Protein 5J9I (pdb70)

InterPro domains:
  IPR001387 Cro/C1-type, helix-turn-helix domain [cd00093] (43-92)
  IPR010982 Lambda repressor-like, DNA-binding domain superfamily [G3DSA:1.10.260.40] (31-102)
  IPR010982 Lambda repressor-like, DNA-binding domain superfamily [SSF47413] (43-90)
  IPR032758 Antitoxin MqsA/HigA-2 [PF15731] (28-101)
  IPR052359 Bacterial HTH-type regulators and antitoxins [PTHR36511] (1-102)

B-factor: mean 37.27, std 13.66, range [13.76, 112.4]

Structure (mmCIF, N/CA/C/O backbone):
data_5J9I
#
_entry.id   5J9I
#
_cell.length_a   115.360
_cell.length_b   61.160
_cell.length_c   73.850
_cell.angle_alpha   90.000
_cell.angle_beta   106.690
_cell.angle_gamma   90.000
#
_symmetry.space_group_name_H-M   'C 1 2 1'
#
loop_
_entity.id
_entity.type
_entity.pdbx_description
1 polymer 'Antitoxin igA-2'
2 water water
#
loop_
_atom_site.group_PDB
_atom_site.id
_atom_site.type_symbol
_atom_site.label_atom_id
_atom_site.label_alt_id
_atom_site.label_comp_id
_atom_site.label_asym_id
_atom_site.label_entity_id
_atom_site.label_seq_id
_atom_site.pdbx_PDB_ins_code
_atom_site.Cartn_x
_atom_site.Cartn_y
_atom_site.Cartn_z
_atom_site.occupancy
_atom_site.B_iso_or_equiv
_atom_site.auth_seq_id
_atom_site.auth_comp_id
_atom_site.auth_asym_id
_atom_site.auth_atom_id
_atom_site.pdbx_PDB_model_num
ATOM 1 N N . LEU A 1 38 ? 18.986 -11.165 18.678 1.00 61.94 38 LEU A N 1
ATOM 2 C CA . LEU A 1 38 ? 20.063 -11.578 19.583 1.00 76.31 38 LEU A CA 1
ATOM 3 C C . LEU A 1 38 ? 19.633 -11.440 21.051 1.00 68.45 38 LEU A C 1
ATOM 4 O O . LEU A 1 38 ? 19.688 -12.412 21.815 1.00 58.98 38 LEU A O 1
ATOM 20 N N . ASN A 1 39 ? 19.204 -10.233 21.429 1.00 48.35 39 ASN A N 1
ATOM 21 C CA . ASN A 1 39 ? 18.761 -9.945 22.792 1.00 51.78 39 ASN A CA 1
ATOM 22 C C . ASN A 1 39 ? 17.589 -8.997 22.880 1.00 35.86 39 ASN A C 1
ATOM 23 O O . ASN A 1 39 ? 17.441 -8.082 22.066 1.00 42.03 39 ASN A O 1
ATOM 34 N N . ILE A 1 40 ? 16.761 -9.216 23.892 1.00 39.15 40 ILE A N 1
ATOM 35 C CA . ILE A 1 40 ? 15.612 -8.360 24.129 1.00 31.51 40 ILE A CA 1
ATOM 36 C C . ILE A 1 40 ? 15.269 -8.431 25.606 1.00 35.41 40 ILE A C 1
ATOM 37 O O . ILE A 1 40 ? 15.163 -9.509 26.171 1.00 38.11 40 ILE A O 1
ATOM 53 N N . SER A 1 41 ? 15.108 -7.278 26.234 1.00 32.06 41 SER A N 1
ATOM 54 C CA . SER A 1 41 ? 14.812 -7.230 27.651 1.00 27.00 41 SER A CA 1
ATOM 55 C C . SER A 1 41 ? 13.320 -7.321 27.885 1.00 28.83 41 SER A C 1
ATOM 56 O O . SER A 1 41 ? 12.524 -7.148 26.946 1.00 27.16 41 SER A O 1
ATOM 64 N N . PRO A 1 42 ? 12.945 -7.666 29.121 1.00 24.66 42 PRO A N 1
ATOM 65 C CA . PRO A 1 42 ? 11.523 -7.748 29.477 1.00 30.47 42 PRO A CA 1
ATOM 66 C C . PRO A 1 42 ? 10.790 -6.458 29.142 1.00 31.05 42 PRO A C 1
ATOM 67 O O . PRO A 1 42 ? 9.714 -6.550 28.566 1.00 27.73 42 PRO A O 1
ATOM 78 N N . ASP A 1 43 ? 11.392 -5.298 29.426 1.00 35.33 43 ASP A N 1
ATOM 79 C CA . ASP A 1 43 ? 10.724 -4.025 29.148 1.00 39.02 43 ASP A CA 1
ATOM 80 C C . ASP A 1 43 ? 10.465 -3.848 27.660 1.00 37.83 43 ASP A C 1
ATOM 81 O O . ASP A 1 43 ? 9.373 -3.404 27.276 1.00 22.58 43 ASP A O 1
ATOM 90 N N . GLU A 1 44 ? 11.434 -4.253 26.833 1.00 28.18 44 GLU A N 1
ATOM 91 C CA . GLU A 1 44 ? 11.310 -4.148 25.383 1.00 24.69 44 GLU A CA 1
ATOM 92 C C . GLU A 1 44 ? 10.234 -5.081 24.818 1.00 22.62 44 GLU A C 1
ATOM 93 O O . GLU A 1 44 ? 9.562 -4.755 23.836 1.00 25.16 44 GLU A O 1
ATOM 105 N N . ILE A 1 45 ? 10.120 -6.275 25.380 1.00 25.89 45 ILE A N 1
ATOM 106 C CA . ILE A 1 45 ? 9.062 -7.199 24.968 1.00 27.84 45 ILE A CA 1
ATOM 107 C C . ILE A 1 45 ? 7.677 -6.574 25.231 1.00 30.98 45 ILE A C 1
ATOM 108 O O . ILE A 1 45 ? 6.838 -6.521 24.343 1.00 20.61 45 ILE A O 1
ATOM 124 N N . VAL A 1 46 ? 7.482 -6.037 26.430 1.00 21.23 46 VAL A N 1
ATOM 125 C CA . VAL A 1 46 ? 6.229 -5.324 26.751 1.00 27.01 46 VAL A CA 1
ATOM 126 C C . VAL A 1 46 ? 5.986 -4.198 25.781 1.00 28.45 46 VAL A C 1
ATOM 127 O O . VAL A 1 46 ? 4.865 -4.020 25.314 1.00 26.81 46 VAL A O 1
ATOM 140 N N . SER A 1 47 ? 7.038 -3.425 25.475 1.00 24.08 47 SER A N 1
ATOM 141 C CA . SER A 1 47 ? 6.875 -2.282 24.579 1.00 23.25 47 SER A CA 1
ATOM 142 C C . SER A 1 47 ? 6.415 -2.697 23.182 1.00 32.44 47 SER A C 1
ATOM 143 O O . SER A 1 47 ? 5.733 -1.936 22.522 1.00 29.52 47 SER A O 1
ATOM 151 N N . ILE A 1 48 ? 6.821 -3.874 22.702 1.00 30.17 48 ILE A N 1
ATOM 152 C CA . ILE A 1 48 ? 6.386 -4.319 21.358 1.00 26.13 48 ILE A CA 1
ATOM 153 C C . ILE A 1 48 ? 4.894 -4.472 21.314 1.00 29.70 48 ILE A C 1
ATOM 154 O O . ILE A 1 48 ? 4.205 -4.043 20.375 1.00 36.91 48 ILE A O 1
ATOM 170 N N . ARG A 1 49 ? 4.392 -5.125 22.340 1.00 33.77 49 ARG A N 1
ATOM 171 C CA . ARG A 1 49 ? 2.980 -5.355 22.492 1.00 31.47 49 ARG A CA 1
ATOM 172 C C . ARG A 1 49 ? 2.243 -4.013 22.551 1.00 30.56 49 ARG A C 1
ATOM 173 O O . ARG A 1 49 ? 1.164 -3.837 21.980 1.00 30.00 49 ARG A O 1
ATOM 194 N N . GLU A 1 50 ? 2.843 -3.054 23.242 1.00 24.78 50 GLU A N 1
ATOM 195 C CA . GLU A 1 50 ? 2.228 -1.737 23.372 1.00 28.49 50 GLU A CA 1
ATOM 196 C C . GLU A 1 50 ? 2.091 -0.978 22.031 1.00 33.81 50 GLU A C 1
ATOM 197 O O . GLU A 1 50 ? 1.126 -0.239 21.861 1.00 26.37 50 GLU A O 1
ATOM 209 N N . GLN A 1 51 ? 2.982 -1.211 21.072 1.00 26.28 51 GLN A N 1
ATOM 210 C CA . GLN A 1 51 ? 2.832 -0.671 19.697 1.00 32.73 51 GLN A CA 1
ATOM 211 C C . GLN A 1 51 ? 1.465 -1.020 19.108 1.00 30.36 51 GLN A C 1
ATOM 212 O O . GLN A 1 51 ? 0.845 -0.242 18.385 1.00 31.34 51 GLN A O 1
ATOM 226 N N . PHE A 1 52 ? 1.008 -2.224 19.424 1.00 31.25 52 PHE A N 1
ATOM 227 C CA . PHE A 1 52 ? -0.213 -2.777 18.834 1.00 29.60 52 PHE A CA 1
ATOM 228 C C . PHE A 1 52 ? -1.430 -2.493 19.678 1.00 31.78 52 PHE A C 1
ATOM 229 O O . PHE A 1 52 ? -2.541 -2.794 19.268 1.00 32.58 52 PHE A O 1
ATOM 246 N N . ASN A 1 53 ? -1.215 -1.902 20.854 1.00 27.87 53 ASN A N 1
ATOM 247 C CA . ASN A 1 53 ? -2.288 -1.638 21.794 1.00 32.03 53 ASN A CA 1
ATOM 248 C C . ASN A 1 53 ? -3.067 -2.900 22.161 1.00 35.34 53 ASN A C 1
ATOM 249 O O . ASN A 1 53 ? -4.314 -2.919 22.252 1.00 26.02 53 ASN A O 1
ATOM 260 N N . MET A 1 54 ? -2.297 -3.964 22.374 1.00 25.25 54 MET A N 1
ATOM 261 C CA . MET A 1 54 ? -2.852 -5.271 22.638 1.00 22.14 54 MET A CA 1
ATOM 262 C C . MET A 1 54 ? -2.563 -5.732 24.036 1.00 26.99 54 MET A C 1
ATOM 263 O O . MET A 1 54 ? -1.499 -5.460 24.600 1.00 25.72 54 MET A O 1
ATOM 277 N N . SER A 1 55 ? -3.514 -6.471 24.581 1.00 23.78 55 SER A N 1
ATOM 278 C CA . SER A 1 55 ? -3.301 -7.139 25.842 1.00 20.59 55 SER A CA 1
ATOM 279 C C . SER A 1 55 ? -2.311 -8.301 25.661 1.00 19.45 55 SER A C 1
ATOM 280 O O . SER A 1 55 ? -2.106 -8.816 24.569 1.00 17.86 55 SER A O 1
ATOM 288 N N . ARG A 1 56 ? -1.742 -8.733 26.76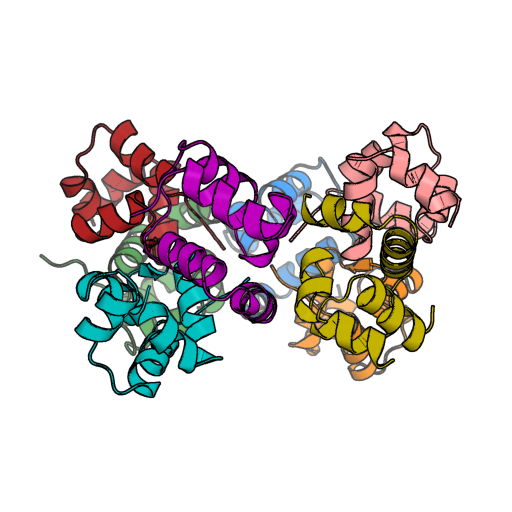2 1.00 18.45 56 ARG A N 1
ATOM 289 C CA . ARG A 1 56 ? -0.835 -9.855 26.710 1.00 26.69 56 ARG A CA 1
ATOM 290 C C . ARG A 1 56 ? -1.444 -11.069 26.042 1.00 23.94 56 ARG A C 1
ATOM 291 O O . ARG A 1 56 ? -0.827 -11.653 25.180 1.00 18.48 56 ARG A O 1
ATOM 312 N N . GLY A 1 57 ? -2.669 -11.442 26.406 1.00 25.74 57 GLY A N 1
ATOM 313 C CA . GLY A 1 57 ? -3.255 -12.657 25.876 1.00 17.63 57 GLY A CA 1
ATOM 314 C C . GLY A 1 57 ? -3.488 -12.579 24.414 1.00 13.87 57 GLY A C 1
ATOM 315 O O . GLY A 1 57 ? -3.275 -13.555 23.672 1.00 21.13 57 GLY A O 1
ATOM 319 N N . VAL A 1 58 ? -3.914 -11.407 23.970 1.00 16.50 58 VAL A N 1
ATOM 320 C CA . VAL A 1 58 ? -4.186 -11.233 22.544 1.00 21.47 58 VAL A CA 1
ATOM 321 C C . VAL A 1 58 ? -2.907 -11.310 21.698 1.00 17.48 58 VAL A C 1
ATOM 322 O O . VAL A 1 58 ? -2.871 -11.960 20.699 1.00 17.17 58 VAL A O 1
ATOM 335 N N . PHE A 1 59 ? -1.879 -10.612 22.142 1.00 17.97 59 PHE A N 1
ATOM 336 C CA . PHE A 1 59 ? -0.581 -10.603 21.458 1.00 14.18 59 PHE A CA 1
ATOM 337 C C . PHE A 1 59 ? 0.048 -12.006 21.433 1.00 20.15 59 PHE A C 1
ATOM 338 O O . PHE A 1 59 ? 0.534 -12.467 20.405 1.00 20.24 59 PHE A O 1
ATOM 355 N N . ALA A 1 60 ? 0.030 -12.675 22.572 1.00 15.08 60 ALA A N 1
ATOM 356 C CA . ALA A 1 60 ? 0.506 -14.037 22.662 1.00 23.20 60 ALA A CA 1
ATOM 357 C C . ALA A 1 60 ? -0.201 -14.927 21.677 1.00 17.18 60 ALA A C 1
ATOM 358 O O . ALA A 1 60 ? 0.431 -15.729 20.982 1.00 16.73 60 ALA A O 1
ATOM 365 N N . ARG A 1 61 ? -1.539 -14.833 21.629 1.00 22.83 61 ARG A N 1
ATOM 366 C CA . ARG A 1 61 ? -2.280 -15.676 20.712 1.00 14.46 61 ARG A CA 1
ATOM 367 C C . ARG A 1 61 ? -1.900 -15.432 19.259 1.00 19.29 61 ARG A C 1
ATOM 368 O O . ARG A 1 61 ? -1.826 -16.381 18.451 1.00 20.85 61 ARG A O 1
ATOM 389 N N . LEU A 1 62 ? -1.667 -14.159 18.907 1.00 19.11 62 LEU A N 1
ATOM 390 C CA . LEU A 1 62 ? -1.294 -13.833 17.553 1.00 20.26 62 LEU A CA 1
ATOM 391 C C . LEU A 1 62 ? 0.121 -14.382 17.232 1.00 16.35 62 LEU A C 1
ATOM 392 O O . LEU A 1 62 ? 0.431 -14.655 16.073 1.00 24.52 62 LEU A O 1
ATOM 408 N N . LEU A 1 63 ? 0.962 -14.538 18.260 1.00 22.17 63 LEU A N 1
ATOM 409 C CA . LEU A 1 63 ? 2.316 -15.137 18.100 1.00 17.09 63 LEU A CA 1
ATOM 410 C C . LEU A 1 63 ? 2.361 -16.676 18.294 1.00 27.90 63 LEU A C 1
ATOM 411 O O . LEU A 1 63 ? 3.434 -17.278 18.420 1.00 20.94 63 LEU A O 1
ATOM 427 N N . HIS A 1 64 ? 1.192 -17.310 18.380 1.00 21.55 64 HIS A N 1
ATOM 428 C CA . HIS A 1 64 ? 1.081 -18.757 18.668 1.00 23.57 64 HIS A CA 1
ATOM 429 C C . HIS A 1 64 ? 1.870 -19.175 19.897 1.00 32.06 64 HIS A C 1
ATOM 430 O O . HIS A 1 64 ? 2.505 -20.241 19.925 1.00 26.97 64 HIS A O 1
ATOM 444 N N . THR A 1 65 ? 1.856 -18.310 20.902 1.00 18.96 65 THR A N 1
ATOM 445 C CA . THR A 1 65 ? 2.630 -18.507 22.119 1.00 19.09 65 THR A CA 1
ATOM 446 C C . THR A 1 65 ? 1.600 -18.489 23.217 1.00 23.90 65 THR A C 1
ATOM 447 O O . THR A 1 65 ? 0.586 -17.811 23.085 1.00 26.69 65 THR A O 1
ATOM 458 N N . SER A 1 66 ? 1.860 -19.140 24.341 1.00 26.00 66 SER A N 1
ATOM 459 C CA . SER A 1 66 ? 0.842 -19.099 25.363 1.00 36.26 66 SER A CA 1
ATOM 460 C C . SER A 1 66 ? 0.981 -17.795 26.104 1.00 39.55 66 SER A C 1
ATOM 461 O O . SER A 1 66 ? 2.070 -17.197 26.185 1.00 25.29 66 SER A O 1
ATOM 469 N N . SER A 1 67 ? -0.146 -17.364 26.657 1.00 30.13 67 SER A N 1
ATOM 470 C CA . SER A 1 67 ? -0.185 -16.159 27.425 1.00 24.86 67 SER A CA 1
ATOM 471 C C . SER A 1 67 ? 0.784 -16.209 28.604 1.00 24.73 67 SER A C 1
ATOM 472 O O . SER A 1 67 ? 1.392 -15.204 28.969 1.00 26.28 67 SER A O 1
ATOM 480 N N . ARG A 1 68 ? 0.867 -17.377 29.227 1.00 23.06 68 ARG A N 1
ATOM 481 C CA . ARG A 1 68 ? 1.650 -17.514 30.438 1.00 23.20 68 ARG A CA 1
ATOM 482 C C . ARG A 1 68 ? 3.146 -17.524 30.074 1.00 22.60 68 ARG A C 1
ATOM 483 O O . ARG A 1 68 ? 3.945 -17.041 30.830 1.00 21.86 68 ARG A O 1
ATOM 504 N N . THR A 1 69 ? 3.493 -18.079 28.924 1.00 22.02 69 THR A N 1
ATOM 505 C CA . THR A 1 69 ? 4.903 -18.074 28.491 1.00 20.28 69 THR A CA 1
ATOM 506 C C . THR A 1 69 ? 5.350 -16.651 28.257 1.00 26.78 69 THR A C 1
ATOM 507 O O . THR A 1 69 ? 6.393 -16.202 28.744 1.00 27.56 69 THR A O 1
ATOM 518 N N . LEU A 1 70 ? 4.518 -15.910 27.546 1.00 21.06 70 LEU A N 1
ATOM 519 C CA . LEU A 1 70 ? 4.788 -14.505 27.312 1.00 24.48 70 LEU A CA 1
ATOM 520 C C . LEU A 1 70 ? 4.877 -13.724 28.608 1.00 24.64 70 LEU A C 1
ATOM 521 O O . LEU A 1 70 ? 5.741 -12.865 28.747 1.00 21.63 70 LEU A O 1
ATOM 537 N N . GLU A 1 71 ? 3.998 -14.030 29.563 1.00 20.89 71 GLU A N 1
ATOM 538 C CA . GLU A 1 71 ? 4.021 -13.339 30.832 1.00 21.12 71 GLU A CA 1
ATOM 539 C C . GLU A 1 71 ? 5.367 -13.554 31.503 1.00 23.98 71 GLU A C 1
ATOM 540 O O . GLU A 1 71 ? 5.948 -12.636 32.047 1.00 25.45 71 GLU A O 1
ATOM 552 N N . ASN A 1 72 ? 5.840 -14.789 31.463 1.00 22.92 72 ASN A N 1
ATOM 553 C CA . ASN A 1 72 ? 7.126 -15.108 32.085 1.00 31.11 72 ASN A CA 1
ATOM 554 C C . ASN A 1 72 ? 8.252 -14.275 31.487 1.00 22.78 72 ASN A C 1
ATOM 555 O O . ASN A 1 72 ? 9.163 -13.800 32.192 1.00 24.40 72 ASN A O 1
ATOM 566 N N . TRP A 1 73 ? 8.189 -14.064 30.180 1.00 18.53 73 TRP A N 1
ATOM 567 C CA . TRP A 1 73 ? 9.221 -13.272 29.487 1.00 19.66 73 TRP A CA 1
ATOM 568 C C . TRP A 1 73 ? 9.113 -11.824 29.860 1.00 29.82 73 TRP A C 1
ATOM 569 O O . TRP A 1 73 ? 10.092 -11.188 30.245 1.00 27.94 73 TRP A O 1
ATOM 590 N N . GLU A 1 74 ? 7.880 -11.317 29.813 1.00 25.33 74 GLU A N 1
ATOM 591 C CA . GLU A 1 74 ? 7.627 -9.906 30.127 1.00 18.80 74 GLU A CA 1
ATOM 592 C C . GLU A 1 74 ? 7.984 -9.594 31.549 1.00 27.69 74 GLU A C 1
ATOM 593 O O . GLU A 1 74 ? 8.353 -8.470 31.876 1.00 28.42 74 GLU A O 1
ATOM 605 N N . GLN A 1 75 ? 7.878 -10.599 32.396 1.00 23.31 75 GLN A N 1
ATOM 606 C CA . GLN A 1 75 ? 8.125 -10.385 33.821 1.00 36.54 75 GLN A CA 1
ATOM 607 C C . GLN A 1 75 ? 9.528 -10.751 34.243 1.00 35.21 75 GLN A C 1
ATOM 608 O O . GLN A 1 75 ? 9.865 -10.693 35.434 1.00 44.17 75 GLN A O 1
ATOM 622 N N . GLY A 1 76 ? 10.341 -11.203 33.305 1.00 29.65 76 GLY A N 1
ATOM 623 C CA . GLY A 1 76 ? 11.728 -11.454 33.648 1.00 36.97 76 GLY A CA 1
ATOM 624 C C . GLY A 1 76 ? 11.930 -12.674 34.534 1.00 44.13 76 GLY A C 1
ATOM 625 O O . GLY A 1 76 ? 12.713 -12.630 35.495 1.00 41.06 76 GLY A O 1
ATOM 629 N N . ARG A 1 77 ? 11.183 -13.739 34.275 1.00 32.35 77 ARG A N 1
ATOM 630 C CA . ARG A 1 77 ? 11.343 -14.965 35.043 1.00 28.54 77 ARG A CA 1
ATOM 631 C C . ARG A 1 77 ? 12.053 -16.016 34.215 1.00 37.87 77 ARG A C 1
ATOM 632 O O . ARG A 1 77 ? 12.646 -16.951 34.756 1.00 44.53 77 ARG A O 1
ATOM 653 N N . SER A 1 78 ? 11.937 -15.899 32.901 1.00 36.21 78 SER A N 1
ATOM 654 C CA . SER A 1 78 ? 12.684 -16.754 31.989 1.00 35.95 78 SER A CA 1
ATOM 655 C C . SER A 1 78 ? 13.085 -15.955 30.755 1.00 33.79 78 SER A C 1
ATOM 656 O O . SER A 1 78 ? 12.626 -14.836 30.551 1.00 29.97 78 SER A O 1
ATOM 664 N N . VAL A 1 79 ? 13.965 -16.538 29.946 1.00 31.49 79 VAL A N 1
ATOM 665 C CA . VAL A 1 79 ? 14.446 -15.872 28.745 1.00 30.19 79 VAL A CA 1
ATOM 666 C C . VAL A 1 79 ? 13.850 -16.521 27.517 1.00 22.76 79 VAL A C 1
ATOM 667 O O . VAL A 1 79 ? 13.855 -17.743 27.414 1.00 31.01 79 VAL A O 1
ATOM 680 N N . PRO A 1 80 ? 13.365 -15.722 26.556 1.00 20.61 80 PRO A N 1
ATOM 681 C CA . PRO A 1 80 ? 12.869 -16.403 25.370 1.00 17.96 80 PRO A CA 1
ATOM 682 C C . PRO A 1 80 ? 13.954 -17.104 24.557 1.00 31.01 80 PRO A C 1
ATOM 683 O O . PRO A 1 80 ? 15.068 -16.585 24.476 1.00 27.32 80 PRO A O 1
ATOM 694 N N . ASN A 1 81 ? 13.625 -18.192 23.874 1.00 32.95 81 ASN A N 1
ATOM 695 C CA . ASN A 1 81 ? 14.620 -18.801 22.995 1.00 33.40 81 ASN A CA 1
ATOM 696 C C . ASN A 1 81 ? 14.952 -17.861 21.827 1.00 29.15 81 ASN A C 1
ATOM 697 O O . ASN A 1 81 ? 14.289 -16.835 21.611 1.00 20.74 81 ASN A O 1
ATOM 708 N N . GLY A 1 82 ? 16.025 -18.201 21.114 1.00 23.16 82 GLY A N 1
ATOM 709 C CA . GLY A 1 82 ? 16.538 -17.407 20.026 1.00 24.96 82 GLY A CA 1
ATOM 710 C C . GLY A 1 82 ? 15.520 -17.179 18.932 1.00 24.37 82 GLY A C 1
ATOM 711 O O . GLY A 1 82 ? 15.450 -16.080 18.371 1.00 23.90 82 GLY A O 1
ATOM 715 N N . GLN A 1 83 ? 14.677 -18.178 18.650 1.00 21.72 83 GLN A N 1
ATOM 716 C CA . GLN A 1 83 ? 13.675 -17.983 17.570 1.00 17.70 83 GLN A CA 1
ATOM 717 C C . GLN A 1 83 ? 12.510 -17.077 18.026 1.00 20.51 83 GLN A C 1
ATOM 718 O O . GLN A 1 83 ? 11.990 -16.296 17.244 1.00 19.98 83 GLN A O 1
ATOM 732 N N . ALA A 1 84 ? 12.170 -17.138 19.299 1.00 20.79 84 ALA A N 1
ATOM 733 C CA . ALA A 1 84 ? 11.135 -16.253 19.842 1.00 22.22 84 ALA A CA 1
ATOM 734 C C . ALA A 1 84 ? 11.622 -14.818 19.787 1.00 26.20 84 ALA A C 1
ATOM 735 O O . ALA A 1 84 ? 10.867 -13.908 19.412 1.00 23.95 84 ALA A O 1
ATOM 742 N N . VAL A 1 85 ? 12.886 -14.606 20.182 1.00 27.56 85 VAL A N 1
ATOM 743 C CA . VAL A 1 85 ? 13.460 -13.266 20.130 1.00 21.92 85 VAL A CA 1
ATOM 744 C C . VAL A 1 85 ? 13.375 -12.756 18.697 1.00 25.53 85 VAL A C 1
ATOM 745 O O . VAL A 1 85 ? 12.956 -11.633 18.467 1.00 23.46 85 VAL A O 1
ATOM 758 N N . THR A 1 86 ? 13.775 -13.592 17.753 1.00 23.21 86 THR A N 1
ATOM 759 C CA . THR A 1 86 ? 13.712 -13.262 16.328 1.00 22.37 86 THR A CA 1
ATOM 760 C C . THR A 1 86 ? 12.297 -12.900 15.939 1.00 20.43 86 THR A C 1
ATOM 761 O O . THR A 1 86 ? 12.061 -11.857 15.313 1.00 23.18 86 THR A O 1
ATOM 772 N N . LEU A 1 87 ? 11.340 -13.743 16.317 1.00 19.28 87 LEU A N 1
ATOM 773 C CA . LEU A 1 87 ? 9.953 -13.454 16.051 1.00 21.17 87 LEU A CA 1
ATOM 774 C C . LEU A 1 87 ? 9.462 -12.143 16.660 1.00 17.84 87 LEU A C 1
ATOM 775 O O . LEU A 1 87 ? 8.802 -11.396 16.016 1.00 17.41 87 LEU A O 1
ATOM 791 N N . LEU A 1 88 ? 9.782 -11.872 17.915 1.00 17.40 88 LEU A N 1
ATOM 792 C CA . LEU A 1 88 ? 9.319 -10.619 18.515 1.00 16.49 88 LEU A CA 1
ATOM 793 C C . LEU A 1 88 ? 9.911 -9.431 17.778 1.00 24.76 88 LEU A C 1
ATOM 794 O O . LEU A 1 88 ? 9.258 -8.425 17.471 1.00 21.71 88 LEU A O 1
ATOM 810 N N . LYS A 1 89 ? 11.194 -9.537 17.464 1.00 20.35 89 LYS A N 1
ATOM 811 C CA . LYS A 1 89 ? 11.850 -8.414 16.828 1.00 24.58 89 LYS A CA 1
ATOM 812 C C . LYS A 1 89 ? 11.276 -8.188 15.431 1.00 23.41 89 LYS A C 1
ATOM 813 O O . LYS A 1 89 ? 11.176 -7.062 14.970 1.00 24.20 89 LYS A O 1
ATOM 832 N N . LEU A 1 90 ? 10.917 -9.274 14.769 1.00 19.87 90 LEU A N 1
ATOM 833 C CA . LEU A 1 90 ? 10.317 -9.190 13.442 1.00 21.98 90 LEU A CA 1
ATOM 834 C C . LEU A 1 90 ? 8.998 -8.429 13.454 1.00 26.14 90 LEU A C 1
ATOM 835 O O . LEU A 1 90 ? 8.695 -7.611 12.594 1.00 26.68 90 LEU A O 1
ATOM 851 N N . VAL A 1 91 ? 8.172 -8.774 14.420 1.00 21.39 91 VAL A N 1
ATOM 852 C CA . VAL A 1 91 ? 6.849 -8.184 14.546 1.00 24.18 91 VAL A CA 1
ATOM 853 C C . VAL A 1 91 ? 6.954 -6.709 14.867 1.00 21.00 91 VAL A C 1
ATOM 854 O O . VAL A 1 91 ? 6.153 -5.884 14.402 1.00 27.22 91 VAL A O 1
ATOM 867 N N . GLN A 1 92 ? 7.964 -6.387 15.674 1.00 24.38 92 GLN A N 1
ATOM 868 C CA . GLN A 1 92 ? 8.201 -5.036 16.116 1.00 29.67 92 GLN A CA 1
ATOM 869 C C . GLN A 1 92 ? 8.387 -4.121 14.918 1.00 34.37 92 GLN A C 1
ATOM 870 O O . GLN A 1 92 ? 7.756 -3.060 14.817 1.00 35.29 92 GLN A O 1
ATOM 884 N N . ARG A 1 93 ? 9.257 -4.550 14.005 1.00 26.10 93 ARG A N 1
ATOM 885 C CA . ARG A 1 93 ? 9.656 -3.711 12.885 1.00 25.58 93 ARG A CA 1
ATOM 886 C C . ARG A 1 93 ? 8.693 -3.889 11.703 1.00 29.98 93 ARG A C 1
ATOM 887 O O . ARG A 1 93 ? 8.513 -2.999 10.883 1.00 29.35 93 ARG A O 1
ATOM 908 N N . HIS A 1 94 ? 8.084 -5.063 11.626 1.00 24.77 94 HIS A N 1
ATOM 909 C CA . HIS A 1 94 ? 7.230 -5.417 10.500 1.00 23.71 94 HIS A CA 1
ATOM 910 C C . HIS A 1 94 ? 5.873 -5.903 10.999 1.00 23.75 94 HIS A C 1
ATOM 911 O O . HIS A 1 94 ? 5.588 -7.111 10.972 1.00 23.58 94 HIS A O 1
ATOM 925 N N . PRO A 1 95 ? 5.023 -4.972 11.428 1.00 24.61 95 PRO A N 1
ATOM 926 C CA . PRO A 1 95 ? 3.769 -5.334 12.088 1.00 29.94 95 PRO A CA 1
ATOM 927 C C . PRO A 1 95 ? 2.892 -6.207 11.209 1.00 23.08 95 PRO A C 1
ATOM 928 O O . PRO A 1 95 ? 2.075 -6.987 11.734 1.00 30.97 95 PRO A O 1
ATOM 939 N N . GLU A 1 96 ? 3.039 -6.076 9.886 1.00 29.18 96 GLU A N 1
ATOM 940 C CA . GLU A 1 96 ? 2.245 -6.902 8.965 1.00 28.98 96 GLU A CA 1
ATOM 941 C C . GLU A 1 96 ? 2.537 -8.407 9.168 1.00 25.69 96 GLU A C 1
ATOM 942 O O . GLU A 1 96 ? 1.782 -9.259 8.709 1.00 28.93 96 GLU A O 1
ATOM 954 N N . THR A 1 97 ? 3.608 -8.742 9.885 1.00 28.18 97 THR A N 1
ATOM 955 C CA . THR A 1 97 ? 3.905 -10.146 10.186 1.00 23.55 97 THR A CA 1
ATOM 956 C C . THR A 1 97 ? 2.777 -10.828 11.008 1.00 29.99 97 THR A C 1
ATOM 957 O O . THR A 1 97 ? 2.561 -12.028 10.885 1.00 21.52 97 THR A O 1
ATOM 968 N N . LEU A 1 98 ? 2.057 -10.077 11.846 1.00 29.14 98 LEU A N 1
ATOM 969 C CA . LEU A 1 98 ? 0.998 -10.670 12.670 1.00 25.65 98 LEU A CA 1
ATOM 970 C C . LEU A 1 98 ? -0.098 -11.208 11.769 1.00 22.46 98 LEU A C 1
ATOM 971 O O . LEU A 1 98 ? -0.628 -12.291 11.983 1.00 22.13 98 LEU A O 1
ATOM 987 N N . SER A 1 99 ? -0.423 -10.445 10.734 1.00 20.60 99 SER A N 1
ATOM 988 C CA . SER A 1 99 ? -1.425 -10.889 9.782 1.00 29.00 99 SER A CA 1
ATOM 989 C C . SER A 1 99 ? -0.924 -12.096 9.019 1.00 35.49 99 SER A C 1
ATOM 990 O O . SER A 1 99 ? -1.668 -13.047 8.787 1.00 29.06 99 SER A O 1
ATOM 998 N N . HIS A 1 100 ? 0.345 -12.078 8.621 1.00 24.71 100 HIS A N 1
ATOM 999 C CA . HIS A 1 100 ? 0.859 -13.227 7.899 1.00 26.46 100 HIS A CA 1
ATOM 1000 C C . HIS A 1 100 ? 0.706 -14.476 8.738 1.00 25.30 100 HIS A C 1
ATOM 1001 O O . HIS A 1 100 ? 0.372 -15.531 8.241 1.00 24.97 100 HIS A O 1
ATOM 1015 N N . ILE A 1 101 ? 1.017 -14.358 10.013 1.00 23.02 101 ILE A N 1
ATOM 1016 C CA . ILE A 1 101 ? 0.939 -15.500 10.871 1.00 24.50 101 ILE A CA 1
ATOM 1017 C C . ILE A 1 101 ? -0.465 -16.036 10.957 1.00 29.93 101 ILE A C 1
ATOM 1018 O O . ILE A 1 101 ? -0.687 -17.242 11.003 1.00 29.02 101 ILE A O 1
ATOM 1034 N N . ALA A 1 102 ? -1.414 -15.117 11.013 1.00 23.98 102 ALA A N 1
ATOM 1035 C CA . ALA A 1 102 ? -2.808 -15.468 11.234 1.00 23.83 102 ALA A CA 1
ATOM 1036 C C . ALA A 1 102 ? -3.349 -16.259 10.084 1.00 35.29 102 ALA A C 1
ATOM 1037 O O . ALA A 1 102 ? -4.383 -16.937 10.198 1.00 34.76 102 ALA A O 1
ATOM 1044 N N . GLU A 1 103 ? -2.702 -16.099 8.942 1.00 30.21 103 GLU A N 1
ATOM 1045 C CA . GLU A 1 103 ? -3.204 -16.722 7.736 1.00 27.03 103 GLU A CA 1
ATOM 1046 C C . GLU A 1 103 ? -2.475 -18.033 7.493 1.00 37.76 103 GLU A C 1
ATOM 1047 O O . GLU A 1 103 ? -2.755 -18.711 6.503 1.00 45.22 103 GLU A O 1
ATOM 1059 N N . LEU A 1 104 ? -1.577 -18.414 8.403 1.00 45.53 104 LEU A N 1
ATOM 1060 C CA . LEU A 1 104 ? -0.787 -19.642 8.204 1.00 48.76 104 LEU A CA 1
ATOM 1061 C C . LEU A 1 104 ? -1.684 -20.855 8.396 1.00 60.71 104 LEU A C 1
ATOM 1062 O O . LEU A 1 104 ? -2.381 -21.266 7.466 1.00 66.99 104 LEU A O 1
ATOM 1078 N N . GLU B 1 37 ? -2.399 -25.834 16.259 1.00 40.13 37 GLU B N 1
ATOM 1079 C CA . GLU B 1 37 ? -0.955 -25.759 16.459 1.00 41.89 37 GLU B CA 1
ATOM 1080 C C . GLU B 1 37 ? -0.274 -25.915 15.110 1.00 45.89 37 GLU B C 1
ATOM 1081 O O . GLU B 1 37 ? -0.598 -26.811 14.334 1.00 47.09 37 GLU B O 1
ATOM 1084 N N . LEU B 1 38 ? 0.670 -25.034 14.824 1.00 39.36 38 LEU B N 1
ATOM 1085 C CA . LEU B 1 38 ? 1.371 -25.101 13.564 1.00 25.11 38 LEU B CA 1
ATOM 1086 C C . LEU B 1 38 ? 2.337 -26.281 13.546 1.00 21.66 38 LEU B C 1
ATOM 1087 O O . LEU B 1 38 ? 2.913 -26.634 14.570 1.00 31.17 38 LEU B O 1
ATOM 1103 N N . ASN B 1 39 ? 2.535 -26.844 12.367 1.00 31.97 39 ASN B N 1
ATOM 1104 C CA . ASN B 1 39 ? 3.438 -27.964 12.210 1.00 43.57 39 ASN B CA 1
ATOM 1105 C C . ASN B 1 39 ? 4.201 -27.783 10.916 1.00 44.73 39 ASN B C 1
ATOM 1106 O O . ASN B 1 39 ? 3.706 -27.178 9.975 1.00 28.28 39 ASN B O 1
ATOM 1117 N N . ILE B 1 40 ? 5.409 -28.313 10.863 1.00 27.67 40 ILE B N 1
ATOM 1118 C CA . ILE B 1 40 ? 6.143 -28.290 9.625 1.00 33.20 40 ILE B CA 1
ATOM 1119 C C . ILE B 1 40 ? 6.910 -29.582 9.595 1.00 34.74 40 ILE B C 1
ATOM 1120 O O . ILE B 1 40 ? 7.490 -30.009 10.594 1.00 35.86 40 ILE B O 1
ATOM 1136 N N . SER B 1 41 ? 6.867 -30.246 8.460 1.00 24.33 41 SER B N 1
ATOM 1137 C CA . SER B 1 41 ? 7.531 -31.546 8.390 1.00 32.48 41 SER B CA 1
ATOM 1138 C C . SER B 1 41 ? 9.014 -31.388 8.120 1.00 26.15 41 SER B C 1
ATOM 1139 O O . SER B 1 41 ? 9.434 -30.399 7.541 1.00 26.85 41 SER B O 1
ATOM 1147 N N . PRO B 1 42 ? 9.808 -32.400 8.485 1.00 32.57 42 PRO B N 1
ATOM 1148 C CA . PRO B 1 42 ? 11.256 -32.365 8.247 1.00 25.97 42 PRO B CA 1
ATOM 1149 C C . PRO B 1 42 ? 11.609 -32.093 6.790 1.00 33.35 42 PRO B C 1
ATOM 1150 O O . PRO B 1 42 ? 12.497 -31.304 6.508 1.00 28.03 42 PRO B O 1
ATOM 1161 N N . ASP B 1 43 ? 10.901 -32.742 5.878 1.00 34.93 43 ASP B N 1
ATOM 1162 C CA . ASP B 1 43 ? 11.124 -32.549 4.461 1.00 34.65 43 ASP B CA 1
ATOM 1163 C C . ASP B 1 43 ? 10.845 -31.119 4.052 1.00 26.08 43 ASP B C 1
ATOM 1164 O O . ASP B 1 43 ? 11.531 -30.592 3.181 1.00 31.72 43 ASP B O 1
ATOM 1173 N N . GLU B 1 44 ? 9.843 -30.498 4.666 1.00 27.77 44 GLU B N 1
ATOM 1174 C CA . GLU B 1 44 ? 9.469 -29.123 4.313 1.00 27.23 44 GLU B CA 1
ATOM 1175 C C . GLU B 1 44 ? 10.565 -28.149 4.710 1.00 21.05 44 GLU B C 1
ATOM 1176 O O . GLU B 1 44 ? 10.822 -27.183 4.030 1.00 26.18 44 GLU B O 1
ATOM 1188 N N . ILE B 1 45 ? 11.174 -28.420 5.853 1.00 22.94 45 ILE B N 1
ATOM 1189 C CA . ILE B 1 45 ? 12.275 -27.607 6.335 1.00 24.61 45 ILE B CA 1
ATOM 1190 C C . ILE B 1 45 ? 13.433 -27.671 5.337 1.00 25.32 45 ILE B C 1
ATOM 1191 O O . ILE B 1 45 ? 14.009 -26.625 4.957 1.00 28.77 45 ILE B O 1
ATOM 1207 N N . VAL B 1 46 ? 13.788 -28.879 4.899 1.00 30.41 46 VAL B N 1
ATOM 1208 C CA . VAL B 1 46 ? 14.845 -29.044 3.891 1.00 28.09 46 VAL B CA 1
ATOM 1209 C C . VAL B 1 46 ? 14.463 -28.304 2.614 1.00 27.03 46 VAL B C 1
ATOM 1210 O O . VAL B 1 46 ? 15.288 -27.562 2.042 1.00 32.18 46 VAL B O 1
ATOM 1223 N N . SER B 1 47 ? 13.219 -28.473 2.167 1.00 23.19 47 SER B N 1
ATOM 1224 C CA . SER B 1 47 ? 12.828 -27.784 0.936 1.00 23.79 47 SER B CA 1
ATOM 1225 C C . SER B 1 47 ? 12.915 -26.257 1.061 1.00 31.89 47 SER B C 1
ATOM 1226 O O . SER B 1 47 ? 13.383 -25.595 0.128 1.00 32.75 47 SER B O 1
ATOM 1234 N N . ILE B 1 48 ? 12.543 -25.691 2.210 1.00 27.75 48 ILE B N 1
ATOM 1235 C CA . ILE B 1 48 ? 12.600 -24.231 2.346 1.00 31.11 48 ILE B CA 1
ATOM 1236 C C . ILE B 1 48 ? 14.032 -23.793 2.109 1.00 28.87 48 ILE B C 1
ATOM 1237 O O . ILE B 1 48 ? 14.315 -22.884 1.334 1.00 29.94 48 ILE B O 1
ATOM 1253 N N . ARG B 1 49 ? 14.940 -24.469 2.785 1.00 35.85 49 ARG B N 1
ATOM 1254 C CA . ARG B 1 49 ? 16.338 -24.093 2.721 1.00 33.37 49 ARG B CA 1
ATOM 1255 C C . ARG B 1 49 ? 16.850 -24.160 1.312 1.00 29.02 49 ARG B C 1
ATOM 1256 O O . ARG B 1 49 ? 17.506 -23.232 0.852 1.00 34.66 49 ARG B O 1
ATOM 1277 N N . GLU B 1 50 ? 16.528 -25.240 0.611 1.00 31.62 50 GLU B N 1
ATOM 1278 C CA . GLU B 1 50 ? 17.008 -25.432 -0.758 1.00 43.86 50 GLU B CA 1
ATOM 1279 C C . GLU B 1 50 ? 16.439 -24.361 -1.681 1.00 30.91 50 GLU B C 1
ATOM 1280 O O . GLU B 1 50 ? 17.098 -23.899 -2.603 1.00 38.05 50 GLU B O 1
ATOM 1292 N N . GLN B 1 51 ? 15.204 -23.991 -1.426 1.00 30.27 51 GLN B N 1
ATOM 1293 C CA . GLN B 1 51 ? 14.537 -22.910 -2.146 1.00 39.92 51 GLN B CA 1
ATOM 1294 C C . GLN B 1 51 ? 15.318 -21.589 -2.003 1.00 34.34 51 GLN B C 1
ATOM 1295 O O . GLN B 1 51 ? 15.322 -20.763 -2.912 1.00 29.18 51 GLN B O 1
ATOM 1309 N N . PHE B 1 52 ? 15.965 -21.400 -0.848 1.00 32.99 52 PHE B N 1
ATOM 1310 C CA . PHE B 1 52 ? 16.792 -20.213 -0.582 1.00 27.05 52 PHE B CA 1
ATOM 1311 C C . PHE B 1 52 ? 18.230 -20.430 -1.025 1.00 31.38 52 PHE B C 1
ATOM 1312 O O . PHE B 1 52 ? 19.072 -19.541 -0.844 1.00 36.57 52 PHE B O 1
ATOM 1329 N N . ASN B 1 53 ? 18.482 -21.619 -1.562 1.00 30.38 53 ASN B N 1
ATOM 1330 C CA . ASN B 1 53 ? 19.795 -22.066 -2.034 1.00 41.16 53 ASN B CA 1
ATOM 1331 C C . ASN B 1 53 ? 20.832 -21.763 -0.990 1.00 36.48 53 ASN B C 1
ATOM 1332 O O . ASN B 1 53 ? 21.875 -21.166 -1.274 1.00 41.62 53 ASN B O 1
ATOM 1343 N N . MET B 1 54 ? 20.501 -22.107 0.239 1.00 34.04 54 MET B N 1
ATOM 1344 C CA . MET B 1 54 ? 21.299 -21.702 1.362 1.00 35.15 54 MET B CA 1
ATOM 1345 C C . MET B 1 54 ? 21.918 -22.914 2.020 1.00 40.44 54 MET B C 1
ATOM 1346 O O . MET B 1 54 ? 21.267 -23.951 2.132 1.00 34.39 54 MET B O 1
ATOM 1360 N N . SER B 1 55 ? 23.160 -22.788 2.491 1.00 32.30 55 SER B N 1
ATOM 1361 C CA . SER B 1 55 ? 23.720 -23.851 3.313 1.00 34.68 55 SER B CA 1
ATOM 1362 C C . SER B 1 55 ? 22.950 -23.978 4.638 1.00 28.91 55 SER B C 1
ATOM 1363 O O . SER B 1 55 ? 22.192 -23.089 5.050 1.00 30.48 55 SER B O 1
ATOM 1371 N N . ARG B 1 56 ? 23.093 -25.149 5.245 1.00 28.31 56 ARG B N 1
ATOM 1372 C CA . ARG B 1 56 ? 22.446 -25.464 6.506 1.00 35.75 56 ARG B CA 1
ATOM 1373 C C . ARG B 1 56 ? 22.948 -24.495 7.592 1.00 33.54 56 ARG B C 1
ATOM 1374 O O . ARG B 1 56 ? 22.164 -23.954 8.373 1.00 24.68 56 ARG B O 1
ATOM 1395 N N . GLY B 1 57 ? 24.251 -24.211 7.575 1.00 30.29 57 GLY B N 1
ATOM 1396 C CA . GLY B 1 57 ? 24.851 -23.305 8.553 1.00 35.91 57 GLY B CA 1
ATOM 1397 C C . GLY B 1 57 ? 24.330 -21.867 8.492 1.00 30.94 57 GLY B C 1
ATOM 1398 O O . GLY B 1 57 ? 24.075 -21.239 9.521 1.00 27.10 57 GLY B O 1
ATOM 1402 N N . VAL B 1 58 ? 24.161 -21.346 7.288 1.00 25.87 58 VAL B N 1
ATOM 1403 C CA . VAL B 1 58 ? 23.698 -19.967 7.100 1.00 29.29 58 VAL B CA 1
ATOM 1404 C C . VAL B 1 58 ? 22.241 -19.817 7.464 1.00 29.32 58 VAL B C 1
ATOM 1405 O O . VAL B 1 58 ? 21.836 -18.837 8.057 1.00 27.32 58 VAL B O 1
ATOM 1418 N N . PHE B 1 59 ? 21.435 -20.763 7.019 1.00 22.70 59 PHE B N 1
ATOM 1419 C CA . PHE B 1 59 ? 20.038 -20.781 7.395 1.00 21.85 59 PHE B CA 1
ATOM 1420 C C . PHE B 1 59 ? 19.942 -20.887 8.919 1.00 21.29 59 PHE B C 1
ATOM 1421 O O . PHE B 1 59 ? 19.279 -20.108 9.566 1.00 21.65 59 PHE B O 1
ATOM 1438 N N . ALA B 1 60 ? 20.653 -21.832 9.508 1.00 24.03 60 ALA B N 1
ATOM 1439 C CA . ALA B 1 60 ? 20.640 -21.963 10.961 1.00 26.25 60 ALA B CA 1
ATOM 1440 C C . ALA B 1 60 ? 21.001 -20.642 11.655 1.00 24.29 60 ALA B C 1
ATOM 1441 O O . ALA B 1 60 ? 20.335 -20.216 12.590 1.00 26.46 60 ALA B O 1
ATOM 1448 N N . ARG B 1 61 ? 22.058 -19.994 11.186 1.00 22.32 61 ARG B N 1
ATOM 1449 C CA . ARG B 1 61 ? 22.482 -18.754 11.824 1.00 23.70 61 ARG B CA 1
ATOM 1450 C C . ARG B 1 61 ? 21.407 -17.707 11.704 1.00 27.26 61 ARG B C 1
ATOM 1451 O O . ARG B 1 61 ? 21.157 -16.956 12.633 1.00 26.71 61 ARG B O 1
ATOM 1472 N N . LEU B 1 62 ? 20.739 -17.648 10.561 1.00 22.39 62 LEU B N 1
ATOM 1473 C CA . LEU B 1 62 ? 19.715 -16.653 10.437 1.00 21.35 62 LEU B CA 1
ATOM 1474 C C . LEU B 1 62 ? 18.507 -16.924 11.351 1.00 27.30 62 LEU B C 1
ATOM 1475 O O . LEU B 1 62 ? 17.815 -15.992 11.749 1.00 30.10 62 LEU B O 1
ATOM 1491 N N . LEU B 1 63 ? 18.167 -17.838 11.862 1.00 21.21 63 LEU B N 1
ATOM 1492 C CA . LEU B 1 63 ? 17.139 -18.448 12.699 1.00 25.10 63 LEU B CA 1
ATOM 1493 C C . LEU B 1 63 ? 17.631 -18.532 14.133 1.00 37.04 63 LEU B C 1
ATOM 1494 O O . LEU B 1 63 ? 16.981 -19.120 14.985 1.00 28.80 63 LEU B O 1
ATOM 1510 N N . HIS B 1 64 ? 18.961 -18.203 14.213 1.00 24.77 64 HIS B N 1
ATOM 1511 C CA . HIS B 1 64 ? 19.636 -18.204 15.522 1.00 26.20 64 HIS B CA 1
ATOM 1512 C C . HIS B 1 64 ? 19.704 -19.539 16.186 1.00 27.93 64 HIS B C 1
ATOM 1513 O O . HIS B 1 64 ? 19.508 -19.636 17.388 1.00 33.04 64 HIS B O 1
ATOM 1527 N N . THR B 1 65 ? 19.961 -20.570 15.388 1.00 23.66 65 THR B N 1
ATOM 1528 C CA . THR B 1 65 ? 20.183 -21.904 15.911 1.00 23.66 65 THR B CA 1
ATOM 1529 C C . THR B 1 65 ? 21.514 -22.394 15.317 1.00 27.20 65 THR B C 1
ATOM 1530 O O . THR B 1 65 ? 22.193 -21.631 14.636 1.00 27.85 65 THR B O 1
ATOM 1541 N N . SER B 1 66 ? 21.950 -23.587 15.695 1.00 31.71 66 SER B N 1
ATOM 1542 C CA . SER B 1 66 ? 23.170 -24.212 15.123 1.00 30.30 66 SER B CA 1
ATOM 1543 C C . SER B 1 66 ? 22.832 -25.117 13.944 1.00 29.32 66 SER B C 1
ATOM 1544 O O . SER B 1 66 ? 21.722 -25.637 13.866 1.00 27.61 66 SER B O 1
ATOM 1552 N N . SER B 1 67 ? 23.796 -25.340 13.063 1.00 31.96 67 SER B N 1
ATOM 1553 C CA . SER B 1 67 ? 23.632 -26.296 11.967 1.00 24.03 67 SER B CA 1
ATOM 1554 C C . SER B 1 67 ? 23.286 -27.691 12.480 1.00 29.49 67 SER B C 1
ATOM 1555 O O . SER B 1 67 ? 22.575 -28.445 11.832 1.00 28.53 67 SER B O 1
ATOM 1563 N N . ARG B 1 68 ? 23.821 -28.041 13.634 1.00 29.04 68 ARG B N 1
ATOM 1564 C CA . ARG B 1 68 ? 23.598 -29.355 14.195 1.00 28.85 68 ARG B CA 1
ATOM 1565 C C . ARG B 1 68 ? 22.138 -29.518 14.598 1.00 29.97 68 ARG B C 1
ATOM 1566 O O . ARG B 1 68 ? 21.554 -30.586 14.434 1.00 28.30 68 ARG B O 1
ATOM 1570 N N . THR B 1 69 ? 21.580 -28.453 15.161 1.00 26.14 69 THR B N 1
ATOM 1571 C CA . THR B 1 69 ? 20.173 -28.451 15.579 1.00 22.91 69 THR B CA 1
ATOM 1572 C C . THR B 1 69 ? 19.254 -28.482 14.349 1.00 23.91 69 THR B C 1
ATOM 1573 O O . THR B 1 69 ? 18.301 -29.282 14.273 1.00 22.92 69 THR B O 1
ATOM 1584 N N . LEU B 1 70 ? 19.557 -27.654 13.370 1.00 25.18 70 LEU B N 1
ATOM 1585 C CA . LEU B 1 70 ? 18.778 -27.631 12.141 1.00 20.82 70 LEU B CA 1
ATOM 1586 C C . LEU B 1 70 ? 18.837 -28.986 11.469 1.00 28.20 70 LEU B C 1
ATOM 1587 O O . LEU B 1 70 ? 17.833 -29.448 10.895 1.00 27.09 70 LEU B O 1
ATOM 1603 N N . GLU B 1 71 ? 19.992 -29.654 11.550 1.00 27.00 71 GLU B N 1
ATOM 1604 C CA . GLU B 1 71 ? 20.075 -30.967 10.935 1.00 36.70 71 GLU B CA 1
ATOM 1605 C C . GLU B 1 71 ? 19.108 -31.909 11.631 1.00 31.29 71 GLU B C 1
ATOM 1606 O O . GLU B 1 71 ? 18.434 -32.701 10.975 1.00 26.63 71 GLU B O 1
ATOM 1618 N N . ASN B 1 72 ? 19.051 -31.832 12.952 1.00 29.98 72 ASN B N 1
ATOM 1619 C CA . ASN B 1 72 ? 18.118 -32.675 13.704 1.00 28.00 72 ASN B CA 1
ATOM 1620 C C . ASN B 1 72 ? 16.667 -32.401 13.263 1.00 22.14 72 ASN B C 1
ATOM 1621 O O . ASN B 1 72 ? 15.868 -33.330 13.089 1.00 24.85 72 ASN B O 1
ATOM 1632 N N . TRP B 1 73 ? 16.332 -31.136 13.046 1.00 20.67 73 TRP B N 1
ATOM 1633 C CA . TRP B 1 73 ? 14.978 -30.800 12.574 1.00 24.36 73 TRP B CA 1
ATOM 1634 C C . TRP B 1 73 ? 14.708 -31.355 11.171 1.00 27.38 73 TRP B C 1
ATOM 1635 O O . TRP B 1 73 ? 13.623 -31.872 10.876 1.00 26.47 73 TRP B O 1
ATOM 1656 N N . GLU B 1 74 ? 15.696 -31.241 10.305 1.00 22.11 74 GLU B N 1
ATOM 1657 C CA . GLU B 1 74 ? 15.579 -31.708 8.929 1.00 25.93 74 GLU B CA 1
ATOM 1658 C C . GLU B 1 74 ? 15.492 -33.207 8.801 1.00 27.39 74 GLU B C 1
ATOM 1659 O O . GLU B 1 74 ? 14.798 -33.704 7.925 1.00 34.99 74 GLU B O 1
ATOM 1671 N N . GLN B 1 75 ? 16.151 -33.926 9.708 1.00 28.95 75 GLN B N 1
ATOM 1672 C CA . GLN B 1 75 ? 16.174 -35.387 9.674 1.00 30.68 75 GLN B CA 1
ATOM 1673 C C . GLN B 1 75 ? 15.021 -35.959 10.497 1.00 35.67 75 GLN B C 1
ATOM 1674 O O . GLN B 1 75 ? 14.762 -37.151 10.472 1.00 44.59 75 GLN B O 1
ATOM 1688 N N . GLY B 1 76 ? 14.299 -35.107 11.207 1.00 34.35 76 GLY B N 1
ATOM 1689 C CA . GLY B 1 76 ? 13.168 -35.570 11.990 1.00 29.80 76 GLY B CA 1
ATOM 1690 C C . GLY B 1 76 ? 13.554 -36.213 13.308 1.00 36.08 76 GLY B C 1
ATOM 1691 O O . GLY B 1 76 ? 12.723 -36.849 13.940 1.00 30.37 76 GLY B O 1
ATOM 1695 N N . ARG B 1 77 ? 14.783 -35.987 13.767 1.00 26.42 77 ARG B N 1
ATOM 1696 C CA . ARG B 1 77 ? 15.186 -36.448 15.084 1.00 26.55 77 ARG B CA 1
ATOM 1697 C C . ARG B 1 77 ? 14.572 -35.598 16.184 1.00 32.54 77 ARG B C 1
ATOM 1698 O O . ARG B 1 77 ? 14.227 -36.099 17.257 1.00 27.80 77 ARG B O 1
ATOM 1719 N N . SER B 1 78 ? 14.379 -34.323 15.867 1.00 27.05 78 SER B N 1
ATOM 1720 C CA . SER B 1 78 ? 13.768 -33.362 16.753 1.00 22.14 78 SER B CA 1
ATOM 1721 C C . SER B 1 78 ? 12.762 -32.570 15.962 1.00 23.26 78 SER B C 1
ATOM 1722 O O . SER B 1 78 ? 12.831 -32.522 14.736 1.00 30.61 78 SER B O 1
ATOM 1730 N N . VAL B 1 79 ? 11.818 -31.972 16.674 1.00 25.83 79 VAL B N 1
ATOM 1731 C CA . VAL B 1 79 ? 10.833 -31.069 16.084 1.00 23.44 79 VAL B CA 1
ATOM 1732 C C . VAL B 1 79 ? 11.191 -29.695 16.602 1.00 20.39 79 VAL B C 1
ATOM 1733 O O . VAL B 1 79 ? 11.609 -29.556 17.749 1.00 28.69 79 VAL B O 1
ATOM 1746 N N . PRO B 1 80 ? 11.089 -28.674 15.751 1.00 21.71 80 PRO B N 1
ATOM 1747 C CA . PRO B 1 80 ? 11.458 -27.342 16.247 1.00 24.39 80 PRO B CA 1
ATOM 1748 C C . PRO B 1 80 ? 10.534 -26.873 17.370 1.00 19.74 80 PRO B C 1
ATOM 1749 O O . PRO B 1 80 ? 9.430 -27.401 17.484 1.00 27.39 80 PRO B O 1
ATOM 1760 N N . ASN B 1 81 ? 11.016 -25.984 18.232 1.00 19.09 81 ASN B N 1
ATOM 1761 C CA . ASN B 1 81 ? 10.156 -25.349 19.232 1.00 19.61 81 ASN B CA 1
ATOM 1762 C C . ASN B 1 81 ? 9.129 -24.497 18.517 1.00 15.98 81 ASN B C 1
ATOM 1763 O O . ASN B 1 81 ? 9.288 -24.184 17.356 1.00 24.56 81 ASN B O 1
ATOM 1774 N N . GLY B 1 82 ? 8.075 -24.088 19.224 1.00 21.68 82 GLY B N 1
ATOM 1775 C CA . GLY B 1 82 ? 6.949 -23.400 18.568 1.00 22.05 82 GLY B CA 1
ATOM 1776 C C . GLY B 1 82 ? 7.256 -22.114 17.835 1.00 20.82 82 GLY B C 1
ATOM 1777 O O . GLY B 1 82 ? 6.755 -21.891 16.731 1.00 18.50 82 GLY B O 1
ATOM 1781 N N . GLN B 1 83 ? 8.120 -21.261 18.394 1.00 16.16 83 GLN B N 1
ATOM 1782 C CA . GLN B 1 83 ? 8.474 -20.052 17.704 1.00 15.48 83 GLN B CA 1
ATOM 1783 C C . GLN B 1 83 ? 9.328 -20.352 16.481 1.00 21.64 83 GLN B C 1
ATOM 1784 O O . GLN B 1 83 ? 9.149 -19.708 15.451 1.00 21.74 83 GLN B O 1
ATOM 1798 N N . ALA B 1 84 ? 10.143 -21.408 16.555 1.00 19.76 84 ALA B N 1
ATOM 1799 C CA . ALA B 1 84 ? 10.944 -21.815 15.416 1.00 19.67 84 ALA B CA 1
ATOM 1800 C C . ALA B 1 84 ? 10.042 -22.279 14.264 1.00 17.30 84 ALA B C 1
ATOM 1801 O O . ALA B 1 84 ? 10.252 -21.881 13.136 1.00 22.58 84 ALA B O 1
ATOM 1808 N N . VAL B 1 85 ? 9.010 -23.058 14.589 1.00 20.99 85 VAL B N 1
ATOM 1809 C CA . VAL B 1 85 ? 8.056 -23.510 13.580 1.00 17.85 85 VAL B CA 1
ATOM 1810 C C . VAL B 1 85 ? 7.355 -22.341 12.913 1.00 19.26 85 VAL B C 1
ATOM 1811 O O . VAL B 1 85 ? 7.158 -22.317 11.683 1.00 23.50 85 VAL B O 1
ATOM 1824 N N . THR B 1 86 ? 6.919 -21.388 13.724 1.00 24.59 86 THR B N 1
ATOM 1825 C CA . THR B 1 86 ? 6.304 -20.182 13.193 1.00 20.19 86 THR B CA 1
ATOM 1826 C C . THR B 1 86 ? 7.207 -19.426 12.246 1.00 20.63 86 THR B C 1
ATOM 1827 O O . THR B 1 86 ? 6.787 -18.962 11.194 1.00 17.35 86 THR B O 1
ATOM 1838 N N . LEU B 1 87 ? 8.469 -19.256 12.631 1.00 17.48 87 LEU B N 1
ATOM 1839 C CA . LEU B 1 87 ? 9.429 -18.608 11.751 1.00 17.94 87 LEU B CA 1
ATOM 1840 C C . LEU B 1 87 ? 9.621 -19.356 10.468 1.00 18.78 87 LEU B C 1
ATOM 1841 O O . LEU B 1 87 ? 9.633 -18.763 9.420 1.00 21.69 87 LEU B O 1
ATOM 1857 N N . LEU B 1 88 ? 9.725 -20.679 10.562 1.00 17.85 88 LEU B N 1
ATOM 1858 C CA . LEU B 1 88 ? 9.899 -21.488 9.378 1.00 22.97 88 LEU B CA 1
ATOM 1859 C C . LEU B 1 88 ? 8.696 -21.352 8.430 1.00 18.44 88 LEU B C 1
ATOM 1860 O O . LEU B 1 88 ? 8.866 -21.190 7.222 1.00 20.77 88 LEU B O 1
ATOM 1876 N N . LYS B 1 89 ? 7.474 -21.427 8.941 1.00 19.59 89 LYS B N 1
ATOM 1877 C CA . LYS B 1 89 ? 6.315 -21.332 8.041 1.00 20.54 89 LYS B CA 1
ATOM 1878 C C . LYS B 1 89 ? 6.162 -19.945 7.431 1.00 18.90 89 LYS B C 1
ATOM 1879 O O . LYS B 1 89 ? 5.647 -19.769 6.312 1.00 20.61 89 LYS B O 1
ATOM 1898 N N . LEU B 1 90 ? 6.543 -18.919 8.177 1.00 19.47 90 LEU B N 1
ATOM 1899 C CA . LEU B 1 90 ? 6.612 -17.571 7.613 1.00 19.51 90 LEU B CA 1
ATOM 1900 C C . LEU B 1 90 ? 7.574 -17.446 6.438 1.00 22.76 90 LEU B C 1
ATOM 1901 O O . LEU B 1 90 ? 7.213 -16.969 5.366 1.00 29.96 90 LEU B O 1
ATOM 1917 N N . VAL B 1 91 ? 8.779 -17.972 6.617 1.00 19.38 91 VAL B N 1
ATOM 1918 C CA . VAL B 1 91 ? 9.822 -17.882 5.604 1.00 22.82 91 VAL B CA 1
ATOM 1919 C C . VAL B 1 91 ? 9.372 -18.747 4.426 1.00 20.81 91 VAL B C 1
ATOM 1920 O O . VAL B 1 91 ? 9.645 -18.448 3.271 1.00 32.15 91 VAL B O 1
ATOM 1933 N N . GLN B 1 92 ? 8.696 -19.835 4.743 1.00 23.57 92 GLN B N 1
ATOM 1934 C CA . GLN B 1 92 ? 8.164 -20.708 3.707 1.00 20.61 92 GLN B CA 1
ATOM 1935 C C . GLN B 1 92 ? 7.154 -20.018 2.815 1.00 23.78 92 GLN B C 1
ATOM 1936 O O . GLN B 1 92 ? 7.203 -20.154 1.589 1.00 33.47 92 GLN B O 1
ATOM 1950 N N . ARG B 1 93 ? 6.199 -19.328 3.414 1.00 27.21 93 ARG B N 1
ATOM 1951 C CA . ARG B 1 93 ? 5.118 -18.693 2.619 1.00 27.95 93 ARG B CA 1
ATOM 1952 C C . ARG B 1 93 ? 5.470 -17.277 2.163 1.00 33.54 93 ARG B C 1
ATOM 1953 O O . ARG B 1 93 ? 5.005 -16.818 1.116 1.00 25.46 93 ARG B O 1
ATOM 1974 N N . HIS B 1 94 ? 6.284 -16.593 2.960 1.00 27.22 94 HIS B N 1
ATOM 1975 C CA . HIS B 1 94 ? 6.649 -15.202 2.729 1.00 27.14 94 HIS B CA 1
ATOM 1976 C C . HIS B 1 94 ? 8.156 -15.023 2.627 1.00 25.76 94 HIS B C 1
ATOM 1977 O O . HIS B 1 94 ? 8.799 -14.693 3.615 1.00 26.71 94 HIS B O 1
ATOM 1991 N N . PRO B 1 95 ? 8.722 -15.281 1.439 1.00 29.95 95 PRO B N 1
ATOM 1992 C CA . PRO B 1 95 ? 10.182 -15.372 1.299 1.00 35.00 95 PRO B CA 1
ATOM 1993 C C . PRO B 1 95 ? 10.929 -14.131 1.712 1.00 32.52 95 PRO B C 1
ATOM 1994 O O . PRO B 1 95 ? 12.053 -14.225 2.224 1.00 28.44 95 PRO B O 1
ATOM 2005 N N . GLU B 1 96 ? 10.306 -12.975 1.504 1.00 27.63 96 GLU B N 1
ATOM 2006 C CA . GLU B 1 96 ? 10.921 -11.713 1.854 1.00 30.94 96 GLU B CA 1
ATOM 2007 C C . GLU B 1 96 ? 11.220 -11.670 3.343 1.00 30.57 96 GLU B C 1
ATOM 2008 O O . GLU B 1 96 ? 12.032 -10.871 3.797 1.00 30.18 96 GLU B O 1
ATOM 2020 N N . THR B 1 97 ? 10.588 -12.560 4.104 1.00 30.01 97 THR B N 1
ATOM 2021 C CA . THR B 1 97 ? 10.796 -12.577 5.547 1.00 23.04 97 THR B CA 1
ATOM 2022 C C . THR B 1 97 ? 12.224 -12.844 5.951 1.00 24.69 97 THR B C 1
ATOM 2023 O O . THR B 1 97 ? 12.673 -12.370 6.988 1.00 25.90 97 THR B O 1
ATOM 2034 N N . LEU B 1 98 ? 12.934 -13.640 5.149 1.00 23.41 98 LEU B N 1
ATOM 2035 C CA . LEU B 1 98 ? 14.298 -14.004 5.492 1.00 23.70 98 LEU B CA 1
ATOM 2036 C C . LEU B 1 98 ? 15.189 -12.762 5.442 1.00 25.40 98 LEU B C 1
ATOM 2037 O O . LEU B 1 98 ? 16.063 -12.564 6.280 1.00 31.16 98 LEU B O 1
ATOM 2053 N N . SER B 1 99 ? 14.914 -11.911 4.475 1.00 22.40 99 SER B N 1
ATOM 2054 C CA . SER B 1 99 ? 15.586 -10.639 4.339 1.00 31.35 99 SER B CA 1
ATOM 2055 C C . SER B 1 99 ? 15.336 -9.748 5.538 1.00 30.49 99 SER B C 1
ATOM 2056 O O . SER B 1 99 ? 16.245 -9.093 6.015 1.00 29.33 99 SER B O 1
ATOM 2064 N N . HIS B 1 100 ? 14.094 -9.717 6.022 1.00 28.57 100 HIS B N 1
ATOM 2065 C CA . HIS B 1 100 ? 13.772 -8.940 7.212 1.00 21.83 100 HIS B CA 1
ATOM 2066 C C . HIS B 1 100 ? 14.540 -9.438 8.413 1.00 21.30 100 HIS B C 1
ATOM 2067 O O . HIS B 1 100 ? 15.059 -8.654 9.221 1.00 27.89 100 HIS B O 1
ATOM 2081 N N . ILE B 1 101 ? 14.607 -10.763 8.520 1.00 20.83 101 ILE B N 1
ATOM 2082 C CA . ILE B 1 101 ? 15.233 -11.405 9.645 1.00 23.12 101 ILE B CA 1
ATOM 2083 C C . ILE B 1 101 ? 16.715 -11.087 9.663 1.00 26.20 101 ILE B C 1
ATOM 2084 O O . ILE B 1 101 ? 17.302 -10.865 10.720 1.00 32.82 101 ILE B O 1
ATOM 2100 N N . ALA B 1 102 ? 17.310 -11.093 8.478 1.00 33.52 102 ALA B N 1
ATOM 2101 C CA . ALA B 1 102 ? 18.755 -10.903 8.343 1.00 33.20 102 ALA B CA 1
ATOM 2102 C C . ALA B 1 102 ? 19.203 -9.545 8.849 1.00 35.75 102 ALA B C 1
ATOM 2103 O O . ALA B 1 102 ? 20.351 -9.381 9.284 1.00 42.24 102 ALA B O 1
ATOM 2110 N N . GLU B 1 103 ? 18.295 -8.583 8.776 1.00 36.27 103 GLU B N 1
ATOM 2111 C CA . GLU B 1 103 ? 18.580 -7.201 9.108 1.00 35.63 103 GLU B CA 1
ATOM 2112 C C . GLU B 1 103 ? 18.136 -6.752 10.505 1.00 46.07 103 GLU B C 1
ATOM 2113 O O . GLU B 1 103 ? 18.207 -5.569 10.813 1.00 45.93 103 GLU B O 1
ATOM 2125 N N . LEU B 1 104 ? 17.683 -7.683 11.341 1.00 41.42 104 LEU B N 1
ATOM 2126 C CA . LEU B 1 104 ? 17.250 -7.362 12.700 1.00 43.90 104 LEU B CA 1
ATOM 2127 C C . LEU B 1 104 ? 18.441 -7.074 13.604 1.00 61.94 104 LEU B 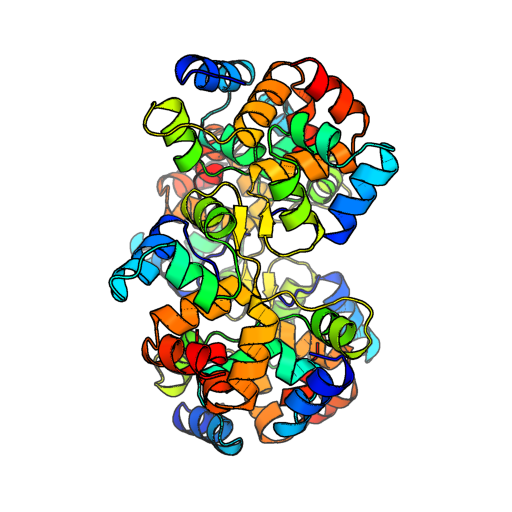C 1
ATOM 2128 O O . LEU B 1 104 ? 19.344 -6.322 13.238 1.00 69.34 104 LEU B O 1
ATOM 2144 N N . GLY C 1 36 ? -35.588 -6.033 18.405 1.00 69.75 36 GLY C N 1
ATOM 2145 C CA . GLY C 1 36 ? -36.502 -7.088 18.005 1.00 76.32 36 GLY C CA 1
ATOM 2146 C C . GLY C 1 36 ? -35.847 -8.322 17.383 1.00 78.16 36 GLY C C 1
ATOM 2147 O O . GLY C 1 36 ? -36.497 -9.361 17.255 1.00 95.60 36 GLY C O 1
ATOM 2150 N N . GLU C 1 37 ? -34.575 -8.230 16.999 1.00 87.78 37 GLU C N 1
ATOM 2151 C CA . GLU C 1 37 ? -33.925 -9.334 16.283 1.00 79.45 37 GLU C CA 1
ATOM 2152 C C . GLU C 1 37 ? -32.399 -9.344 16.417 1.00 68.07 37 GLU C C 1
ATOM 2153 O O . GLU C 1 37 ? -31.733 -8.338 16.173 1.00 70.07 37 GLU C O 1
ATOM 2157 N N . LEU C 1 38 ? -31.869 -10.493 16.837 1.00 58.13 38 LEU C N 1
ATOM 2158 C CA . LEU C 1 38 ? -30.425 -10.728 16.949 1.00 58.03 38 LEU C CA 1
ATOM 2159 C C . LEU C 1 38 ? -29.794 -10.976 15.576 1.00 31.85 38 LEU C C 1
ATOM 2160 O O . LEU C 1 38 ? -29.902 -12.077 15.024 1.00 50.23 38 LEU C O 1
ATOM 2164 N N . ASN C 1 39 ? -29.197 -9.942 14.996 1.00 35.64 39 ASN C N 1
ATOM 2165 C CA . ASN C 1 39 ? -28.569 -10.072 13.684 1.00 45.87 39 ASN C CA 1
ATOM 2166 C C . ASN C 1 39 ? -27.480 -9.034 13.483 1.00 45.24 39 ASN C C 1
ATOM 2167 O O . ASN C 1 39 ? -27.430 -8.024 14.191 1.00 43.89 39 ASN C O 1
ATOM 2178 N N . ILE C 1 40 ? -26.591 -9.288 12.536 1.00 34.54 40 ILE C N 1
ATOM 2179 C CA . ILE C 1 40 ? -25.523 -8.346 12.263 1.00 33.35 40 ILE C CA 1
ATOM 2180 C C . ILE C 1 40 ? -25.211 -8.352 10.773 1.00 32.62 40 ILE C C 1
ATOM 2181 O O . ILE C 1 40 ? -25.080 -9.404 10.165 1.00 48.42 40 ILE C O 1
ATOM 2197 N N . SER C 1 41 ? -25.107 -7.168 10.180 1.00 31.34 41 SER C N 1
ATOM 2198 C CA . SER C 1 41 ? -24.909 -7.082 8.742 1.00 38.27 41 SER C CA 1
ATOM 2199 C C . SER C 1 41 ? -23.421 -7.201 8.431 1.00 21.20 41 SER C C 1
ATOM 2200 O O . SER C 1 41 ? -22.580 -6.926 9.310 1.00 28.63 41 SER C O 1
ATOM 2208 N N . PRO C 1 42 ? -23.102 -7.585 7.200 1.00 31.99 42 PRO C N 1
ATOM 2209 C CA . PRO C 1 42 ? -21.704 -7.704 6.748 1.00 29.07 42 PRO C CA 1
ATOM 2210 C C . PRO C 1 42 ? -20.881 -6.453 7.025 1.00 32.74 42 PRO C C 1
ATOM 2211 O O . PRO C 1 42 ? -19.715 -6.505 7.492 1.00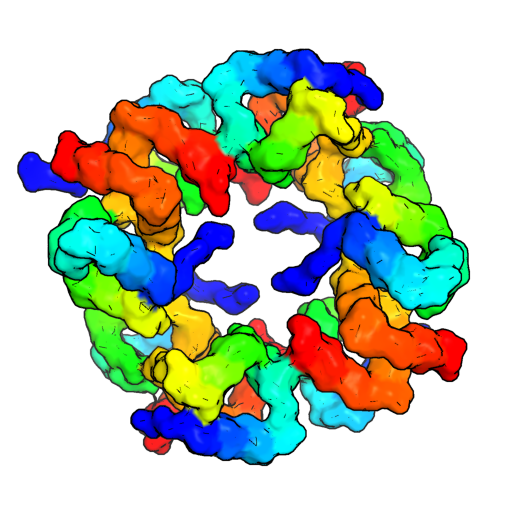 29.51 42 PRO C O 1
ATOM 2222 N N . ASP C 1 43 ? -21.496 -5.312 6.739 1.00 30.87 43 ASP C N 1
ATOM 2223 C CA . ASP C 1 43 ? -20.839 -4.034 6.987 1.00 39.94 43 ASP C CA 1
ATOM 2224 C C . ASP C 1 43 ? -20.582 -3.827 8.471 1.00 38.01 43 ASP C C 1
ATOM 2225 O O . ASP C 1 43 ? -19.525 -3.296 8.833 1.00 26.43 43 ASP C O 1
ATOM 2234 N N . GLU C 1 44 ? -21.522 -4.252 9.332 1.00 28.54 44 GLU C N 1
ATOM 2235 C CA . GLU C 1 44 ? -21.323 -4.109 10.777 1.00 25.11 44 GLU C CA 1
ATOM 2236 C C . GLU C 1 44 ? -20.224 -5.021 11.265 1.00 27.45 44 GLU C C 1
ATOM 2237 O O . GLU C 1 44 ? -19.491 -4.679 12.185 1.00 28.23 44 GLU C O 1
ATOM 2249 N N . ILE C 1 45 ? -20.152 -6.200 10.673 1.00 24.61 45 ILE C N 1
ATOM 2250 C CA . ILE C 1 45 ? -19.120 -7.173 11.021 1.00 29.65 45 ILE C CA 1
ATOM 2251 C C . ILE C 1 45 ? -17.765 -6.561 10.678 1.00 24.90 45 ILE C C 1
ATOM 2252 O O . ILE C 1 45 ? -16.831 -6.586 11.491 1.00 25.86 45 ILE C O 1
ATOM 2268 N N . VAL C 1 46 ? -17.656 -5.984 9.488 1.00 22.58 46 VAL C N 1
ATOM 2269 C CA . VAL C 1 46 ? -16.419 -5.279 9.106 1.00 25.74 46 VAL C CA 1
ATOM 2270 C C . VAL C 1 46 ? -16.067 -4.152 10.077 1.00 25.88 46 VAL C C 1
ATOM 2271 O O . VAL C 1 46 ? -14.883 -3.985 10.464 1.00 30.71 46 VAL C O 1
ATOM 2284 N N . SER C 1 47 ? -17.066 -3.367 10.479 1.00 20.97 47 SER C N 1
ATOM 2285 C CA . SER C 1 47 ? -16.854 -2.280 11.430 1.00 24.32 47 SER C CA 1
ATOM 2286 C C . SER C 1 47 ? -16.334 -2.752 12.791 1.00 33.82 47 SER C C 1
ATOM 2287 O O . SER C 1 47 ? -15.519 -2.063 13.405 1.00 33.91 47 SER C O 1
ATOM 2295 N N . ILE C 1 48 ? -16.766 -3.919 13.269 1.00 33.70 48 ILE C N 1
ATOM 2296 C CA . ILE C 1 48 ? -16.296 -4.393 14.582 1.00 35.49 48 ILE C CA 1
ATOM 2297 C C . ILE C 1 48 ? -14.794 -4.518 14.494 1.00 28.77 48 ILE C C 1
ATOM 2298 O O . ILE C 1 48 ? -14.017 -4.048 15.337 1.00 33.52 48 ILE C O 1
ATOM 2314 N N . ARG C 1 49 ? -14.380 -5.139 13.410 1.00 38.16 49 ARG C N 1
ATOM 2315 C CA . ARG C 1 49 ? -12.992 -5.399 13.159 1.00 36.07 49 ARG C CA 1
ATOM 2316 C C . ARG C 1 49 ? -12.165 -4.102 13.100 1.00 36.59 49 ARG C C 1
ATOM 2317 O O . ARG C 1 49 ? -11.031 -3.997 13.613 1.00 39.79 49 ARG C O 1
ATOM 2338 N N . GLU C 1 50 ? -12.742 -3.103 12.468 1.00 23.72 50 GLU C N 1
ATOM 2339 C CA . GLU C 1 50 ? -12.103 -1.785 12.368 1.00 31.66 50 GLU C CA 1
ATOM 2340 C C . GLU C 1 50 ? -11.903 -1.048 13.712 1.00 26.69 50 GLU C C 1
ATOM 2341 O O . GLU C 1 50 ? -10.965 -0.273 13.848 1.00 29.91 50 GLU C O 1
ATOM 2353 N N . GLN C 1 51 ? -12.753 -1.309 14.700 1.00 27.49 51 GLN C N 1
ATOM 2354 C CA . GLN C 1 51 ? -12.615 -0.739 16.043 1.00 24.44 51 GLN C CA 1
ATOM 2355 C C . GLN C 1 51 ? -11.246 -1.038 16.593 1.00 36.56 51 GLN C C 1
ATOM 2356 O O . GLN C 1 51 ? -10.673 -0.282 17.377 1.00 37.16 51 GLN C O 1
ATOM 2370 N N . PHE C 1 52 ? -10.787 -2.221 16.225 1.00 35.38 52 PHE C N 1
ATOM 2371 C CA . PHE C 1 52 ? -9.579 -2.782 16.772 1.00 40.59 52 PHE C CA 1
ATOM 2372 C C . PHE C 1 52 ? -8.403 -2.515 15.862 1.00 33.89 52 PHE C C 1
ATOM 2373 O O . PHE C 1 52 ? -7.274 -2.852 16.204 1.00 34.88 52 PHE C O 1
ATOM 2390 N N . ASN C 1 53 ? -8.672 -1.903 14.709 1.00 29.04 53 ASN C N 1
ATOM 2391 C CA . ASN C 1 53 ? -7.649 -1.630 13.702 1.00 30.87 53 ASN C CA 1
ATOM 2392 C C . ASN C 1 53 ? -6.901 -2.894 13.291 1.00 40.24 53 ASN C C 1
ATOM 2393 O O . ASN C 1 53 ? -5.667 -2.911 13.227 1.00 32.70 53 ASN C O 1
ATOM 2404 N N . MET C 1 54 ? -7.677 -3.961 13.088 1.00 27.40 54 MET C N 1
ATOM 2405 C CA . MET C 1 54 ? -7.169 -5.307 12.859 1.00 26.85 54 MET C CA 1
ATOM 2406 C C . MET C 1 54 ? -7.501 -5.815 11.455 1.00 29.06 54 MET C C 1
ATOM 2407 O O . MET C 1 54 ? -8.556 -5.510 10.904 1.00 25.42 54 MET C O 1
ATOM 2421 N N . SER C 1 55 ? -6.604 -6.623 10.902 1.00 20.76 55 SER C N 1
ATOM 2422 C CA . SER C 1 55 ? -6.871 -7.305 9.656 1.00 30.41 55 SER C CA 1
ATOM 2423 C C . SER C 1 55 ? -7.887 -8.418 9.885 1.00 20.32 55 SER C C 1
ATOM 2424 O O . SER C 1 55 ? -8.081 -8.840 10.993 1.00 15.49 55 SER C O 1
ATOM 2432 N N . ARG C 1 56 ? -8.515 -8.870 8.816 1.00 18.96 56 ARG C N 1
ATOM 2433 C CA . ARG C 1 56 ? -9.399 -9.995 8.898 1.00 24.86 56 ARG C CA 1
ATOM 2434 C C . ARG C 1 56 ? -8.752 -11.211 9.527 1.00 31.05 56 ARG C C 1
ATOM 2435 O O . ARG C 1 56 ? -9.324 -11.806 10.413 1.00 20.83 56 ARG C O 1
ATOM 2456 N N . GLY C 1 57 ? -7.545 -11.571 9.109 1.00 20.65 57 GLY C N 1
ATOM 2457 C CA . GLY C 1 57 ? -6.934 -12.746 9.647 1.00 28.48 57 GLY C CA 1
ATOM 2458 C C . GLY C 1 57 ? -6.652 -12.598 11.128 1.00 18.18 57 GLY C C 1
ATOM 2459 O O . GLY C 1 57 ? -6.796 -13.557 11.858 1.00 19.11 57 GLY C O 1
ATOM 2463 N N . VAL C 1 58 ? -6.244 -11.423 11.559 1.00 19.56 58 VAL C N 1
ATOM 2464 C CA . VAL C 1 58 ? -5.911 -11.248 12.976 1.00 15.86 58 VAL C CA 1
ATOM 2465 C C . VAL C 1 58 ? -7.156 -11.379 13.844 1.00 23.06 58 VAL C C 1
ATOM 2466 O O . VAL C 1 58 ? -7.182 -12.090 14.816 1.00 18.04 58 VAL C O 1
ATOM 2479 N N . PHE C 1 59 ? -8.190 -10.683 13.433 1.00 18.57 59 PHE C N 1
ATOM 2480 C CA . PHE C 1 59 ? -9.449 -10.687 14.137 1.00 20.16 59 PHE C CA 1
ATOM 2481 C C . PHE C 1 59 ? -10.037 -12.101 14.157 1.00 13.76 59 PHE C C 1
ATOM 2482 O O . PHE C 1 59 ? -10.474 -12.558 15.179 1.00 14.47 59 PHE C O 1
ATOM 2499 N N . ALA C 1 60 ? -10.058 -12.779 13.013 1.00 20.99 60 ALA C N 1
ATOM 2500 C CA . ALA C 1 60 ? -10.596 -14.147 12.966 1.00 20.19 60 ALA C CA 1
ATOM 2501 C C . ALA C 1 60 ? -9.899 -15.107 13.929 1.00 21.61 60 ALA C C 1
ATOM 2502 O O . ALA C 1 60 ? -10.533 -15.867 14.643 1.00 18.43 60 ALA C O 1
ATOM 2509 N N . ARG C 1 61 ? -8.574 -15.079 13.919 1.00 14.83 61 ARG C N 1
ATOM 2510 C CA . ARG C 1 61 ? -7.802 -15.878 14.850 1.00 24.97 61 ARG C CA 1
ATOM 2511 C C . ARG C 1 61 ? -8.157 -15.567 16.290 1.00 14.65 61 ARG C C 1
ATOM 2512 O O . ARG C 1 61 ? -8.244 -16.455 17.138 1.00 18.54 61 ARG C O 1
ATOM 2533 N N . LEU C 1 62 ? -8.425 -14.315 16.583 1.00 15.95 62 LEU C N 1
ATOM 2534 C CA . LEU C 1 62 ? -8.731 -13.969 17.958 1.00 16.43 62 LEU C CA 1
ATOM 2535 C C . LEU C 1 62 ? -10.131 -14.476 18.356 1.00 21.44 62 LEU C C 1
ATOM 2536 O O . LEU C 1 62 ? -10.416 -14.669 19.502 1.00 19.78 62 LEU C O 1
ATOM 2552 N N . LEU C 1 63 ? -10.964 -14.657 17.352 1.00 17.33 63 LEU C N 1
ATOM 2553 C CA . LEU C 1 63 ? -12.308 -15.223 17.524 1.00 20.76 63 LEU C CA 1
ATOM 2554 C C . LEU C 1 63 ? -12.378 -16.727 17.304 1.00 24.46 63 LEU C C 1
ATOM 2555 O O . LEU C 1 63 ? -13.466 -17.295 17.197 1.00 22.43 63 LEU C O 1
ATOM 2571 N N . HIS C 1 64 ? -11.213 -17.349 17.162 1.00 19.64 64 HIS C N 1
ATOM 2572 C CA . HIS C 1 64 ? -11.101 -18.785 16.943 1.00 24.72 64 HIS C CA 1
ATOM 2573 C C . HIS C 1 64 ? -11.923 -19.223 15.740 1.00 24.24 64 HIS C C 1
ATOM 2574 O O . HIS C 1 64 ? -12.513 -20.287 15.734 1.00 22.55 64 HIS C O 1
ATOM 2588 N N . THR C 1 65 ? -11.920 -18.374 14.738 1.00 23.45 65 THR C N 1
ATOM 2589 C CA . THR C 1 65 ? -12.644 -18.583 13.528 1.00 18.59 65 THR C CA 1
ATOM 2590 C C . THR C 1 65 ? -11.673 -18.514 12.341 1.00 30.52 65 THR C C 1
ATOM 2591 O O . THR C 1 65 ? -10.640 -17.822 12.425 1.00 24.55 65 THR C O 1
ATOM 2602 N N . SER C 1 66 ? -12.016 -19.136 11.210 1.00 31.08 66 SER C N 1
ATOM 2603 C CA . SER C 1 66 ? -11.083 -19.131 10.100 1.00 28.42 66 SER C CA 1
ATOM 2604 C C . SER C 1 66 ? -11.246 -17.813 9.382 1.00 20.77 66 SER C C 1
ATOM 2605 O O . SER C 1 66 ? -12.312 -17.188 9.399 1.00 22.74 66 SER C O 1
ATOM 2613 N N . SER C 1 67 ? -10.160 -17.381 8.762 1.00 23.45 67 SER C N 1
ATOM 2614 C CA . SER C 1 67 ? -10.167 -16.171 7.993 1.00 24.72 67 SER C CA 1
ATOM 2615 C C . SER C 1 67 ? -11.177 -16.216 6.850 1.00 26.72 67 SER C C 1
ATOM 2616 O O . SER C 1 67 ? -11.837 -15.227 6.527 1.00 24.11 67 SER C O 1
ATOM 2624 N N . ARG C 1 68 ? -11.293 -17.373 6.216 1.00 22.69 68 ARG C N 1
ATOM 2625 C CA . ARG C 1 68 ? -12.167 -17.459 5.058 1.00 21.47 68 ARG C CA 1
ATOM 2626 C C . ARG C 1 68 ? -13.620 -17.388 5.511 1.00 21.17 68 ARG C C 1
ATOM 2627 O O . ARG C 1 68 ? -14.467 -16.896 4.783 1.00 21.27 68 ARG C O 1
ATOM 2648 N N . THR C 1 69 ? -13.885 -17.944 6.690 1.00 19.59 69 THR C N 1
ATOM 2649 C CA . THR C 1 69 ? -15.213 -17.896 7.257 1.00 21.62 69 THR C CA 1
ATOM 2650 C C . THR C 1 69 ? -15.490 -16.445 7.571 1.00 23.07 69 THR C C 1
ATOM 2651 O O . THR C 1 69 ? -16.526 -15.956 7.229 1.00 19.25 69 THR C O 1
ATOM 2662 N N . LEU C 1 70 ? -14.562 -15.731 8.214 1.00 23.28 70 LEU C N 1
ATOM 2663 C CA . LEU C 1 70 ? -14.829 -14.306 8.477 1.00 19.27 70 LEU C CA 1
ATOM 2664 C C . LEU C 1 70 ? -15.050 -13.507 7.174 1.00 20.51 70 LEU C C 1
ATOM 2665 O O . LEU C 1 70 ? -15.953 -12.663 7.120 1.00 23.55 70 LEU C O 1
ATOM 2681 N N . GLU C 1 71 ? -14.248 -13.797 6.137 1.00 19.86 71 GLU C N 1
ATOM 2682 C CA . GLU C 1 71 ? -14.399 -13.189 4.806 1.00 23.07 71 GLU C CA 1
ATOM 2683 C C . GLU C 1 71 ? -15.796 -13.458 4.256 1.00 20.02 71 GLU C C 1
ATOM 2684 O O . GLU C 1 71 ? -16.443 -12.531 3.771 1.00 25.15 71 GLU C O 1
ATOM 2696 N N . ASN C 1 72 ? -16.279 -14.696 4.401 1.00 27.75 72 ASN C N 1
ATOM 2697 C CA . ASN C 1 72 ? -17.634 -15.061 3.977 1.00 27.66 72 ASN C CA 1
ATOM 2698 C C . ASN C 1 72 ? -18.677 -14.215 4.669 1.00 21.86 72 ASN C C 1
ATOM 2699 O O . ASN C 1 72 ? -19.578 -13.727 4.032 1.00 23.21 72 ASN C O 1
ATOM 2710 N N . TRP C 1 73 ? -18.517 -14.004 5.979 1.00 18.90 73 TRP C N 1
ATOM 2711 C CA . TRP C 1 73 ? -19.467 -13.177 6.747 1.00 21.66 73 TRP C CA 1
ATOM 2712 C C . TRP C 1 73 ? -19.396 -11.732 6.316 1.00 27.31 73 TRP C C 1
ATOM 2713 O O . TRP C 1 73 ? -20.395 -11.049 6.214 1.00 25.23 73 TRP 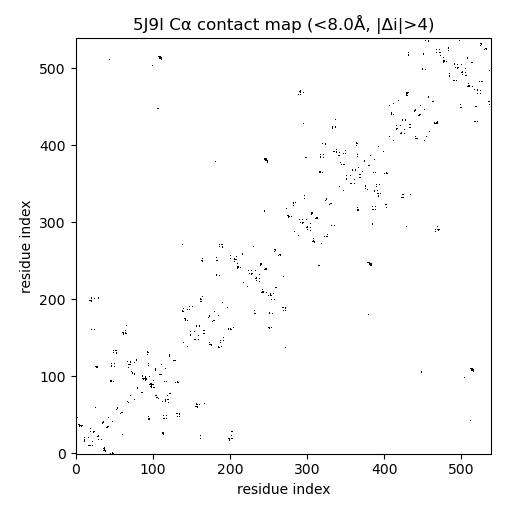C O 1
ATOM 2734 N N . GLU C 1 74 ? -18.186 -11.250 6.111 1.00 22.23 74 GLU C N 1
ATOM 2735 C CA . GLU C 1 74 ? -17.980 -9.875 5.715 1.00 18.78 74 GLU C CA 1
ATOM 2736 C C . GLU C 1 74 ? -18.548 -9.607 4.307 1.00 26.67 74 GLU C C 1
ATOM 2737 O O . GLU C 1 74 ? -18.912 -8.473 3.988 1.00 31.90 74 GLU C O 1
ATOM 2749 N N . GLN C 1 75 ? -18.612 -10.639 3.474 1.00 29.78 75 GLN C N 1
ATOM 2750 C CA . GLN C 1 75 ? -19.082 -10.488 2.087 1.00 26.76 75 GLN C CA 1
ATOM 2751 C C . GLN C 1 75 ? -20.547 -10.881 1.957 1.00 40.66 75 GLN C C 1
ATOM 2752 O O . GLN C 1 75 ? -21.167 -10.744 0.890 1.00 44.16 75 GLN C O 1
ATOM 2766 N N . GLY C 1 76 ? -21.090 -11.376 3.054 1.00 29.95 76 GLY C N 1
ATOM 2767 C CA . GLY C 1 76 ? -22.482 -11.776 3.116 1.00 37.63 76 GLY C CA 1
ATOM 2768 C C . GLY C 1 76 ? -22.754 -13.106 2.434 1.00 46.13 76 GLY C C 1
ATOM 2769 O O . GLY C 1 76 ? -23.922 -13.458 2.220 1.00 45.64 76 GLY C O 1
ATOM 2773 N N . ARG C 1 77 ? -21.706 -13.892 2.173 1.00 35.89 77 ARG C N 1
ATOM 2774 C CA . ARG C 1 77 ? -21.898 -15.181 1.508 1.00 32.57 77 ARG C CA 1
ATOM 2775 C C . ARG C 1 77 ? -22.466 -16.209 2.467 1.00 40.63 77 ARG C C 1
ATOM 2776 O O . ARG C 1 77 ? -23.056 -17.197 2.040 1.00 45.19 77 ARG C O 1
ATOM 2797 N N . SER C 1 78 ? -22.262 -15.998 3.761 1.00 32.15 78 SER C N 1
ATOM 2798 C CA . SER C 1 78 ? -22.882 -16.839 4.768 1.00 31.80 78 SER C CA 1
ATOM 2799 C C . SER C 1 78 ? -23.265 -15.931 5.915 1.00 34.33 78 SER C C 1
ATOM 2800 O O . SER C 1 78 ? -22.706 -14.852 6.055 1.00 28.23 78 SER C O 1
ATOM 2808 N N . VAL C 1 79 ? -24.218 -16.356 6.736 1.00 30.03 79 VAL C N 1
ATOM 2809 C CA . VAL C 1 79 ? -24.656 -15.551 7.860 1.00 22.42 79 VAL C CA 1
ATOM 2810 C C . VAL C 1 79 ? -24.057 -16.229 9.044 1.00 19.41 79 VAL C C 1
ATOM 2811 O O . VAL C 1 79 ? -24.155 -17.443 9.166 1.00 30.03 79 VAL C O 1
ATOM 2824 N N . PRO C 1 80 ? -23.483 -15.471 9.954 1.00 22.65 80 PRO C N 1
ATOM 2825 C CA . PRO C 1 80 ? -22.958 -16.217 11.095 1.00 23.68 80 PRO C CA 1
ATOM 2826 C C . PRO C 1 80 ? -24.036 -16.944 11.939 1.00 27.93 80 PRO C C 1
ATOM 2827 O O . PRO C 1 80 ? -25.145 -16.415 12.131 1.00 23.64 80 PRO C O 1
ATOM 2838 N N . ASN C 1 81 ? -23.697 -18.099 12.525 1.00 23.33 81 ASN C N 1
ATOM 2839 C CA . ASN C 1 81 ? -24.679 -18.764 13.390 1.00 22.01 81 ASN C CA 1
ATOM 2840 C C . ASN C 1 81 ? -24.974 -17.900 14.595 1.00 25.99 81 ASN C C 1
ATOM 2841 O O . ASN C 1 81 ? -24.347 -16.858 14.828 1.00 24.60 81 ASN C O 1
ATOM 2852 N N . GLY C 1 82 ? -25.989 -18.304 15.322 1.00 20.82 82 GLY C N 1
ATOM 2853 C CA . GLY C 1 82 ? -26.508 -17.509 16.399 1.00 30.28 82 GLY C CA 1
ATOM 2854 C C . GLY C 1 82 ? -25.458 -17.257 17.448 1.00 18.96 82 GLY C C 1
ATOM 2855 O O . GLY C 1 82 ? -25.423 -16.191 18.075 1.00 23.41 82 GLY C O 1
ATOM 2859 N N . GLN C 1 83 ? -24.601 -18.250 17.692 1.00 19.20 83 GLN C N 1
ATOM 2860 C CA . GLN C 1 83 ? -23.571 -18.052 18.714 1.00 19.83 83 GLN C CA 1
ATOM 2861 C C . GLN C 1 83 ? -22.458 -17.121 18.214 1.00 20.42 83 GLN C C 1
ATOM 2862 O O . GLN C 1 83 ? -21.900 -16.364 18.985 1.00 19.80 83 GLN C O 1
ATOM 2876 N N . ALA C 1 84 ? -22.170 -17.177 16.930 1.00 21.75 84 ALA C N 1
ATOM 2877 C CA . ALA C 1 84 ? -21.165 -16.301 16.320 1.00 20.61 84 ALA C CA 1
ATOM 2878 C C . ALA C 1 84 ? -21.636 -14.846 16.347 1.00 18.81 84 ALA C C 1
ATOM 2879 O O . ALA C 1 84 ? -20.856 -13.970 16.622 1.00 21.19 84 ALA C O 1
ATOM 2886 N N . VAL C 1 85 ? -22.925 -14.613 16.051 1.00 27.28 85 VAL C N 1
ATOM 2887 C CA . VAL C 1 85 ? -23.517 -13.249 16.133 1.00 23.76 85 VAL C CA 1
ATOM 2888 C C . VAL C 1 85 ? -23.367 -12.689 17.539 1.00 20.27 85 VAL C C 1
ATOM 2889 O O . VAL C 1 85 ? -22.935 -11.562 17.761 1.00 20.05 85 VAL C O 1
ATOM 2902 N N . THR C 1 86 ? -23.695 -13.508 18.508 1.00 21.65 86 THR C N 1
ATOM 2903 C CA . THR C 1 86 ? -23.616 -13.114 19.901 1.00 24.60 86 THR C CA 1
ATOM 2904 C C . THR C 1 86 ? -22.189 -12.720 20.261 1.00 18.41 86 THR C C 1
ATOM 2905 O O . THR C 1 86 ? -21.931 -11.702 20.908 1.00 22.79 86 THR C O 1
ATOM 2916 N N . LEU C 1 87 ? -21.252 -13.551 19.821 1.00 21.00 87 LEU C N 1
ATOM 2917 C CA . LEU C 1 87 ? -19.859 -13.290 20.067 1.00 22.28 87 LEU C CA 1
ATOM 2918 C C . LEU C 1 87 ? -19.400 -11.984 19.442 1.00 24.63 87 LEU C C 1
ATOM 2919 O O . LEU C 1 87 ? -18.672 -11.242 20.046 1.00 20.84 87 LEU C O 1
ATOM 2935 N N . LEU C 1 88 ? -19.804 -11.737 18.202 1.00 16.94 88 LEU C N 1
ATOM 2936 C CA . LEU C 1 88 ? -19.394 -10.553 17.522 1.00 16.23 88 LEU C CA 1
ATOM 2937 C C . LEU C 1 88 ? -19.953 -9.359 18.237 1.00 21.45 88 LEU C C 1
ATOM 2938 O O . LEU C 1 88 ? -19.246 -8.397 18.499 1.00 22.79 88 LEU C O 1
ATOM 2954 N N . LYS C 1 89 ? -21.240 -9.447 18.605 1.00 21.22 89 LYS C N 1
ATOM 2955 C CA . LYS C 1 89 ? -21.901 -8.341 19.279 1.00 20.38 89 LYS C CA 1
ATOM 2956 C C . LYS C 1 89 ? -21.276 -8.123 20.642 1.00 21.11 89 LYS C C 1
ATOM 2957 O O . LYS C 1 89 ? -21.069 -6.987 21.077 1.00 27.78 89 LYS C O 1
ATOM 2976 N N . LEU C 1 90 ? -20.912 -9.212 21.285 1.00 20.21 90 LEU C N 1
ATOM 2977 C CA . LEU C 1 90 ? -20.227 -9.128 22.568 1.00 19.48 90 LEU C CA 1
ATOM 2978 C C . LEU C 1 90 ? -18.849 -8.407 22.475 1.00 21.25 90 LEU C C 1
ATOM 2979 O O . LEU C 1 90 ? -18.544 -7.524 23.275 1.00 24.95 90 LEU C O 1
ATOM 2995 N N . VAL C 1 91 ? -18.026 -8.804 21.495 1.00 21.90 91 VAL C N 1
ATOM 2996 C CA . VAL C 1 91 ? -16.681 -8.250 21.311 1.00 22.46 91 VAL C CA 1
ATOM 2997 C C . VAL C 1 91 ? -16.767 -6.770 20.961 1.00 26.65 91 VAL C C 1
ATOM 2998 O O . VAL C 1 91 ? -15.968 -5.937 21.434 1.00 26.34 91 VAL C O 1
ATOM 3011 N N A GLN C 1 92 ? -17.780 -6.455 20.158 0.50 21.61 92 GLN C N 1
ATOM 3012 N N B GLN C 1 92 ? -17.735 -6.455 20.113 0.50 20.82 92 GLN C N 1
ATOM 3013 C CA A GLN C 1 92 ? -18.081 -5.100 19.727 0.50 24.60 92 GLN C CA 1
ATOM 3014 C CA B GLN C 1 92 ? -18.030 -5.089 19.744 0.50 23.71 92 GLN C CA 1
ATOM 3015 C C A GLN C 1 92 ? -18.310 -4.141 20.902 0.50 32.37 92 GLN C C 1
ATOM 3016 C C B GLN C 1 92 ? -18.233 -4.174 20.962 0.50 31.99 92 GLN C C 1
ATOM 3017 O O A GLN C 1 92 ? -17.761 -3.042 20.917 0.50 29.02 92 GLN C O 1
ATOM 3018 O O B GLN C 1 92 ? -17.584 -3.135 21.070 0.50 32.75 92 GLN C O 1
ATOM 3045 N N . ARG C 1 93 ? -19.144 -4.543 21.861 1.00 29.87 93 ARG C N 1
ATOM 3046 C CA . ARG C 1 93 ? -19.475 -3.696 23.003 1.00 26.08 93 ARG C CA 1
ATOM 3047 C C . ARG C 1 93 ? -18.549 -3.903 24.188 1.00 30.98 93 ARG C C 1
ATOM 3048 O O . ARG C 1 93 ? -18.428 -3.028 25.041 1.00 32.69 93 ARG C O 1
ATOM 3068 N N . HIS C 1 94 ? -17.935 -5.076 24.273 1.00 30.04 94 HIS C N 1
ATOM 3069 C CA . HIS C 1 94 ? -17.075 -5.400 25.421 1.00 30.88 94 HIS C CA 1
ATOM 3070 C C . HIS C 1 94 ? -15.703 -5.870 24.929 1.00 23.56 94 HIS C C 1
ATOM 3071 O O . HIS C 1 94 ? -15.422 -7.059 24.889 1.00 29.21 94 HIS C O 1
ATOM 3085 N N . PRO C 1 95 ? -14.838 -4.925 24.542 1.00 26.46 95 PRO C N 1
ATOM 3086 C CA . PRO C 1 95 ? -13.614 -5.314 23.841 1.00 29.37 95 PRO C CA 1
ATOM 3087 C C . PRO C 1 95 ? -12.687 -6.244 24.628 1.00 29.89 95 PRO C C 1
ATOM 3088 O O . PRO C 1 95 ? -11.913 -7.004 24.018 1.00 27.59 95 PRO C O 1
ATOM 3099 N N . GLU C 1 96 ? -12.763 -6.173 25.953 1.00 28.46 96 GLU C N 1
ATOM 3100 C CA . GLU C 1 96 ? -11.971 -7.045 26.798 1.00 31.39 96 GLU C CA 1
ATOM 3101 C C . GLU C 1 96 ? -12.314 -8.507 26.537 1.00 35.58 96 GLU C C 1
ATOM 3102 O O . GLU C 1 96 ? -11.588 -9.423 26.970 1.00 26.66 96 GLU C O 1
ATOM 3114 N N . THR C 1 97 ? -13.429 -8.732 25.841 1.00 27.09 97 THR C N 1
ATOM 3115 C CA . THR C 1 97 ? -13.833 -10.082 25.537 1.00 26.97 97 THR C CA 1
ATOM 3116 C C . THR C 1 97 ? -12.751 -10.764 24.693 1.00 23.67 97 THR C C 1
ATOM 3117 O O . THR C 1 97 ? -12.546 -11.961 24.775 1.00 23.54 97 THR C O 1
ATOM 3128 N N . LEU C 1 98 ? -12.036 -9.992 23.887 1.00 30.59 98 LEU C N 1
ATOM 3129 C CA . LEU C 1 98 ? -10.960 -10.572 23.070 1.00 28.35 98 LEU C CA 1
ATOM 3130 C C . LEU C 1 98 ? -9.870 -11.148 23.934 1.00 27.75 98 LEU C C 1
ATOM 3131 O O . LEU C 1 98 ? -9.395 -12.260 23.696 1.00 24.95 98 LEU C O 1
ATOM 3147 N N . SER C 1 99 ? -9.489 -10.411 24.966 1.00 25.56 99 SER C N 1
ATOM 3148 C CA . SER C 1 99 ? -8.522 -10.920 25.898 1.00 25.18 99 SER C CA 1
ATOM 3149 C C . SER C 1 99 ? -9.075 -12.123 26.642 1.00 27.73 99 SER C C 1
ATOM 3150 O O . SER C 1 99 ? -8.367 -13.096 26.832 1.00 31.95 99 SER C O 1
ATOM 3158 N N . HIS C 1 100 ? -10.358 -12.104 27.038 1.00 27.36 100 HIS C N 1
ATOM 3159 C CA . HIS C 1 100 ? -10.891 -13.251 27.751 1.00 21.81 100 HIS C CA 1
ATOM 3160 C C . HIS C 1 100 ? -10.764 -14.474 26.906 1.00 21.39 100 HIS C C 1
ATOM 3161 O O . HIS C 1 100 ? -10.375 -15.531 27.378 1.00 28.03 100 HIS C O 1
ATOM 3175 N N . ILE C 1 101 ? -11.102 -14.332 25.643 1.00 19.31 101 ILE C N 1
ATOM 3176 C CA . ILE C 1 101 ? -11.047 -15.470 24.759 1.00 22.94 101 ILE C CA 1
ATOM 3177 C C . ILE C 1 101 ? -9.612 -15.993 24.595 1.00 23.89 101 ILE C C 1
ATOM 3178 O O . ILE C 1 101 ? -9.354 -17.195 24.569 1.00 24.94 101 ILE C O 1
ATOM 3194 N N . ALA C 1 102 ? -8.700 -15.055 24.487 1.00 24.67 102 ALA C N 1
ATOM 3195 C CA . ALA C 1 102 ? -7.302 -15.369 24.257 1.00 23.86 102 ALA C CA 1
ATOM 3196 C C . ALA C 1 102 ? -6.723 -16.147 25.418 1.00 34.34 102 ALA C C 1
ATOM 3197 O O . ALA C 1 102 ? -5.758 -16.910 25.268 1.00 37.98 102 ALA C O 1
ATOM 3204 N N . GLU C 1 103 ? -7.317 -15.942 26.582 1.00 28.09 103 GLU C N 1
ATOM 3205 C CA . GLU C 1 103 ? -6.827 -16.552 27.816 1.00 30.76 103 GLU C CA 1
ATOM 3206 C C . GLU C 1 103 ? -7.543 -17.876 28.096 1.00 38.20 103 GLU C C 1
ATOM 3207 O O . GLU C 1 103 ? -7.346 -18.482 29.153 1.00 45.00 103 GLU C O 1
ATOM 3219 N N . LEU C 1 104 ? -8.383 -18.313 27.168 1.00 34.94 104 LEU C N 1
ATOM 3220 C CA . LEU C 1 104 ? -9.090 -19.588 27.348 1.00 43.51 104 LEU C CA 1
ATOM 3221 C C . LEU C 1 104 ? -8.126 -20.738 27.062 1.00 58.99 104 LEU C C 1
ATOM 3222 O O . LEU C 1 104 ? -8.516 -21.908 27.039 1.00 64.68 104 LEU C O 1
ATOM 3238 N N . GLU D 1 37 ? -10.160 -26.142 18.151 1.00 46.62 37 GLU D N 1
ATOM 3239 C CA . GLU D 1 37 ? -9.095 -26.001 19.140 1.00 49.25 37 GLU D CA 1
ATOM 3240 C C . GLU D 1 37 ? -9.690 -26.072 20.557 1.00 46.97 37 GLU D C 1
ATOM 3241 O O . GLU D 1 37 ? -9.329 -26.946 21.349 1.00 48.86 37 GLU D O 1
ATOM 3252 N N . LEU D 1 38 ? -10.611 -25.160 20.867 1.00 46.02 38 LEU D N 1
ATOM 3253 C CA . LEU D 1 38 ? -11.258 -25.151 22.170 1.00 25.70 38 LEU D CA 1
ATOM 3254 C C . LEU D 1 38 ? -12.263 -26.276 22.265 1.00 27.57 38 LEU D C 1
ATOM 3255 O O . LEU D 1 38 ? -12.955 -26.606 21.298 1.00 32.34 38 LEU D O 1
ATOM 3271 N N . ASN D 1 39 ? -12.389 -26.824 23.461 1.00 28.98 39 ASN D N 1
ATOM 3272 C CA . ASN D 1 39 ? -13.330 -27.901 23.705 1.00 36.59 39 ASN D CA 1
ATOM 3273 C C . ASN D 1 39 ? -13.990 -27.691 25.060 1.00 32.76 39 ASN D C 1
ATOM 3274 O O . ASN D 1 39 ? -13.386 -27.127 25.969 1.00 32.94 39 ASN D O 1
ATOM 3285 N N . ILE D 1 40 ? -15.217 -28.162 25.209 1.00 34.50 40 ILE D N 1
ATOM 3286 C CA . ILE D 1 40 ? -15.891 -28.100 26.499 1.00 31.16 40 ILE D CA 1
ATOM 3287 C C . ILE D 1 40 ? -16.688 -29.393 26.606 1.00 39.59 40 ILE D C 1
ATOM 3288 O O . ILE D 1 40 ? -17.411 -29.775 25.695 1.00 34.05 40 ILE D O 1
ATOM 3304 N N . SER D 1 41 ? -16.555 -30.069 27.737 1.00 31.72 41 SER D N 1
ATOM 3305 C CA . SER D 1 41 ? -17.156 -31.390 27.843 1.00 32.50 41 SER D CA 1
ATOM 3306 C C . SER D 1 41 ? -18.631 -31.255 28.132 1.00 31.37 41 SER D C 1
ATOM 3307 O O . SER D 1 41 ? -19.085 -30.219 28.661 1.00 28.23 41 SER D O 1
ATOM 3315 N N . PRO D 1 42 ? -19.393 -32.295 27.777 1.00 30.62 42 PRO D N 1
ATOM 3316 C CA . PRO D 1 42 ? -20.818 -32.276 28.072 1.00 29.33 42 PRO D CA 1
ATOM 3317 C C . PRO D 1 42 ? -21.104 -32.023 29.546 1.00 31.14 42 PRO D C 1
ATOM 3318 O O . PRO D 1 42 ? -21.916 -31.170 29.841 1.00 25.56 42 PRO D O 1
ATOM 3329 N N . ASP D 1 43 ? -20.389 -32.663 30.451 1.00 29.51 43 ASP D N 1
ATOM 3330 C CA . ASP D 1 43 ? -20.616 -32.417 31.865 1.00 38.50 43 ASP D CA 1
ATOM 3331 C C . ASP D 1 43 ? -20.337 -30.965 32.241 1.00 33.13 43 ASP D C 1
ATOM 3332 O O . ASP D 1 43 ? -21.094 -30.370 33.026 1.00 32.37 43 ASP D O 1
ATOM 3341 N N . GLU D 1 44 ? -19.310 -30.364 31.634 1.00 30.03 44 GLU D N 1
ATOM 3342 C CA . GLU D 1 44 ? -18.980 -28.975 31.932 1.00 35.59 44 GLU D CA 1
ATOM 3343 C C . GLU D 1 44 ? -20.123 -28.059 31.468 1.00 32.40 44 GLU D C 1
ATOM 3344 O O . GLU D 1 44 ? -20.441 -27.060 32.122 1.00 32.84 44 GLU D O 1
ATOM 3356 N N . ILE D 1 45 ? -20.740 -28.396 30.341 1.00 28.31 45 ILE D N 1
ATOM 3357 C CA . ILE D 1 45 ? -21.851 -27.572 29.854 1.00 24.60 45 ILE D CA 1
ATOM 3358 C C . ILE D 1 45 ? -23.009 -27.579 30.858 1.00 26.42 45 ILE D C 1
ATOM 3359 O O . ILE D 1 45 ? -23.544 -26.530 31.231 1.00 25.91 45 ILE D O 1
ATOM 3375 N N . VAL D 1 46 ? -23.381 -28.771 31.320 1.00 27.58 46 VAL D N 1
ATOM 3376 C CA . VAL D 1 46 ? -24.401 -28.905 32.343 1.00 27.79 46 VAL D CA 1
ATOM 3377 C C . VAL D 1 46 ? -24.053 -28.116 33.591 1.00 25.84 46 VAL D C 1
ATOM 3378 O O . VAL D 1 46 ? -24.897 -27.400 34.146 1.00 29.87 46 VAL D O 1
ATOM 3391 N N . SER D 1 47 ? -22.821 -28.265 34.047 1.00 29.50 47 SER D N 1
ATOM 3392 C CA . SER D 1 47 ? -22.370 -27.568 35.249 1.00 30.39 47 SER D CA 1
ATOM 3393 C C . SER D 1 47 ? -22.505 -26.036 35.153 1.00 29.48 47 SER D C 1
ATOM 3394 O O . SER D 1 47 ? -22.723 -25.378 36.166 1.00 28.04 47 SER D O 1
ATOM 3402 N N . ILE D 1 48 ? -22.352 -25.461 33.961 1.00 31.29 48 ILE D N 1
ATOM 3403 C CA . ILE D 1 48 ? -22.487 -24.012 33.827 1.00 30.72 48 ILE D CA 1
ATOM 3404 C C . ILE D 1 48 ? -23.851 -23.574 34.308 1.00 36.54 48 ILE D C 1
ATOM 3405 O O . ILE D 1 48 ? -23.956 -22.699 35.166 1.00 35.75 48 ILE D O 1
ATOM 3421 N N . ARG D 1 49 ? -24.901 -24.190 33.773 1.00 33.48 49 ARG D N 1
ATOM 3422 C CA . ARG D 1 49 ? -26.265 -23.804 34.178 1.00 33.42 49 ARG D CA 1
ATOM 3423 C C . ARG D 1 49 ? -26.566 -24.241 35.619 1.00 29.99 49 ARG D C 1
ATOM 3424 O O . ARG D 1 49 ? -27.198 -23.504 36.358 1.00 38.82 49 ARG D O 1
ATOM 3445 N N . GLU D 1 50 ? -26.137 -25.428 36.035 1.00 32.61 50 GLU D N 1
ATOM 3446 C CA . GLU D 1 50 ? -26.427 -25.862 37.402 1.00 30.71 50 GLU D CA 1
ATOM 3447 C C . GLU D 1 50 ? -25.778 -24.925 38.428 1.00 34.92 50 GLU D C 1
ATOM 3448 O O . GLU D 1 50 ? -26.352 -24.651 39.465 1.00 33.19 50 GLU D O 1
ATOM 3460 N N . GLN D 1 51 ? -24.595 -24.417 38.112 1.00 27.09 51 GLN D N 1
ATOM 3461 C CA . GLN D 1 51 ? -23.910 -23.443 38.966 1.00 32.09 51 GLN D CA 1
ATOM 3462 C C . GLN D 1 51 ? -24.676 -22.148 39.100 1.00 31.78 51 GLN D C 1
ATOM 3463 O O . GLN D 1 51 ? -24.701 -21.554 40.170 1.00 34.34 51 GLN D O 1
ATOM 3477 N N . PHE D 1 52 ? -25.341 -21.735 38.029 1.00 26.44 52 PHE D N 1
ATOM 3478 C CA . PHE D 1 52 ? -26.106 -20.514 38.086 1.00 22.71 52 PHE D CA 1
ATOM 3479 C C . PHE D 1 52 ? -27.498 -20.715 38.638 1.00 35.90 52 PHE D C 1
ATOM 3480 O O . PHE D 1 52 ? -28.187 -19.738 38.959 1.00 34.73 52 PHE D O 1
ATOM 3497 N N . ASN D 1 53 ? -27.880 -21.972 38.817 1.00 36.31 53 ASN D N 1
ATOM 3498 C CA . ASN D 1 53 ? -29.252 -22.306 39.168 1.00 38.29 53 ASN D CA 1
ATOM 3499 C C . ASN D 1 53 ? -30.170 -21.721 38.085 1.00 39.87 53 ASN D C 1
ATOM 3500 O O . ASN D 1 53 ? -31.141 -21.028 38.374 1.00 33.09 53 ASN D O 1
ATOM 3511 N N . MET D 1 54 ? -29.771 -21.963 36.835 1.00 32.37 54 MET D N 1
ATOM 3512 C CA . MET D 1 54 ? -30.441 -21.472 35.640 1.00 31.74 54 MET D CA 1
ATOM 3513 C C . MET D 1 54 ? -31.135 -22.592 34.891 1.00 33.66 54 MET D C 1
ATOM 3514 O O . MET D 1 54 ? -30.583 -23.668 34.766 1.00 33.55 54 MET D O 1
ATOM 3528 N N . SER D 1 55 ? -32.319 -22.355 34.335 1.00 29.73 55 SER D N 1
ATOM 3529 C CA . SER D 1 55 ? -32.940 -23.433 33.567 1.00 33.35 55 SER D CA 1
ATOM 3530 C C . SER D 1 55 ? -32.275 -23.604 32.202 1.00 27.45 55 SER D C 1
ATOM 3531 O O . SER D 1 55 ? -31.701 -22.672 31.645 1.00 27.47 55 SER D O 1
ATOM 3539 N N . ARG D 1 56 ? -32.390 -24.804 31.660 1.00 30.35 56 ARG D N 1
ATOM 3540 C CA . ARG D 1 56 ? -31.853 -25.117 30.348 1.00 32.07 56 ARG D CA 1
ATOM 3541 C C . ARG D 1 56 ? -32.485 -24.187 29.321 1.00 30.97 56 ARG D C 1
ATOM 3542 O O . ARG D 1 56 ? -31.831 -23.742 28.370 1.00 25.98 56 ARG D O 1
ATOM 3563 N N . GLY D 1 57 ? -33.781 -23.914 29.498 1.00 27.50 57 GLY D N 1
ATOM 3564 C CA . GLY D 1 57 ? -34.499 -23.067 28.559 1.00 30.45 57 GLY D CA 1
ATOM 3565 C C . GLY D 1 57 ? -34.024 -21.627 28.505 1.00 23.72 57 GLY D C 1
ATOM 3566 O O . GLY D 1 57 ? -33.856 -21.065 27.422 1.00 29.91 57 GLY D O 1
ATOM 3570 N N . VAL D 1 58 ? -33.789 -21.029 29.668 1.00 21.29 58 VAL D N 1
ATOM 3571 C CA . VAL D 1 58 ? -33.344 -19.653 29.754 1.00 22.05 58 VAL D CA 1
ATOM 3572 C C . VAL D 1 58 ? -31.916 -19.600 29.195 1.00 21.83 58 VAL D C 1
ATOM 3573 O O . VAL D 1 58 ? -31.584 -18.731 28.402 1.00 22.92 58 VAL D O 1
ATOM 3586 N N . PHE D 1 59 ? -31.087 -20.567 29.584 1.00 19.87 59 PHE D N 1
ATOM 3587 C CA . PHE D 1 59 ? -29.701 -20.572 29.114 1.00 23.52 59 PHE D CA 1
ATOM 3588 C C . PHE D 1 59 ? -29.634 -20.688 27.601 1.00 18.82 59 PHE D C 1
ATOM 3589 O O . PHE D 1 59 ? -28.871 -20.000 26.918 1.00 23.96 59 PHE D O 1
ATOM 3606 N N . ALA D 1 60 ? -30.397 -21.617 27.078 1.00 19.11 60 ALA D N 1
ATOM 3607 C CA . ALA D 1 60 ? -30.428 -21.807 25.653 1.00 23.46 60 ALA D CA 1
ATOM 3608 C C . ALA D 1 60 ? -30.831 -20.545 24.907 1.00 20.49 60 ALA D C 1
ATOM 3609 O O . ALA D 1 60 ? -30.205 -20.195 23.924 1.00 20.59 60 ALA D O 1
ATOM 3616 N N . ARG D 1 61 ? -31.893 -19.882 25.356 1.00 22.00 61 ARG D N 1
ATOM 3617 C CA . ARG D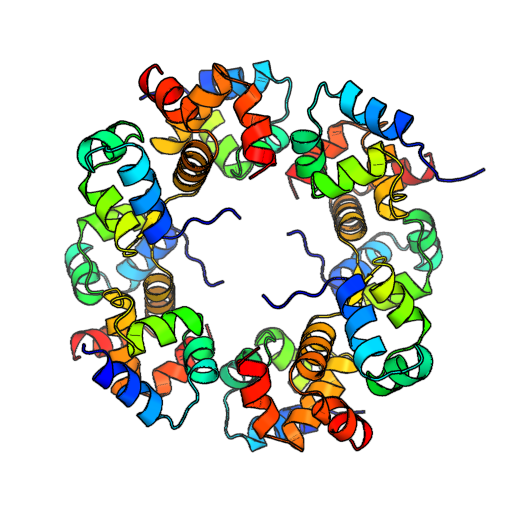 1 61 ? -32.357 -18.658 24.682 1.00 21.75 61 ARG D CA 1
ATOM 3618 C C . ARG D 1 61 ? -31.289 -17.552 24.740 1.00 26.27 61 ARG D C 1
ATOM 3619 O O . ARG D 1 61 ? -31.105 -16.809 23.800 1.00 24.84 61 ARG D O 1
ATOM 3640 N N . LEU D 1 62 ? -30.544 -17.458 25.840 1.00 20.32 62 LEU D N 1
ATOM 3641 C CA . LEU D 1 62 ? -29.479 -16.503 25.909 1.00 22.93 62 LEU D CA 1
ATOM 3642 C C . LEU D 1 62 ? -28.316 -16.862 24.968 1.00 30.78 62 LEU D C 1
ATOM 3643 O O . LEU D 1 62 ? -27.646 -15.965 24.479 1.00 28.98 62 LEU D O 1
ATOM 3659 N N . LEU D 1 63 ? -28.134 -18.152 24.658 1.00 20.29 63 LEU D N 1
ATOM 3660 C CA . LEU D 1 63 ? -27.078 -18.624 23.726 1.00 19.83 63 LEU D CA 1
ATOM 3661 C C . LEU D 1 63 ? -27.633 -18.598 22.300 1.00 26.21 63 LEU D C 1
ATOM 3662 O O . LEU D 1 63 ? -26.962 -18.936 21.358 1.00 29.06 63 LEU D O 1
ATOM 3678 N N . HIS D 1 64 ? -28.866 -18.123 22.174 1.00 23.24 64 HIS D N 1
ATOM 3679 C CA . HIS D 1 64 ? -29.593 -18.128 20.891 1.00 23.79 64 HIS D CA 1
ATOM 3680 C C . HIS D 1 64 ? -29.647 -19.500 20.245 1.00 26.30 64 HIS D C 1
ATOM 3681 O O . HIS D 1 64 ? -29.357 -19.647 19.072 1.00 28.92 64 HIS D O 1
ATOM 3695 N N . THR D 1 65 ? -29.928 -20.520 21.037 1.00 24.49 65 THR D N 1
ATOM 3696 C CA . THR D 1 65 ? -30.152 -21.848 20.500 1.00 23.53 65 THR D CA 1
ATOM 3697 C C . THR D 1 65 ? -31.452 -22.338 21.113 1.00 27.75 65 THR D C 1
ATOM 3698 O O . THR D 1 65 ? -32.114 -21.570 21.774 1.00 26.37 65 THR D O 1
ATOM 3709 N N . SER D 1 66 ? -31.866 -23.549 20.758 1.00 28.13 66 SER D N 1
ATOM 3710 C CA . SER D 1 66 ? -33.057 -24.174 21.327 1.00 28.48 66 SER D CA 1
ATOM 3711 C C . SER D 1 66 ? -32.678 -25.027 22.531 1.00 24.67 66 SER D C 1
ATOM 3712 O O . SER D 1 66 ? -31.524 -25.454 22.665 1.00 25.39 66 SER D O 1
ATOM 3720 N N . SER D 1 67 ? -33.653 -25.265 23.400 1.00 26.59 67 SER D N 1
ATOM 3721 C CA . SER D 1 67 ? -33.478 -26.174 24.519 1.00 21.05 67 SER D CA 1
ATOM 3722 C C . SER D 1 67 ? -33.051 -27.558 24.055 1.00 25.85 67 SER D C 1
ATOM 3723 O O . SER D 1 67 ? -32.282 -28.216 24.732 1.00 32.26 67 SER D O 1
ATOM 3731 N N . ARG D 1 68 ? -33.585 -28.009 22.923 1.00 24.64 68 ARG D N 1
ATOM 3732 C CA . ARG D 1 68 ? -33.315 -29.350 22.446 1.00 24.41 68 ARG D CA 1
ATOM 3733 C C . ARG D 1 68 ? -31.856 -29.509 21.984 1.00 28.91 68 ARG D C 1
ATOM 3734 O O . ARG D 1 68 ? -31.223 -30.521 22.240 1.00 29.98 68 ARG D O 1
ATOM 3738 N N . THR D 1 69 ? -31.348 -28.483 21.303 1.00 32.70 69 THR D N 1
ATOM 3739 C CA . THR D 1 69 ? -29.984 -28.480 20.802 1.00 20.29 69 THR D CA 1
ATOM 3740 C C . THR D 1 69 ? -29.061 -28.439 22.015 1.00 26.55 69 THR D C 1
ATOM 3741 O O . THR D 1 69 ? -28.076 -29.185 22.101 1.00 24.25 69 THR D O 1
ATOM 3752 N N . LEU D 1 70 ? -29.385 -27.594 22.972 1.00 21.83 70 LEU D N 1
ATOM 3753 C CA . LEU D 1 70 ? -28.570 -27.531 24.180 1.00 26.80 70 LEU D CA 1
ATOM 3754 C C . LEU D 1 70 ? -28.559 -28.860 24.896 1.00 25.78 70 LEU D C 1
ATOM 3755 O O . LEU D 1 70 ? -27.507 -29.274 25.412 1.00 25.97 70 LEU D O 1
ATOM 3771 N N . GLU D 1 71 ? -29.711 -29.550 24.944 1.00 28.74 71 GLU D N 1
ATOM 3772 C CA . GLU D 1 71 ? -29.725 -30.846 25.631 1.00 33.54 71 GLU D CA 1
ATOM 3773 C C . GLU D 1 71 ? -28.834 -31.812 24.874 1.00 27.98 71 GLU D C 1
ATOM 3774 O O . GLU D 1 71 ? -28.148 -32.600 25.521 1.00 32.06 71 GLU D O 1
ATOM 3786 N N . ASN D 1 72 ? -28.828 -31.771 23.538 1.00 25.62 72 ASN D N 1
ATOM 3787 C CA . ASN D 1 72 ? -27.904 -32.630 22.787 1.00 29.94 72 ASN D CA 1
ATOM 3788 C C . ASN D 1 72 ? -26.449 -32.382 23.155 1.00 29.29 72 ASN D C 1
ATOM 3789 O O . ASN D 1 72 ? -25.653 -33.327 23.205 1.00 27.21 72 ASN D O 1
ATOM 3800 N N . TRP D 1 73 ? -26.099 -31.105 23.340 1.00 23.34 73 TRP D N 1
ATOM 3801 C CA . TRP D 1 73 ? -24.736 -30.733 23.715 1.00 20.49 73 TRP D CA 1
ATOM 3802 C C . TRP D 1 73 ? -24.441 -31.220 25.124 1.00 24.72 73 TRP D C 1
ATOM 3803 O O . TRP D 1 73 ? -23.359 -31.719 25.389 1.00 28.12 73 TRP D O 1
ATOM 3824 N N . GLU D 1 74 ? -25.426 -31.055 26.024 1.00 23.74 74 GLU D N 1
ATOM 3825 C CA . GLU D 1 74 ? -25.302 -31.532 27.396 1.00 23.90 74 GLU D CA 1
ATOM 3826 C C . GLU D 1 74 ? -25.213 -33.053 27.481 1.00 26.79 74 GLU D C 1
ATOM 3827 O O . GLU D 1 74 ? -24.552 -33.573 28.368 1.00 33.94 74 GLU D O 1
ATOM 3839 N N . GLN D 1 75 ? -25.850 -33.768 26.559 1.00 30.16 75 GLN D N 1
ATOM 3840 C CA . GLN D 1 75 ? -25.816 -35.237 26.602 1.00 34.92 75 GLN D CA 1
ATOM 3841 C C . GLN D 1 75 ? -24.686 -35.817 25.782 1.00 35.18 75 GLN D C 1
ATOM 3842 O O . GLN D 1 75 ? -24.438 -37.017 25.821 1.00 38.00 75 GLN D O 1
ATOM 3856 N N . GLY D 1 76 ? -23.992 -34.970 25.053 1.00 33.46 76 GLY D N 1
ATOM 3857 C CA . GLY D 1 76 ? -22.866 -35.416 24.251 1.00 30.72 76 GLY D CA 1
ATOM 3858 C C . GLY D 1 76 ? -23.286 -36.094 22.952 1.00 40.31 76 GLY D C 1
ATOM 3859 O O . GLY D 1 76 ? -22.485 -36.790 22.312 1.00 34.37 76 GLY D O 1
ATOM 3863 N N . ARG D 1 77 ? -24.525 -35.866 22.527 1.00 29.05 77 ARG D N 1
ATOM 3864 C CA . ARG D 1 77 ? -24.987 -36.408 21.257 1.00 26.26 77 ARG D CA 1
ATOM 3865 C C . ARG D 1 77 ? -24.355 -35.591 20.153 1.00 34.34 77 ARG D C 1
ATOM 3866 O O . ARG D 1 77 ? -24.051 -36.098 19.086 1.00 33.53 77 ARG D O 1
ATOM 3887 N N . SER D 1 78 ? -24.083 -34.332 20.470 1.00 28.29 78 SER D N 1
ATOM 3888 C CA . SER D 1 78 ? -23.480 -33.401 19.557 1.00 24.05 78 SER D CA 1
ATOM 3889 C C . SER D 1 78 ? -22.495 -32.576 20.312 1.00 30.66 78 SER D C 1
ATOM 3890 O O . SER D 1 78 ? -22.547 -32.469 21.533 1.00 28.63 78 SER D O 1
ATOM 3898 N N . VAL D 1 79 ? -21.591 -31.980 19.574 1.00 23.85 79 VAL D N 1
ATOM 3899 C CA . VAL D 1 79 ? -20.686 -31.036 20.182 1.00 30.90 79 VAL D CA 1
ATOM 3900 C C . VAL D 1 79 ? -21.082 -29.668 19.645 1.00 25.08 79 VAL D C 1
ATOM 3901 O O . VAL D 1 79 ? -21.560 -29.559 18.514 1.00 25.12 79 VAL D O 1
ATOM 3914 N N . PRO D 1 80 ? -20.961 -28.637 20.480 1.00 22.87 80 PRO D N 1
ATOM 3915 C CA . PRO D 1 80 ? -21.332 -27.342 19.922 1.00 23.30 80 PRO D CA 1
ATOM 3916 C C . PRO D 1 80 ? -20.407 -26.907 18.802 1.00 25.21 80 PRO D C 1
ATOM 3917 O O . PRO D 1 80 ? -19.258 -27.345 18.694 1.00 21.66 80 PRO D O 1
ATOM 3928 N N . ASN D 1 81 ? -20.927 -26.066 17.934 1.00 20.20 81 ASN D N 1
ATOM 3929 C CA . ASN D 1 81 ? -20.085 -25.447 16.908 1.00 20.57 81 ASN D CA 1
ATOM 3930 C C . ASN D 1 81 ? -19.052 -24.632 17.577 1.00 19.78 81 ASN D C 1
ATOM 3931 O O . ASN D 1 81 ? -19.226 -24.293 18.730 1.00 18.66 81 ASN D O 1
ATOM 3942 N N . GLY D 1 82 ? -17.969 -24.309 16.849 1.00 19.83 82 GLY D N 1
ATOM 3943 C CA . GLY D 1 82 ? -16.857 -23.587 17.426 1.00 27.60 82 GLY D CA 1
ATOM 3944 C C . GLY D 1 82 ? -17.156 -22.280 18.107 1.00 22.33 82 GLY D C 1
ATOM 3945 O O . GLY D 1 82 ? -16.626 -22.040 19.200 1.00 20.62 82 GLY D O 1
ATOM 3949 N N . GLN D 1 83 ? -18.043 -21.447 17.568 1.00 18.87 83 GLN D N 1
ATOM 3950 C CA . GLN D 1 83 ? -18.346 -20.218 18.272 1.00 17.84 83 GLN D CA 1
ATOM 3951 C C . GLN D 1 83 ? -19.186 -20.454 19.536 1.00 19.82 83 GLN D C 1
ATOM 3952 O O . GLN D 1 83 ? -19.067 -19.717 20.519 1.00 21.73 83 GLN D O 1
ATOM 3966 N N . ALA D 1 84 ? -20.034 -21.480 19.536 1.00 17.68 84 ALA D N 1
ATOM 3967 C CA . ALA D 1 84 ? -20.800 -21.814 20.732 1.00 17.13 84 ALA D CA 1
ATOM 3968 C C . ALA D 1 84 ? -19.839 -22.263 21.846 1.00 16.99 84 ALA D C 1
ATOM 3969 O O . ALA D 1 84 ? -20.026 -21.976 23.029 1.00 18.97 84 ALA D O 1
ATOM 3976 N N . VAL D 1 85 ? -18.851 -23.044 21.460 1.00 19.57 85 VAL D N 1
ATOM 3977 C CA . VAL D 1 85 ? -17.857 -23.485 22.438 1.00 21.63 85 VAL D CA 1
ATOM 3978 C C . VAL D 1 85 ? -17.181 -22.271 23.076 1.00 21.17 85 VAL D C 1
ATOM 3979 O O . VAL D 1 85 ? -17.051 -22.208 24.294 1.00 22.62 85 VAL D O 1
ATOM 3992 N N . THR D 1 86 ? -16.770 -21.315 22.247 1.00 23.82 86 THR D N 1
ATOM 3993 C CA . THR D 1 86 ? -16.091 -20.090 22.734 1.00 24.89 86 THR D CA 1
ATOM 3994 C C . THR D 1 86 ? -17.002 -19.343 23.686 1.00 20.17 86 THR D C 1
ATOM 3995 O O . THR D 1 86 ? -16.653 -19.012 24.805 1.00 18.87 86 THR D O 1
ATOM 4006 N N . LEU D 1 87 ? -18.244 -19.150 23.285 1.00 19.47 87 LEU D N 1
ATOM 4007 C CA . LEU D 1 87 ? -19.229 -18.543 24.167 1.00 18.18 87 LEU D CA 1
ATOM 4008 C C . LEU D 1 87 ? -19.482 -19.285 25.491 1.00 17.70 87 LEU D C 1
ATOM 4009 O O . LEU D 1 87 ? -19.499 -18.676 26.561 1.00 19.66 87 LEU D O 1
ATOM 4025 N N . LEU D 1 88 ? -19.639 -20.609 25.422 1.00 18.21 88 LEU D N 1
ATOM 4026 C CA . LEU D 1 88 ? -19.787 -21.401 26.603 1.00 17.35 88 LEU D CA 1
ATOM 4027 C C . LEU D 1 88 ? -18.589 -21.290 27.513 1.00 23.81 88 LEU D C 1
ATOM 4028 O O . LEU D 1 88 ? -18.732 -21.168 28.735 1.00 24.52 88 LEU D O 1
ATOM 4044 N N . LYS D 1 89 ? -17.403 -21.346 26.927 1.00 19.30 89 LYS D N 1
ATOM 4045 C CA . LYS D 1 89 ? -16.202 -21.235 27.756 1.00 27.42 89 LYS D CA 1
ATOM 4046 C C . LYS D 1 89 ? -16.058 -19.842 28.393 1.00 24.47 89 LYS D C 1
ATOM 4047 O O . LYS D 1 89 ? -15.557 -19.704 29.518 1.00 24.63 89 LYS D O 1
ATOM 4066 N N . LEU D 1 90 ? -16.461 -18.798 27.689 1.00 20.08 90 LEU D N 1
ATOM 4067 C CA . LEU D 1 90 ? -16.457 -17.453 28.270 1.00 25.50 90 LEU D CA 1
ATOM 4068 C C . LEU D 1 90 ? -17.401 -17.337 29.469 1.00 27.87 90 LEU D C 1
ATOM 4069 O O . LEU D 1 90 ? -17.074 -16.711 30.475 1.00 28.98 90 LEU D O 1
ATOM 4085 N N . VAL D 1 91 ? -18.602 -17.889 29.336 1.00 21.76 91 VAL D N 1
ATOM 4086 C CA . VAL D 1 91 ? -19.588 -17.854 30.422 1.00 23.61 91 VAL D CA 1
ATOM 4087 C C . VAL D 1 91 ? -19.085 -18.675 31.605 1.00 26.99 91 VAL D C 1
ATOM 4088 O O . VAL D 1 91 ? -19.268 -18.303 32.746 1.00 32.81 91 VAL D O 1
ATOM 4101 N N . GLN D 1 92 ? -18.424 -19.780 31.307 1.00 25.87 92 GLN D N 1
ATOM 4102 C CA . GLN D 1 92 ? -17.845 -20.631 32.328 1.00 25.44 92 GLN D CA 1
ATOM 4103 C C . GLN D 1 92 ? -16.838 -19.878 33.170 1.00 22.73 92 GLN D C 1
ATOM 4104 O O . GLN D 1 92 ? -16.841 -20.016 34.384 1.00 30.91 92 GLN D O 1
ATOM 4118 N N . ARG D 1 93 ? -15.960 -19.112 32.518 1.00 25.76 93 ARG D N 1
ATOM 4119 C CA . ARG D 1 93 ? -14.876 -18.438 33.208 1.00 27.68 93 ARG D CA 1
ATOM 4120 C C . ARG D 1 93 ? -15.274 -17.045 33.689 1.00 35.95 93 ARG D C 1
ATOM 4121 O O . ARG D 1 93 ? -14.836 -16.597 34.760 1.00 30.26 93 ARG D O 1
ATOM 4142 N N . HIS D 1 94 ? -16.127 -16.387 32.904 1.00 22.21 94 HIS D N 1
ATOM 4143 C CA . HIS D 1 94 ? -16.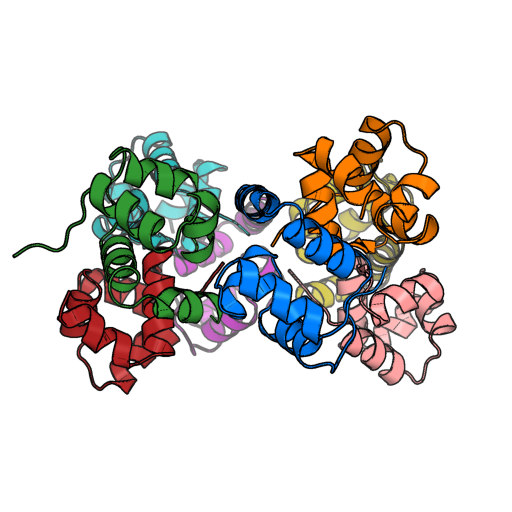516 -15.011 33.126 1.00 24.59 94 HIS D CA 1
ATOM 4144 C C . HIS D 1 94 ? -18.035 -14.869 33.248 1.00 28.38 94 HIS D C 1
ATOM 4145 O O . HIS D 1 94 ? -18.704 -14.613 32.245 1.00 25.37 94 HIS D O 1
ATOM 4159 N N . PRO D 1 95 ? -18.559 -15.033 34.467 1.00 26.26 95 PRO D N 1
ATOM 4160 C CA . PRO D 1 95 ? -20.009 -15.185 34.653 1.00 34.85 95 PRO D CA 1
ATOM 4161 C C . PRO D 1 95 ? -20.822 -14.033 34.117 1.00 33.18 95 PRO D C 1
ATOM 4162 O O . PRO D 1 95 ? -21.938 -14.256 33.629 1.00 36.08 95 PRO D O 1
ATOM 4173 N N . GLU D 1 96 ? -20.256 -12.829 34.208 1.00 27.67 96 GLU D N 1
ATOM 4174 C CA . GLU D 1 96 ? -20.926 -11.609 33.795 1.00 32.20 96 GLU D CA 1
ATOM 4175 C C . GLU D 1 96 ? -21.228 -11.592 32.304 1.00 28.35 96 GLU D C 1
ATOM 4176 O O . GLU D 1 96 ? -21.948 -10.727 31.810 1.00 28.93 96 GLU D O 1
ATOM 4188 N N . THR D 1 97 ? -20.630 -12.515 31.572 1.00 30.42 97 THR D N 1
ATOM 4189 C CA . THR D 1 97 ? -20.835 -12.573 30.134 1.00 27.16 97 THR D CA 1
ATOM 4190 C C . THR D 1 97 ? -22.318 -12.751 29.803 1.00 20.17 97 THR D C 1
ATOM 4191 O O . THR D 1 97 ? -22.817 -12.244 28.788 1.00 23.57 97 THR D O 1
ATOM 4202 N N . LEU D 1 98 ? -23.018 -13.480 30.653 1.00 23.42 98 LEU D N 1
ATOM 4203 C CA . LEU D 1 98 ? -24.467 -13.705 30.471 1.00 25.74 98 LEU D CA 1
ATOM 4204 C C . LEU D 1 98 ? -25.286 -12.436 30.606 1.00 20.92 98 LEU D C 1
ATOM 4205 O O . LEU D 1 98 ? -26.269 -12.245 29.898 1.00 28.89 98 LEU D O 1
ATOM 4221 N N . SER D 1 99 ? -24.871 -11.568 31.517 1.00 24.96 99 SER D N 1
ATOM 4222 C CA . SER D 1 99 ? -25.486 -10.270 31.671 1.00 25.91 99 SER D CA 1
ATOM 4223 C C . SER D 1 99 ? -25.255 -9.408 30.445 1.00 29.60 99 SER D C 1
ATOM 4224 O O . SER D 1 99 ? -26.160 -8.719 30.005 1.00 30.70 99 SER D O 1
ATOM 4232 N N . HIS D 1 100 ? -24.029 -9.441 29.896 1.00 26.79 100 HIS D N 1
ATOM 4233 C CA . HIS D 1 100 ? -23.729 -8.686 28.686 1.00 20.67 100 HIS D CA 1
ATOM 4234 C C . HIS D 1 100 ? -24.597 -9.162 27.545 1.00 17.62 100 HIS D C 1
ATOM 4235 O O . HIS D 1 100 ? -25.068 -8.379 26.745 1.00 23.86 100 HIS D O 1
ATOM 4249 N N . ILE D 1 101 ? -24.736 -10.474 27.443 1.00 19.82 101 ILE D N 1
ATOM 4250 C CA . ILE D 1 101 ? -25.435 -11.072 26.323 1.00 22.70 101 ILE D CA 1
ATOM 4251 C C . ILE D 1 101 ? -26.894 -10.635 26.346 1.00 24.57 101 ILE D C 1
ATOM 4252 O O . ILE D 1 101 ? -27.467 -10.322 25.306 1.00 32.76 101 ILE D O 1
ATOM 4268 N N . ALA D 1 102 ? -27.470 -10.596 27.538 1.00 30.47 102 ALA D N 1
ATOM 4269 C CA . ALA D 1 102 ? -28.899 -10.321 27.689 1.00 33.53 102 ALA D CA 1
ATOM 4270 C C . ALA D 1 102 ? -29.264 -8.966 27.135 1.00 44.58 102 ALA D C 1
ATOM 4271 O O . ALA D 1 102 ? -30.387 -8.779 26.658 1.00 45.90 102 ALA D O 1
ATOM 4278 N N . GLU D 1 103 ? -28.314 -8.030 27.170 1.00 36.78 103 GLU D N 1
ATOM 4279 C CA . GLU D 1 103 ? -28.604 -6.656 26.784 1.00 38.11 103 GLU D CA 1
ATOM 4280 C C . GLU D 1 103 ? -28.171 -6.294 25.358 1.00 44.71 103 GLU D C 1
ATOM 4281 O O . GLU D 1 103 ? -28.274 -5.128 24.959 1.00 49.03 103 GLU D O 1
ATOM 4293 N N . LEU D 1 104 ? -27.702 -7.280 24.591 1.00 37.55 104 LEU D N 1
ATOM 4294 C CA . LEU D 1 104 ? -27.278 -7.059 23.198 1.00 42.97 104 LEU D CA 1
ATOM 4295 C C . LEU D 1 104 ? -28.458 -6.851 22.252 1.00 60.19 104 LEU D C 1
ATOM 4296 O O . LEU D 1 104 ? -29.593 -6.650 22.680 1.00 70.60 104 LEU D O 1
ATOM 4312 N N . 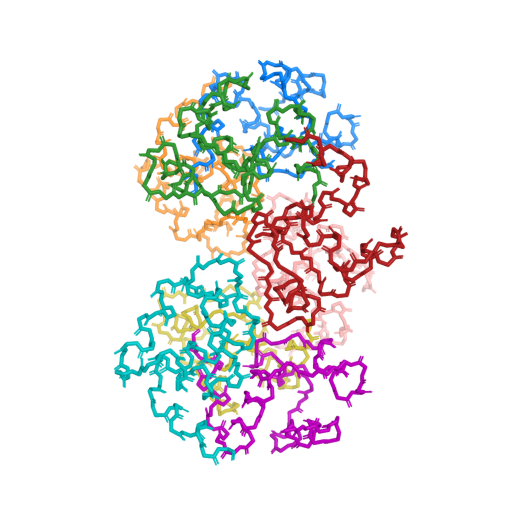ASN E 1 39 ? -30.016 -50.678 22.532 1.00 70.89 39 ASN E N 1
ATOM 4313 C CA . ASN E 1 39 ? -29.626 -50.504 23.928 1.00 75.25 39 ASN E CA 1
ATOM 4314 C C . ASN E 1 39 ? -28.454 -51.421 24.285 1.00 74.20 39 ASN E C 1
ATOM 4315 O O . ASN E 1 39 ? -28.290 -52.486 23.680 1.00 68.19 39 ASN E O 1
ATOM 4318 N N . ILE E 1 40 ? -27.622 -51.003 25.241 1.00 50.34 40 ILE E N 1
ATOM 4319 C CA . ILE E 1 40 ? -26.489 -51.834 25.664 1.00 44.03 40 ILE E CA 1
ATOM 4320 C C . ILE E 1 40 ? -26.030 -51.548 27.103 1.00 51.43 40 ILE E C 1
ATOM 4321 O O . ILE E 1 40 ? -25.979 -50.395 27.536 1.00 54.82 40 ILE E O 1
ATOM 4337 N N . SER E 1 41 ? -25.749 -52.614 27.847 1.00 39.56 41 SER E N 1
ATOM 4338 C CA . SER E 1 41 ? -25.297 -52.528 29.230 1.00 44.23 41 SER E CA 1
ATOM 4339 C C . SER E 1 41 ? -23.772 -52.475 29.374 1.00 29.95 41 SER E C 1
ATOM 4340 O O . SER E 1 41 ? -23.054 -52.925 28.488 1.00 39.07 41 SER E O 1
ATOM 4348 N N . PRO E 1 42 ? -23.284 -51.967 30.518 1.00 37.54 42 PRO E N 1
ATOM 4349 C CA . PRO E 1 42 ? -21.845 -51.958 30.807 1.00 35.27 42 PRO E CA 1
ATOM 4350 C C . PRO E 1 42 ? -21.216 -53.350 30.650 1.00 43.55 42 PRO E C 1
ATOM 4351 O O . PRO E 1 42 ? -20.105 -53.480 30.118 1.00 30.90 42 PRO E O 1
ATOM 4362 N N . ASP E 1 43 ? -21.923 -54.381 31.102 1.00 37.93 43 ASP E N 1
ATOM 4363 C CA . ASP E 1 43 ? -21.421 -55.754 30.977 1.00 49.12 43 ASP E CA 1
ATOM 4364 C C . ASP E 1 43 ? -21.250 -56.172 29.518 1.00 31.76 43 ASP E C 1
ATOM 4365 O O . ASP E 1 43 ? -20.310 -56.881 29.179 1.00 26.31 43 ASP E O 1
ATOM 4374 N N . GLU E 1 44 ? -22.179 -55.747 28.667 1.00 33.43 44 GLU E N 1
ATOM 4375 C CA . GLU E 1 44 ? -22.133 -56.080 27.250 1.00 36.16 44 GLU E CA 1
ATOM 4376 C C . GLU E 1 44 ? -20.976 -55.378 26.541 1.00 26.02 44 GLU E C 1
ATOM 4377 O O . GLU E 1 44 ? -20.330 -55.954 25.659 1.00 27.90 44 GLU E O 1
ATOM 4389 N N . ILE E 1 45 ? -20.703 -54.142 26.944 1.00 30.73 45 ILE E N 1
ATOM 4390 C CA . ILE E 1 45 ? -19.581 -53.402 26.397 1.00 29.96 45 ILE E CA 1
ATOM 4391 C C . ILE E 1 45 ? -18.278 -54.114 26.726 1.00 32.14 45 ILE E C 1
ATOM 4392 O O . ILE E 1 45 ? -17.423 -54.314 25.864 1.00 23.67 45 ILE E O 1
ATOM 4408 N N . VAL E 1 46 ? -18.123 -54.510 27.977 1.00 29.17 46 VAL E N 1
ATOM 4409 C CA . VAL E 1 46 ? -16.945 -55.300 28.326 1.00 28.18 46 VAL E CA 1
ATOM 4410 C C . VAL E 1 46 ? -16.891 -56.555 27.460 1.00 34.36 46 VAL E C 1
ATOM 4411 O O . VAL E 1 46 ? -15.823 -56.903 26.946 1.00 28.98 46 VAL E O 1
ATOM 4424 N N . SER E 1 47 ? -18.049 -57.206 27.274 1.00 30.14 47 SER E N 1
ATOM 4425 C CA . SER E 1 47 ? -18.129 -58.458 26.525 1.00 29.70 47 SER E CA 1
ATOM 4426 C C . SER E 1 47 ? -17.625 -58.267 25.102 1.00 30.94 47 SER E C 1
ATOM 4427 O O . SER E 1 47 ? -16.878 -59.077 24.586 1.00 26.21 47 SER E O 1
ATOM 4435 N N . ILE E 1 48 ? -18.002 -57.158 24.496 1.00 25.39 48 ILE E N 1
ATOM 4436 C CA . ILE E 1 48 ? -17.581 -56.850 23.139 1.00 38.25 48 ILE E CA 1
ATOM 4437 C C . ILE E 1 48 ? -16.067 -56.662 23.045 1.00 27.26 48 ILE E C 1
ATOM 4438 O O . ILE E 1 48 ? -15.384 -57.190 22.153 1.00 26.89 48 ILE E O 1
ATOM 4454 N N . ARG E 1 49 ? -15.521 -55.886 23.964 1.00 26.84 49 ARG E N 1
ATOM 4455 C CA . ARG E 1 49 ? -14.084 -55.733 23.967 1.00 26.76 49 ARG E CA 1
ATOM 4456 C C . ARG E 1 49 ? -13.380 -57.078 24.155 1.00 30.30 49 ARG E C 1
ATOM 4457 O O . ARG E 1 49 ? -12.403 -57.384 23.473 1.00 26.44 49 ARG E O 1
ATOM 4478 N N . GLU E 1 50 ? -13.889 -57.866 25.095 1.00 23.52 50 GLU E N 1
ATOM 4479 C CA . GLU E 1 50 ? -13.305 -59.167 25.421 1.00 28.97 50 GLU E CA 1
ATOM 4480 C C . GLU E 1 50 ? -13.404 -60.160 24.288 1.00 35.81 50 GLU E C 1
ATOM 4481 O O . GLU E 1 50 ? -12.633 -61.112 24.246 1.00 31.76 50 GLU E O 1
ATOM 4493 N N . GLN E 1 51 ? -14.382 -59.974 23.399 1.00 30.56 51 GLN E N 1
ATOM 4494 C CA . GLN E 1 51 ? -14.486 -60.838 22.226 1.00 30.27 51 GLN E CA 1
ATOM 4495 C C . GLN E 1 51 ? -13.175 -60.877 21.460 1.00 25.09 51 GLN E C 1
ATOM 4496 O O . GLN E 1 51 ? -12.829 -61.873 20.806 1.00 34.44 51 GLN E O 1
ATOM 4510 N N . PHE E 1 52 ? -12.474 -59.750 21.515 1.00 23.27 52 PHE E N 1
ATOM 4511 C CA . PHE E 1 52 ? -11.239 -59.547 20.772 1.00 28.55 52 PHE E CA 1
ATOM 4512 C C . PHE E 1 52 ? -9.974 -59.895 21.549 1.00 33.84 52 PHE E C 1
ATOM 4513 O O . PHE E 1 52 ? -8.877 -59.782 21.010 1.00 30.93 52 PHE E O 1
ATOM 4530 N N A ASN E 1 53 ? -10.132 -60.286 22.806 0.50 27.82 53 ASN E N 1
ATOM 4531 N N B ASN E 1 53 ? -10.142 -60.321 22.801 0.50 27.85 53 ASN E N 1
ATOM 4532 C CA A ASN E 1 53 ? -8.990 -60.575 23.670 0.50 29.15 53 ASN E CA 1
ATOM 4533 C CA B ASN E 1 53 ? -9.023 -60.535 23.732 0.50 28.48 53 ASN E CA 1
ATOM 4534 C C A ASN E 1 53 ? -8.045 -59.362 23.696 0.50 35.10 53 ASN E C 1
ATOM 4535 C C B ASN E 1 53 ? -8.057 -59.359 23.657 0.50 34.15 53 ASN E C 1
ATOM 4536 O O A ASN E 1 53 ? -6.819 -59.513 23.675 0.50 32.70 53 ASN E O 1
ATOM 4537 O O B ASN E 1 53 ? -6.842 -59.528 23.525 0.50 33.85 53 ASN E O 1
ATOM 4558 N N . MET E 1 54 ? -8.638 -58.165 23.749 1.00 30.90 54 MET E N 1
ATOM 4559 C CA . MET E 1 54 ? -7.914 -56.894 23.725 1.00 35.54 54 MET E CA 1
ATOM 4560 C C . MET E 1 54 ? -8.014 -56.170 25.055 1.00 32.51 54 MET E C 1
ATOM 4561 O O . MET E 1 54 ? -9.050 -56.253 25.742 1.00 35.81 54 MET E O 1
ATOM 4575 N N . SER E 1 55 ? -6.942 -55.470 25.419 1.00 27.77 55 SER E N 1
ATOM 4576 C CA . SER E 1 55 ? -6.960 -54.614 26.577 1.00 29.12 55 SER E CA 1
ATOM 4577 C C . SER E 1 55 ? -7.850 -53.415 26.286 1.00 25.91 55 SER E C 1
ATOM 4578 O O . SER E 1 55 ? -8.127 -53.093 25.137 1.00 28.06 55 SER E O 1
ATOM 4586 N N . ARG E 1 56 ? -8.273 -52.752 27.342 1.00 28.79 56 ARG E N 1
ATOM 4587 C CA . ARG E 1 56 ? -9.109 -51.569 27.232 1.00 34.34 56 ARG E CA 1
ATOM 4588 C C . ARG E 1 56 ? -8.397 -50.488 26.432 1.00 28.00 56 ARG E C 1
ATOM 4589 O O . ARG E 1 56 ? -8.990 -49.827 25.575 1.00 25.08 56 ARG E O 1
ATOM 4610 N N . GLY E 1 57 ? -7.118 -50.304 26.703 1.00 31.13 57 GLY E N 1
ATOM 4611 C CA . GLY E 1 57 ? -6.385 -49.268 26.013 1.00 25.44 57 GLY E CA 1
ATOM 4612 C C . GLY E 1 57 ? -6.266 -49.548 24.537 1.00 26.10 57 GLY E C 1
ATOM 4613 O O . GLY E 1 57 ? -6.378 -48.628 23.729 1.00 24.76 57 GLY E O 1
ATOM 4617 N N . VAL E 1 58 ? -6.012 -50.806 24.178 1.00 22.09 58 VAL E N 1
ATOM 4618 C CA . VAL E 1 58 ? -5.843 -51.154 22.782 1.00 22.74 58 VAL E CA 1
ATOM 4619 C C . VAL E 1 58 ? -7.156 -50.985 22.044 1.00 17.56 58 VAL E C 1
ATOM 4620 O O . VAL E 1 58 ? -7.162 -50.423 20.963 1.00 22.11 58 VAL E O 1
ATOM 4633 N N . PHE E 1 59 ? -8.252 -51.484 22.635 1.00 21.65 59 PHE E N 1
ATOM 4634 C CA . PHE E 1 59 ? -9.591 -51.410 21.991 1.00 23.74 59 PHE E CA 1
ATOM 4635 C C . PHE E 1 59 ? -10.064 -49.956 21.790 1.00 22.58 59 PHE E C 1
ATOM 4636 O O . PHE E 1 59 ? -10.543 -49.546 20.717 1.00 21.33 59 PHE E O 1
ATOM 4653 N N . ALA E 1 60 ? -9.977 -49.183 22.852 1.00 20.93 60 ALA E N 1
ATOM 4654 C CA . ALA E 1 60 ? -10.349 -47.790 22.780 1.00 22.48 60 ALA E CA 1
ATOM 4655 C C . ALA E 1 60 ? -9.544 -47.062 21.699 1.00 31.27 60 ALA E C 1
ATOM 4656 O O . ALA E 1 60 ? -10.099 -46.290 20.889 1.00 28.43 60 ALA E O 1
ATOM 4663 N N . ARG E 1 61 ? -8.275 -47.359 21.635 1.00 21.44 61 ARG E N 1
ATOM 4664 C CA . ARG E 1 61 ? -7.430 -46.696 20.686 1.00 22.84 61 ARG E CA 1
ATOM 4665 C C . ARG E 1 61 ? -7.848 -47.019 19.276 1.00 24.52 61 ARG E C 1
ATOM 4666 O O . ARG E 1 61 ? -7.897 -46.183 18.457 1.00 26.10 61 ARG E O 1
ATOM 4687 N N . LEU E 1 62 ? -8.171 -48.258 19.026 1.00 23.52 62 LEU E N 1
ATOM 4688 C CA . LEU E 1 62 ? -8.617 -48.652 17.678 1.00 16.89 62 LEU E CA 1
ATOM 4689 C C . LEU E 1 62 ? -9.973 -48.040 17.335 1.00 28.63 62 LEU E C 1
ATOM 4690 O O . LEU E 1 62 ? -10.290 -47.863 16.150 1.00 30.66 62 LEU E O 1
ATOM 4706 N N . LEU E 1 63 ? -10.760 -47.713 18.360 1.00 28.31 63 LEU E N 1
ATOM 4707 C CA . LEU E 1 63 ? -12.045 -47.034 18.188 1.00 31.03 63 LEU E CA 1
ATOM 4708 C C . LEU E 1 63 ? -11.941 -45.508 18.252 1.00 33.91 63 LEU E C 1
ATOM 4709 O O . LEU E 1 63 ? -12.951 -44.807 18.351 1.00 31.74 63 LEU E O 1
ATOM 4725 N N . HIS E 1 64 ? -10.723 -44.992 18.238 1.00 28.32 64 HIS E N 1
ATOM 4726 C CA . HIS E 1 64 ? -10.492 -43.551 18.293 1.00 27.07 64 HIS E CA 1
ATOM 4727 C C . HIS E 1 64 ? -11.154 -42.934 19.516 1.00 31.04 64 HIS E C 1
ATOM 4728 O O . HIS E 1 64 ? -11.538 -41.761 19.491 1.00 35.97 64 HIS E O 1
ATOM 4742 N N . THR E 1 65 ? -11.235 -43.700 20.606 1.00 24.90 65 THR E N 1
ATOM 4743 C CA . THR E 1 65 ? -11.981 -43.261 21.788 1.00 21.67 65 THR E CA 1
ATOM 4744 C C . THR E 1 65 ? -10.965 -43.245 22.907 1.00 30.83 65 THR E C 1
ATOM 4745 O O . THR E 1 65 ? -10.046 -44.038 22.889 1.00 25.71 65 THR E O 1
ATOM 4756 N N . SER E 1 66 ? -11.172 -42.419 23.916 1.00 27.63 66 SER E N 1
ATOM 4757 C CA . SER E 1 66 ? -10.200 -42.367 24.979 1.00 34.44 66 SER E CA 1
ATOM 4758 C C . SER E 1 66 ? -10.389 -43.580 25.873 1.00 33.37 66 SER E C 1
ATOM 4759 O O . SER E 1 66 ? -11.481 -44.149 25.969 1.00 32.10 66 SER E O 1
ATOM 4767 N N . SER E 1 67 ? -9.291 -43.993 26.498 1.00 33.55 67 SER E N 1
ATOM 4768 C CA . SER E 1 67 ? -9.329 -45.112 27.416 1.00 34.43 67 SER E CA 1
ATOM 4769 C C . SER E 1 67 ? -10.216 -44.751 28.602 1.00 31.70 67 SER E C 1
ATOM 4770 O O . SER E 1 67 ? -11.012 -45.577 29.068 1.00 32.61 67 SER E O 1
ATOM 4778 N N . ARG E 1 68 ? -10.121 -43.506 29.066 1.00 25.97 68 ARG E N 1
ATOM 4779 C CA . ARG E 1 68 ? -10.934 -43.078 30.208 1.00 32.78 68 ARG E CA 1
ATOM 4780 C C . ARG E 1 68 ? -12.419 -43.108 29.837 1.00 25.96 68 ARG E C 1
ATOM 4781 O O . ARG E 1 68 ? -13.259 -43.489 30.664 1.00 29.02 68 ARG E O 1
ATOM 4785 N N . THR E 1 69 ? -12.766 -42.747 28.597 1.00 31.57 69 THR E N 1
ATOM 4786 C CA . THR E 1 69 ? -14.191 -42.797 28.193 1.00 24.11 69 THR E CA 1
ATOM 4787 C C . THR E 1 69 ? -14.724 -44.209 28.158 1.00 21.81 69 THR E C 1
ATOM 4788 O O . THR E 1 69 ? -15.814 -44.507 28.671 1.00 30.14 69 THR E O 1
ATOM 4799 N N . LEU E 1 70 ? -13.975 -45.100 27.544 1.00 26.39 70 LEU E N 1
ATOM 4800 C CA . LEU E 1 70 ? -14.374 -46.481 27.491 1.00 25.39 70 LEU E CA 1
ATOM 4801 C C . LEU E 1 70 ? -14.501 -47.097 28.894 1.00 31.44 70 LEU E C 1
ATOM 4802 O O . LEU E 1 70 ? -15.371 -47.933 29.162 1.00 31.67 70 LEU E O 1
ATOM 4818 N N . GLU E 1 71 ? -13.614 -46.682 29.782 1.00 29.85 71 GLU E N 1
ATOM 4819 C CA . GLU E 1 71 ? -13.615 -47.143 31.161 1.00 31.14 71 GLU E CA 1
ATOM 4820 C C . GLU E 1 71 ? -14.922 -46.718 31.854 1.00 33.08 71 GLU E C 1
ATOM 4821 O O . GLU E 1 71 ? -15.582 -47.540 32.524 1.00 31.46 71 GLU E O 1
ATOM 4833 N N . ASN E 1 72 ? -15.335 -45.468 31.618 1.00 33.18 72 ASN E N 1
ATOM 4834 C CA . ASN E 1 72 ? -16.585 -44.960 32.154 1.00 31.34 72 ASN E CA 1
ATOM 4835 C C . ASN E 1 72 ? -17.761 -45.756 31.628 1.00 33.13 72 ASN E C 1
ATOM 4836 O O . ASN E 1 72 ? -18.687 -46.077 32.388 1.00 37.23 72 ASN E O 1
ATOM 4847 N N . TRP E 1 73 ? -17.749 -46.092 30.337 1.00 30.59 73 TRP E N 1
ATOM 4848 C CA . TRP E 1 73 ? -18.849 -46.892 29.790 1.00 34.75 73 TRP E CA 1
ATOM 4849 C C . TRP E 1 73 ? -18.880 -48.305 30.390 1.00 34.20 73 TRP E C 1
ATOM 4850 O O . TRP E 1 73 ? -19.940 -48.803 30.753 1.00 32.29 73 TRP E O 1
ATOM 4871 N N . GLU E 1 74 ? -17.731 -48.956 30.481 1.00 31.83 74 GLU E N 1
ATOM 4872 C CA . GLU E 1 74 ? -17.680 -50.322 31.000 1.00 32.41 74 GLU E CA 1
ATOM 4873 C C . GLU E 1 74 ? -18.077 -50.398 32.493 1.00 36.54 74 GLU E C 1
ATOM 4874 O O . GLU E 1 74 ? -18.525 -51.430 32.973 1.00 35.50 74 GLU E O 1
ATOM 4886 N N . GLN E 1 75 ? -17.857 -49.317 33.232 1.00 36.54 75 GLN E N 1
ATOM 4887 C CA . GLN E 1 75 ? -18.179 -49.272 34.660 1.00 40.65 75 GLN E CA 1
ATOM 4888 C C . GLN E 1 75 ? -19.525 -48.577 34.908 1.00 44.99 75 GLN E C 1
ATOM 4889 O O . GLN E 1 75 ? -19.947 -48.370 36.046 1.00 46.35 75 GLN E O 1
ATOM 4903 N N . GLY E 1 76 ? -20.166 -48.162 33.827 1.00 39.40 76 GLY E N 1
ATOM 4904 C CA . GLY E 1 76 ? -21.489 -47.579 33.909 1.00 37.55 76 GLY E CA 1
ATOM 4905 C C . GLY E 1 76 ? -21.480 -46.188 34.496 1.00 46.24 76 GLY E C 1
ATOM 4906 O O . GLY E 1 76 ? -22.526 -45.640 34.859 1.00 44.20 76 GLY E O 1
ATOM 4910 N N . ARG E 1 77 ? -20.308 -45.576 34.539 1.00 36.29 77 ARG E N 1
ATOM 4911 C CA . ARG E 1 77 ? -20.214 -44.209 35.028 1.00 28.59 77 ARG E CA 1
ATOM 4912 C C . ARG E 1 77 ? -20.787 -43.238 34.008 1.00 41.58 77 ARG E C 1
ATOM 4913 O O . ARG E 1 77 ? -21.173 -42.120 34.354 1.00 49.37 77 ARG E O 1
ATOM 4934 N N . SER E 1 78 ? -20.798 -43.643 32.744 1.00 42.91 78 SER E N 1
ATOM 4935 C CA . SER E 1 78 ? -21.414 -42.848 31.685 1.00 29.40 78 SER E CA 1
ATOM 4936 C C . SER E 1 78 ? -22.090 -43.772 30.682 1.00 35.63 78 SER E C 1
ATOM 4937 O O . SER E 1 78 ? -21.766 -44.961 30.601 1.00 35.49 78 SER E O 1
ATOM 4945 N N . VAL E 1 79 ? -23.018 -43.221 29.909 1.00 34.65 79 VAL E N 1
ATOM 4946 C CA . VAL E 1 79 ? -23.802 -44.015 28.965 1.00 37.52 79 VAL E CA 1
ATOM 4947 C C . VAL E 1 79 ? -23.311 -43.648 27.592 1.00 38.07 79 VAL E C 1
ATOM 4948 O O . VAL E 1 79 ? -23.309 -42.468 27.268 1.00 35.27 79 VAL E O 1
ATOM 4961 N N . PRO E 1 80 ? -22.923 -44.646 26.770 1.00 27.79 80 PRO E N 1
ATOM 4962 C CA . PRO E 1 80 ? -22.456 -44.303 25.419 1.00 31.79 80 PRO E CA 1
ATOM 4963 C C . PRO E 1 80 ? -23.570 -43.690 24.584 1.00 29.33 80 PRO E C 1
ATOM 4964 O O . PRO E 1 80 ? -24.698 -44.184 24.676 1.00 28.68 80 PRO E O 1
ATOM 4975 N N . ASN E 1 81 ? -23.236 -42.717 23.736 1.00 29.50 81 ASN E N 1
ATOM 4976 C CA . ASN E 1 81 ? -24.208 -42.116 22.836 1.00 28.62 81 ASN E CA 1
ATOM 4977 C C . ASN E 1 81 ? -24.599 -43.131 21.800 1.00 30.85 81 ASN E C 1
ATOM 4978 O O . ASN E 1 81 ? -23.934 -44.155 21.648 1.00 29.58 81 ASN E O 1
ATOM 4989 N N . GLY E 1 82 ? -25.666 -42.846 21.069 1.00 26.45 82 GLY E N 1
ATOM 4990 C CA . GLY E 1 82 ? -26.215 -43.789 20.109 1.00 25.70 82 GLY E CA 1
ATOM 4991 C C . GLY E 1 82 ? -25.271 -44.263 19.022 1.00 23.32 82 GLY E C 1
ATOM 4992 O O . GLY E 1 82 ? -25.356 -45.416 18.610 1.00 27.10 82 GLY E O 1
ATOM 4996 N N . GLN E 1 83 ? -24.412 -43.380 18.516 1.00 23.68 83 GLN E N 1
ATOM 4997 C CA . GLN E 1 83 ? -23.447 -43.759 17.493 1.00 20.59 83 GLN E CA 1
ATOM 4998 C C . GLN E 1 83 ? -22.323 -44.596 18.110 1.00 22.93 83 GLN E C 1
ATOM 4999 O O . GLN E 1 83 ? -21.806 -45.504 17.472 1.00 22.71 83 GLN E O 1
ATOM 5013 N N . ALA E 1 84 ? -21.968 -44.314 19.358 1.00 22.80 84 ALA E N 1
ATOM 5014 C CA . ALA E 1 84 ? -20.976 -45.161 20.031 1.00 21.02 84 ALA E CA 1
ATOM 5015 C C . ALA E 1 84 ? -21.561 -46.573 20.208 1.00 22.42 84 ALA E C 1
ATOM 5016 O O . ALA E 1 84 ? -20.863 -47.563 19.978 1.00 29.94 84 ALA E O 1
ATOM 5023 N N . VAL E 1 85 ? -22.836 -46.663 20.603 1.00 21.39 85 VAL E N 1
ATOM 5024 C CA . VAL E 1 85 ? -23.503 -47.954 20.702 1.00 18.72 85 VAL E CA 1
ATOM 5025 C C . VAL E 1 85 ? -23.506 -48.648 19.362 1.00 25.28 85 VAL E C 1
ATOM 5026 O O . VAL E 1 85 ? -23.157 -49.813 19.264 1.00 24.37 85 VAL E O 1
ATOM 5039 N N . THR E 1 86 ? -23.879 -47.931 18.321 1.00 23.58 86 THR E N 1
ATOM 5040 C CA . THR E 1 86 ? -23.853 -48.523 16.995 1.00 22.38 86 THR E CA 1
ATOM 5041 C C . THR E 1 86 ? -22.431 -48.973 16.622 1.00 24.31 86 THR E C 1
ATOM 5042 O O . THR E 1 86 ? -22.236 -50.048 16.078 1.00 25.78 86 THR E O 1
ATOM 5053 N N . LEU E 1 87 ? -21.440 -48.151 16.911 1.00 23.22 87 LEU E N 1
ATOM 5054 C CA . LEU E 1 87 ? -20.085 -48.547 16.573 1.00 18.63 87 LEU E CA 1
ATOM 5055 C C . LEU E 1 87 ? -19.689 -49.840 17.317 1.00 19.17 87 LEU E C 1
ATOM 5056 O O . LEU E 1 87 ? -19.046 -50.727 16.754 1.00 21.33 87 LEU E O 1
ATOM 5072 N N . LEU E 1 88 ? -20.036 -49.928 18.594 1.00 23.12 88 LEU E N 1
ATOM 5073 C CA . LEU E 1 88 ? -19.689 -51.118 19.363 1.00 21.75 88 LEU E CA 1
ATOM 5074 C C . LEU E 1 88 ? -20.382 -52.376 18.836 1.00 18.31 88 LEU E C 1
ATOM 5075 O O . LEU E 1 88 ? -19.776 -53.456 18.711 1.00 21.81 88 LEU E O 1
ATOM 5091 N N . LYS E 1 89 ? -21.679 -52.231 18.518 1.00 22.60 89 LYS E N 1
ATOM 5092 C CA . LYS E 1 89 ? -22.440 -53.356 18.008 1.00 22.78 89 LYS E CA 1
ATOM 5093 C C . LYS E 1 89 ? -21.923 -53.773 16.626 1.00 26.71 89 LYS E C 1
ATOM 5094 O O . LYS E 1 89 ? -22.004 -54.948 16.236 1.00 23.59 89 LYS E O 1
ATOM 5113 N N . LEU E 1 90 ? -21.439 -52.797 15.869 1.00 24.38 90 LEU E N 1
ATOM 5114 C CA . LEU E 1 90 ? -20.851 -53.063 14.561 1.00 20.67 90 LEU E CA 1
ATOM 5115 C C . LEU E 1 90 ? -19.589 -53.911 14.694 1.00 21.83 90 LEU E C 1
ATOM 5116 O O . LEU E 1 90 ? -19.448 -54.941 14.068 1.00 25.16 90 LEU E O 1
ATOM 5132 N N . VAL E 1 91 ? -18.703 -53.515 15.598 1.00 18.61 91 VAL E N 1
ATOM 5133 C CA . VAL E 1 91 ? -17.460 -54.238 15.795 1.00 24.24 91 VAL E CA 1
ATOM 5134 C C . VAL E 1 91 ? -17.759 -55.660 16.321 1.00 21.11 91 VAL E C 1
ATOM 5135 O O . VAL E 1 91 ? -17.115 -56.628 15.906 1.00 25.26 91 VAL E O 1
ATOM 5148 N N . GLN E 1 92 ? -18.790 -55.772 17.170 1.00 25.56 92 GLN E N 1
ATOM 5149 C CA . GLN E 1 92 ? -19.219 -57.031 17.780 1.00 20.11 92 GLN E CA 1
ATOM 5150 C C . GLN E 1 92 ? -19.578 -58.035 16.727 1.00 23.72 92 GLN E C 1
ATOM 5151 O O . GLN E 1 92 ? -19.198 -59.204 16.797 1.00 33.62 92 GLN E O 1
ATOM 5165 N N . ARG E 1 93 ? -20.360 -57.587 15.759 1.00 25.13 93 ARG E N 1
ATOM 5166 C CA . ARG E 1 93 ? -20.830 -58.493 14.701 1.00 25.68 93 ARG E CA 1
ATOM 5167 C C . ARG E 1 93 ? -19.874 -58.613 13.503 1.00 27.49 93 ARG E C 1
ATOM 5168 O O . ARG E 1 93 ? -19.771 -59.656 12.870 1.00 29.97 93 ARG E O 1
ATOM 5189 N N . HIS E 1 94 ? -19.162 -57.539 13.197 1.00 23.23 94 HIS E N 1
ATOM 5190 C CA . HIS E 1 94 ? -18.259 -57.498 12.036 1.00 24.49 94 HIS E CA 1
ATOM 5191 C C . HIS E 1 94 ? -16.894 -57.088 12.501 1.00 25.09 94 HIS E C 1
ATOM 5192 O O . HIS E 1 94 ? -16.510 -55.936 12.389 1.00 28.06 94 HIS E O 1
ATOM 5206 N N . PRO E 1 95 ? -16.134 -58.052 13.047 1.00 28.87 95 PRO E N 1
ATOM 5207 C CA . PRO E 1 95 ? -14.863 -57.743 13.692 1.00 30.43 95 PRO E CA 1
ATOM 5208 C C . PRO E 1 95 ? -13.922 -57.048 12.713 1.00 31.26 95 PRO E C 1
ATOM 5209 O O . PRO E 1 95 ? -13.121 -56.224 13.128 1.00 27.90 95 PRO E O 1
ATOM 5220 N N . GLU E 1 96 ? -14.073 -57.306 11.420 1.00 33.50 96 GLU E N 1
ATOM 5221 C CA . GLU E 1 96 ? -13.215 -56.657 10.431 1.00 36.56 96 GLU E CA 1
ATOM 5222 C C . GLU E 1 96 ? -13.365 -55.144 10.477 1.00 35.01 96 GLU E C 1
ATOM 5223 O O . GLU E 1 96 ? -12.449 -54.398 10.130 1.00 29.37 96 GLU E O 1
ATOM 5235 N N . THR E 1 97 ? -14.507 -54.670 10.972 1.00 29.07 97 THR E N 1
ATOM 5236 C CA . THR E 1 97 ? -14.728 -53.234 11.032 1.00 19.30 97 THR E CA 1
ATOM 5237 C C . THR E 1 97 ? -13.748 -52.610 11.990 1.00 26.34 97 THR E C 1
ATOM 5238 O O . THR E 1 97 ? -13.359 -51.477 11.810 1.00 24.84 97 THR E O 1
ATOM 5249 N N . LEU E 1 98 ? -13.274 -53.367 12.966 1.00 29.96 98 LEU E N 1
ATOM 5250 C CA . LEU E 1 98 ? -12.349 -52.758 13.892 1.00 31.39 98 LEU E CA 1
ATOM 5251 C C . LEU E 1 98 ? -11.090 -52.303 13.163 1.00 22.85 98 LEU E C 1
ATOM 5252 O O . LEU E 1 98 ? -10.633 -51.193 13.377 1.00 35.04 98 LEU E O 1
ATOM 5268 N N . SER E 1 99 ? -10.594 -53.133 12.243 1.00 31.62 99 SER E N 1
ATOM 5269 C CA . SER E 1 99 ? -9.435 -52.789 11.415 1.00 25.02 99 SER E CA 1
ATOM 5270 C C . SER E 1 99 ? -9.764 -51.702 10.375 1.00 36.16 99 SER E C 1
ATOM 5271 O O . SER E 1 99 ? -8.979 -50.787 10.174 1.00 29.33 99 SER E O 1
ATOM 5279 N N . HIS E 1 100 ? -10.930 -51.760 9.735 1.00 27.00 100 HIS E N 1
ATOM 5280 C CA . HIS E 1 100 ? -11.306 -50.640 8.863 1.00 31.32 100 HIS E CA 1
ATOM 5281 C C . HIS E 1 100 ? -11.273 -49.286 9.570 1.00 27.24 100 HIS E C 1
ATOM 5282 O O . HIS E 1 100 ? -10.911 -48.260 8.980 1.00 27.38 100 HIS E O 1
ATOM 5296 N N . ILE E 1 101 ? -11.773 -49.290 10.792 1.00 25.16 101 ILE E N 1
ATOM 5297 C CA . ILE E 1 101 ? -11.924 -48.076 11.560 1.00 35.43 101 ILE E CA 1
ATOM 5298 C C . ILE E 1 101 ? -10.535 -47.618 11.904 1.00 38.70 101 ILE E C 1
ATOM 5299 O O . ILE E 1 101 ? -10.207 -46.429 11.788 1.00 41.36 101 ILE E O 1
ATOM 5315 N N . ALA E 1 102 ? -9.692 -48.576 12.284 1.00 39.07 102 ALA E N 1
ATOM 5316 C CA . ALA E 1 102 ? -8.328 -48.259 12.649 1.00 41.16 102 ALA E CA 1
ATOM 5317 C C . ALA E 1 102 ? -7.618 -47.623 11.452 1.00 37.19 102 ALA E C 1
ATOM 5318 O O . ALA E 1 102 ? -6.649 -46.913 11.620 1.00 43.61 102 ALA E O 1
ATOM 5325 N N . GLU E 1 103 ? -8.126 -47.890 10.251 1.00 46.37 103 GLU E N 1
ATOM 5326 C CA . GLU E 1 103 ? -7.489 -47.482 8.993 1.00 31.54 103 GLU E CA 1
ATOM 5327 C C . GLU E 1 103 ? -8.049 -46.253 8.249 1.00 46.62 103 GLU E C 1
ATOM 5328 O O . GLU E 1 103 ? -7.615 -45.963 7.130 1.00 44.44 103 GLU E O 1
ATOM 5340 N N . LEU E 1 104 ? -8.988 -45.521 8.849 1.00 48.77 104 LEU E N 1
ATOM 5341 C CA . LEU E 1 104 ? -9.578 -44.347 8.179 1.00 45.22 104 LEU E CA 1
ATOM 5342 C C . LEU E 1 104 ? -8.586 -43.190 8.035 1.00 61.16 104 LEU E C 1
ATOM 5343 O O . LEU E 1 104 ? -8.325 -42.452 8.980 1.00 59.64 104 LEU E O 1
ATOM 5359 N N . GLU F 1 37 ? -8.711 -36.411 15.813 1.00 69.69 37 GLU F N 1
ATOM 5360 C CA . GLU F 1 37 ? -7.953 -36.582 14.578 1.00 74.97 37 GLU F CA 1
ATOM 5361 C C . GLU F 1 37 ? -8.895 -36.692 13.383 1.00 71.49 37 GLU F C 1
ATOM 5362 O O . GLU F 1 37 ? -8.677 -36.036 12.365 1.00 67.77 37 GLU F O 1
ATOM 5365 N N . LEU F 1 38 ? -9.921 -37.537 13.482 1.00 51.19 38 LEU F N 1
ATOM 5366 C CA . LEU F 1 38 ? -10.921 -37.598 12.420 1.00 34.02 38 LEU F CA 1
ATOM 5367 C C . LEU F 1 38 ? -11.800 -36.353 12.473 1.00 28.41 38 LEU F C 1
ATOM 5368 O O . LEU F 1 38 ? -12.253 -35.948 13.547 1.00 41.98 38 LEU F O 1
ATOM 5384 N N . ASN F 1 39 ? -12.090 -35.793 11.302 1.00 48.05 39 ASN F N 1
ATOM 5385 C CA . ASN F 1 39 ? -12.906 -34.585 11.193 1.00 37.19 39 ASN F CA 1
ATOM 5386 C C . ASN F 1 39 ? -13.833 -34.684 9.976 1.00 36.78 39 ASN F C 1
ATOM 5387 O O . ASN F 1 39 ? -13.507 -35.338 8.989 1.00 38.00 39 ASN F O 1
ATOM 5398 N N . ILE F 1 40 ? -14.988 -34.038 10.043 1.00 39.57 40 ILE F N 1
ATOM 5399 C CA . ILE F 1 40 ? -15.913 -34.074 8.916 1.00 31.90 40 ILE F CA 1
ATOM 5400 C C . ILE F 1 40 ? -16.682 -32.759 8.844 1.00 37.32 40 ILE F C 1
ATOM 5401 O O . ILE F 1 40 ? -17.094 -32.218 9.863 1.00 47.90 40 ILE F O 1
ATOM 5417 N N . SER F 1 41 ? -16.810 -32.218 7.640 1.00 29.75 41 SER F N 1
ATOM 5418 C CA . SER F 1 41 ? -17.492 -30.947 7.434 1.00 30.31 41 SER F CA 1
ATOM 5419 C C . SER F 1 41 ? -18.984 -31.175 7.187 1.00 24.90 41 SER F C 1
ATOM 5420 O O . SER F 1 41 ? -19.372 -32.267 6.794 1.00 30.79 41 SER F O 1
ATOM 5428 N N . PRO F 1 42 ? -19.809 -30.138 7.422 1.00 32.67 42 PRO F N 1
ATOM 5429 C CA . PRO F 1 42 ? -21.255 -30.256 7.183 1.00 29.90 42 PRO F CA 1
ATOM 5430 C C . PRO F 1 42 ? -21.528 -30.725 5.773 1.00 23.37 42 PRO F C 1
ATOM 5431 O O . PRO F 1 42 ? -22.305 -31.627 5.565 1.00 29.30 42 PRO F O 1
ATOM 5442 N N . ASP F 1 43 ? -20.826 -30.145 4.816 1.00 38.07 43 ASP F N 1
ATOM 5443 C CA . ASP F 1 43 ? -21.006 -30.478 3.409 1.00 43.94 43 ASP F CA 1
ATOM 5444 C C . ASP F 1 43 ? -20.629 -31.924 3.102 1.00 32.55 43 ASP F C 1
ATOM 5445 O O . ASP F 1 43 ? -21.236 -32.566 2.243 1.00 28.93 43 ASP F O 1
ATOM 5454 N N . GLU F 1 44 ? -19.619 -32.437 3.791 1.00 27.77 44 GLU F N 1
ATOM 5455 C CA . GLU F 1 44 ? -19.200 -33.825 3.582 1.00 34.09 44 GLU F CA 1
ATOM 5456 C C . GLU F 1 44 ? -20.313 -34.772 4.115 1.00 24.71 44 GLU F C 1
ATOM 5457 O O . GLU F 1 44 ? -20.640 -35.786 3.495 1.00 26.20 44 GLU F O 1
ATOM 5469 N N . ILE F 1 45 ? -20.943 -34.404 5.227 1.00 25.94 45 ILE F N 1
ATOM 5470 C CA . ILE F 1 45 ? -22.029 -35.194 5.794 1.00 22.12 45 ILE F CA 1
ATOM 5471 C C . ILE F 1 45 ? -23.178 -35.286 4.790 1.00 28.58 45 ILE F C 1
ATOM 5472 O O . ILE F 1 45 ? -23.724 -36.343 4.527 1.00 29.24 45 ILE F O 1
ATOM 5488 N N . VAL F 1 46 ? -23.521 -34.156 4.218 1.00 26.53 46 VAL F N 1
ATOM 5489 C CA . VAL F 1 46 ? -24.528 -34.147 3.166 1.00 28.30 46 VAL F CA 1
ATOM 5490 C C . VAL F 1 46 ? -24.129 -35.068 2.022 1.00 32.66 46 VAL F C 1
ATOM 5491 O O . VAL F 1 46 ? -24.963 -35.840 1.534 1.00 30.29 46 VAL F O 1
ATOM 5504 N N . SER F 1 47 ? -22.869 -35.007 1.583 1.00 29.19 47 SER F N 1
ATOM 5505 C CA . SER F 1 47 ? -22.465 -35.801 0.432 1.00 30.78 47 SER F CA 1
ATOM 5506 C C . SER F 1 47 ? -22.505 -37.281 0.740 1.00 34.35 47 SER F C 1
ATOM 5507 O O . SER F 1 47 ? -22.802 -38.101 -0.113 1.00 25.36 47 SER F O 1
ATOM 5515 N N . ILE F 1 48 ? -22.179 -37.641 1.970 1.00 31.95 48 ILE F N 1
ATOM 5516 C CA . ILE F 1 48 ? -22.198 -39.038 2.332 1.00 28.18 48 ILE F CA 1
ATOM 5517 C C . ILE F 1 48 ? -23.592 -39.573 2.190 1.00 29.55 48 ILE F C 1
ATOM 5518 O O . ILE F 1 48 ? -23.802 -40.630 1.616 1.00 30.90 48 ILE F O 1
ATOM 5534 N N . ARG F 1 49 ? -24.558 -38.829 2.701 1.00 34.88 49 ARG F N 1
ATOM 5535 C CA . ARG F 1 49 ? -25.940 -39.238 2.612 1.00 30.78 49 ARG F CA 1
ATOM 5536 C C . ARG F 1 49 ? -26.382 -39.356 1.152 1.00 27.50 49 ARG F C 1
ATOM 5537 O O . ARG F 1 49 ? -27.016 -40.322 0.764 1.00 32.36 49 ARG F O 1
ATOM 5558 N N . GLU F 1 50 ? -26.019 -38.372 0.340 1.00 38.08 50 GLU F N 1
ATOM 5559 C CA . GLU F 1 50 ? -26.404 -38.362 -1.081 1.00 37.50 50 GLU F CA 1
ATOM 5560 C C . GLU F 1 50 ? -25.732 -39.488 -1.914 1.00 44.04 50 GLU F C 1
ATOM 5561 O O . GLU F 1 50 ? -26.266 -39.891 -2.943 1.00 45.20 50 GLU F O 1
ATOM 5573 N N . GLN F 1 51 ? -24.568 -39.972 -1.476 1.00 37.67 51 GLN F N 1
ATOM 5574 C CA . GLN F 1 51 ? -23.909 -41.132 -2.109 1.00 46.83 51 GLN F CA 1
ATOM 5575 C C . GLN F 1 51 ? -24.851 -42.324 -2.183 1.00 49.71 51 GLN F C 1
ATOM 5576 O O . GLN F 1 51 ? -24.803 -43.111 -3.121 1.00 50.92 51 GLN F O 1
ATOM 5590 N N . PHE F 1 52 ? -25.681 -42.454 -1.153 1.00 36.94 52 PHE F N 1
ATOM 5591 C CA . PHE F 1 52 ? -26.585 -43.595 -0.981 1.00 36.14 52 PHE F CA 1
ATOM 5592 C C . PHE F 1 52 ? -27.990 -43.341 -1.511 1.00 42.17 52 PHE F C 1
ATOM 5593 O O . PHE F 1 52 ? -28.852 -44.213 -1.406 1.00 49.29 52 PHE F O 1
ATOM 5610 N N . ASN F 1 53 ? -28.220 -42.146 -2.053 1.00 54.59 53 ASN F N 1
ATOM 5611 C CA . ASN F 1 53 ? -29.561 -41.673 -2.433 1.00 53.23 53 ASN F CA 1
ATOM 5612 C C . ASN F 1 53 ? -30.582 -41.593 -1.305 1.00 48.66 53 ASN F C 1
ATOM 5613 O O . ASN F 1 53 ? -31.779 -41.665 -1.559 1.00 43.11 53 ASN F O 1
ATOM 5624 N N . MET F 1 54 ? -30.151 -41.276 -0.089 1.00 34.82 54 MET F N 1
ATOM 5625 C CA . MET F 1 54 ? -31.071 -41.382 1.034 1.00 34.04 54 MET F CA 1
ATOM 5626 C C . MET F 1 54 ? -31.641 -40.074 1.493 1.00 31.23 54 MET F C 1
ATOM 5627 O O . MET F 1 54 ? -30.985 -39.034 1.454 1.00 34.81 54 MET F O 1
ATOM 5641 N N . SER F 1 55 ? -32.895 -40.140 1.951 1.00 32.39 55 SER F N 1
ATOM 5642 C CA . SER F 1 55 ? -33.509 -38.991 2.551 1.00 30.09 55 SER F CA 1
ATOM 5643 C C . SER F 1 55 ? -32.803 -38.735 3.868 1.00 25.58 55 SER F C 1
ATOM 5644 O O . SER F 1 55 ? -32.222 -39.646 4.454 1.00 35.66 55 SER F O 1
ATOM 5652 N N . ARG F 1 56 ? -32.908 -37.518 4.372 1.00 26.54 56 ARG F N 1
ATOM 5653 C CA . ARG F 1 56 ? -32.345 -37.192 5.689 1.00 38.15 56 ARG F CA 1
ATOM 5654 C C . ARG F 1 56 ? -32.910 -38.102 6.822 1.00 38.30 56 ARG F C 1
ATOM 5655 O O . ARG F 1 56 ? -32.183 -38.546 7.738 1.00 27.44 56 ARG F O 1
ATOM 5676 N N . GLY F 1 57 ? -34.212 -38.368 6.794 1.00 34.36 57 GLY F N 1
ATOM 5677 C CA . GLY F 1 57 ? -34.826 -39.130 7.871 1.00 30.05 57 GLY F CA 1
ATOM 5678 C C . GLY F 1 57 ? -34.376 -40.576 7.966 1.00 24.83 57 GLY F C 1
ATOM 5679 O O . GLY F 1 57 ? -34.109 -41.117 9.047 1.00 28.16 57 GLY F O 1
ATOM 5683 N N . VAL F 1 58 ? -34.283 -41.218 6.824 1.00 25.12 58 VAL F N 1
ATOM 5684 C CA . VAL F 1 58 ? -33.828 -42.604 6.793 1.00 25.30 58 VAL F CA 1
ATOM 5685 C C . VAL F 1 58 ? -32.389 -42.674 7.237 1.00 31.82 58 VAL F C 1
ATOM 5686 O O . VAL F 1 58 ? -32.031 -43.539 8.035 1.00 23.78 58 VAL F O 1
ATOM 5699 N N . PHE F 1 59 ? -31.568 -41.758 6.707 1.00 24.77 59 PHE F N 1
ATOM 5700 C CA . PHE F 1 59 ? -30.157 -41.753 7.007 1.00 23.32 59 PHE F CA 1
ATOM 5701 C C . PHE F 1 59 ? -29.937 -41.531 8.491 1.00 24.15 59 PHE F C 1
ATOM 5702 O O . PHE F 1 59 ? -29.132 -42.212 9.121 1.00 22.26 59 PHE F O 1
ATOM 5719 N N . ALA F 1 60 ? -30.680 -40.577 9.049 1.00 27.50 60 ALA F N 1
ATOM 5720 C CA . ALA F 1 60 ? -30.616 -40.281 10.459 1.00 22.40 60 ALA F CA 1
ATOM 5721 C C . ALA F 1 60 ? -30.978 -41.512 11.252 1.00 22.33 60 ALA F C 1
ATOM 5722 O O . ALA F 1 60 ? -30.308 -41.846 12.208 1.00 22.56 60 ALA F O 1
ATOM 5729 N N . ARG F 1 61 ? -32.056 -42.195 10.859 1.00 24.97 61 ARG F N 1
ATOM 5730 C CA . ARG F 1 61 ? -32.520 -43.346 11.652 1.00 22.97 61 ARG F CA 1
ATOM 5731 C C . ARG F 1 61 ? -31.423 -44.443 11.654 1.00 24.70 61 ARG F C 1
ATOM 5732 O O . ARG F 1 61 ? -31.159 -45.086 12.676 1.00 27.68 61 ARG F O 1
ATOM 5753 N N . LEU F 1 62 ? -30.758 -44.637 10.529 1.00 27.83 62 LEU F N 1
ATOM 5754 C CA . LEU F 1 62 ? -29.720 -45.663 10.473 1.00 24.33 62 LEU F CA 1
ATOM 5755 C C . LEU F 1 62 ? -28.499 -45.317 11.308 1.00 34.06 62 LEU F C 1
ATOM 5756 O O . LEU F 1 62 ? -27.793 -46.215 11.756 1.00 30.74 62 LEU F O 1
ATOM 5772 N N . LEU F 1 63 ? -28.253 -44.027 11.528 1.00 25.02 63 LEU F N 1
ATOM 5773 C CA . LEU F 1 63 ? -27.205 -43.603 12.449 1.00 29.26 63 LEU F CA 1
ATOM 5774 C C . LEU F 1 63 ? -27.705 -43.489 13.900 1.00 27.88 63 LEU F C 1
ATOM 5775 O O . LEU F 1 63 ? -26.974 -43.006 14.772 1.00 30.37 63 LEU F O 1
ATOM 5791 N N . HIS F 1 64 ? -28.933 -43.937 14.162 1.00 27.75 64 HIS F N 1
ATOM 5792 C CA . HIS F 1 64 ? -29.549 -43.830 15.501 1.00 35.25 64 HIS F CA 1
ATOM 5793 C C . HIS F 1 64 ? -29.598 -42.403 16.033 1.00 32.68 64 HIS F C 1
ATOM 5794 O O . HIS F 1 64 ? -29.299 -42.138 17.205 1.00 29.96 64 HIS F O 1
ATOM 5808 N N . THR F 1 65 ? -29.890 -41.469 15.143 1.00 31.50 65 THR F N 1
ATOM 5809 C CA . THR F 1 65 ? -30.094 -40.085 15.540 1.00 31.68 65 THR F CA 1
ATOM 5810 C C . THR F 1 65 ? -31.399 -39.630 14.882 1.00 28.82 65 THR F C 1
ATOM 5811 O O . THR F 1 65 ? -32.088 -40.408 14.231 1.00 27.78 65 THR F O 1
ATOM 5822 N N . SER F 1 66 ? -31.796 -38.412 15.175 1.00 29.95 66 SER F N 1
ATOM 5823 C CA . SER F 1 66 ? -32.968 -37.821 14.545 1.00 32.76 66 SER F CA 1
ATOM 5824 C C . SER F 1 66 ? -32.675 -36.950 13.328 1.00 30.41 66 SER F C 1
ATOM 5825 O O . SER F 1 66 ? -31.588 -36.414 13.160 1.00 27.80 66 SER F O 1
ATOM 5833 N N . SER F 1 67 ? -33.692 -36.753 12.502 1.00 34.77 67 SER F N 1
ATOM 5834 C CA . SER F 1 67 ? -33.591 -35.799 11.404 1.00 31.74 67 SER F CA 1
ATOM 5835 C C . SER F 1 67 ? -33.138 -34.403 11.881 1.00 29.58 67 SER F C 1
ATOM 5836 O O . SER F 1 67 ? -32.347 -33.734 11.217 1.00 29.43 67 SER F O 1
ATOM 5844 N N . ARG F 1 68 ? -33.634 -33.973 13.035 1.00 31.95 68 ARG F N 1
ATOM 5845 C CA . ARG F 1 68 ? -33.359 -32.631 13.516 1.00 36.55 68 ARG F CA 1
ATOM 5846 C C . ARG F 1 68 ? -31.892 -32.498 13.883 1.00 34.79 68 ARG F C 1
ATOM 5847 O O . ARG F 1 68 ? -31.250 -31.500 13.568 1.00 29.39 68 ARG F O 1
ATOM 5851 N N . THR F 1 69 ? -31.360 -33.522 14.537 1.00 36.28 69 THR F N 1
ATOM 5852 C CA . THR F 1 69 ? -29.971 -33.494 14.931 1.00 26.88 69 THR F CA 1
ATOM 5853 C C . THR F 1 69 ? -29.120 -33.598 13.693 1.00 27.25 69 THR F C 1
ATOM 5854 O O . THR F 1 69 ? -28.131 -32.879 13.550 1.00 25.25 69 THR F O 1
ATOM 5865 N N . LEU F 1 70 ? -29.485 -34.480 12.779 1.00 21.87 70 LEU F N 1
ATOM 5866 C CA . LEU F 1 70 ? -28.721 -34.575 11.548 1.00 30.90 70 LEU F CA 1
ATOM 5867 C C . LEU F 1 70 ? -28.723 -33.250 10.795 1.00 34.35 70 LEU F C 1
ATOM 5868 O O . LEU F 1 70 ? -27.744 -32.908 10.126 1.00 31.98 70 LEU F O 1
ATOM 5884 N N . GLU F 1 71 ? -29.834 -32.519 10.879 1.00 26.88 71 GLU F N 1
ATOM 5885 C CA . GLU F 1 71 ? -29.961 -31.231 10.192 1.00 25.67 71 GLU F CA 1
ATOM 5886 C C . GLU F 1 71 ? -29.006 -30.211 10.797 1.00 26.63 71 GLU F C 1
ATOM 5887 O O . GLU F 1 71 ? -28.375 -29.414 10.097 1.00 28.39 71 GLU F O 1
ATOM 5899 N N . ASN F 1 72 ? -28.925 -30.246 12.120 1.00 23.43 72 ASN F N 1
ATOM 5900 C CA . ASN F 1 72 ? -27.989 -29.408 12.835 1.00 23.45 72 ASN F CA 1
ATOM 5901 C C . ASN F 1 72 ? -26.522 -29.715 12.395 1.00 25.49 72 ASN F C 1
ATOM 5902 O O . ASN F 1 72 ? -25.749 -28.793 12.208 1.00 25.86 72 ASN F O 1
ATOM 5913 N N . TRP F 1 73 ? -26.161 -30.991 12.238 1.00 24.81 73 TRP F N 1
ATOM 5914 C CA . TRP F 1 73 ? -24.841 -31.361 11.736 1.00 23.35 73 TRP F CA 1
ATOM 5915 C C . TRP F 1 73 ? -24.634 -30.920 10.297 1.00 26.11 73 TRP F C 1
ATOM 5916 O O . TRP F 1 73 ? -23.558 -30.408 9.925 1.00 26.58 73 TRP F O 1
ATOM 5937 N N . GLU F 1 74 ? -25.642 -31.127 9.457 1.00 22.15 74 GLU F N 1
ATOM 5938 C CA . GLU F 1 74 ? -25.521 -30.717 8.078 1.00 22.67 74 GLU F CA 1
ATOM 5939 C C . GLU F 1 74 ? -25.412 -29.216 7.881 1.00 28.76 74 GLU F C 1
ATOM 5940 O O . GLU F 1 74 ? -24.767 -28.765 6.922 1.00 33.97 74 GLU F O 1
ATOM 5952 N N . GLN F 1 75 ? -26.021 -28.442 8.782 1.00 29.46 75 GLN F N 1
ATOM 5953 C CA . GLN F 1 75 ? -26.016 -26.983 8.678 1.00 27.67 75 GLN F CA 1
ATOM 5954 C C . GLN F 1 75 ? -24.898 -26.362 9.497 1.00 27.72 75 GLN F C 1
ATOM 5955 O O . GLN F 1 75 ? -24.727 -25.152 9.480 1.00 34.98 75 GLN F O 1
ATOM 5969 N N . GLY F 1 76 ? -24.165 -27.191 10.221 1.00 27.13 76 GLY F N 1
ATOM 5970 C CA . GLY F 1 76 ? -23.031 -26.759 11.030 1.00 24.65 76 GLY F CA 1
ATOM 5971 C C . GLY F 1 76 ? -23.394 -26.076 12.337 1.00 33.44 76 GLY F C 1
ATOM 5972 O O . GLY F 1 76 ? -22.540 -25.450 12.950 1.00 39.03 76 GLY F O 1
ATOM 5976 N N . ARG F 1 77 ? -24.630 -26.229 12.813 1.00 31.89 77 ARG F N 1
ATOM 5977 C CA . ARG F 1 77 ? -25.005 -25.599 14.076 1.00 23.73 77 ARG F CA 1
ATOM 5978 C C . ARG F 1 77 ? -24.389 -26.406 15.203 1.00 24.11 77 ARG F C 1
ATOM 5979 O O . ARG F 1 77 ? -24.058 -25.882 16.260 1.00 29.63 77 ARG F O 1
ATOM 6000 N N . SER F 1 78 ? -24.183 -27.691 14.934 1.00 24.22 78 SER F N 1
ATOM 6001 C CA . SER F 1 78 ? -23.577 -28.609 15.889 1.00 20.63 78 SER F CA 1
ATOM 6002 C C . SER F 1 78 ? -22.602 -29.489 15.096 1.00 25.19 78 SER F C 1
ATOM 6003 O O . SER F 1 78 ? -22.709 -29.595 13.889 1.00 25.09 78 SER F O 1
ATOM 6011 N N . VAL F 1 79 ? -21.674 -30.123 15.778 1.00 22.98 79 VAL F N 1
ATOM 6012 C CA . VAL F 1 79 ? -20.735 -31.057 15.116 1.00 28.05 79 VAL F CA 1
ATOM 6013 C C . VAL F 1 79 ? -21.062 -32.493 15.630 1.00 28.90 79 VAL F C 1
ATOM 6014 O O . VAL F 1 79 ? -21.444 -32.661 16.778 1.00 23.96 79 VAL F O 1
ATOM 6027 N N . PRO F 1 80 ? -20.978 -33.522 14.767 1.00 26.14 80 PRO F N 1
ATOM 6028 C CA . PRO F 1 80 ? -21.319 -34.837 15.329 1.00 18.85 80 PRO F CA 1
ATOM 6029 C C . PRO F 1 80 ? -20.333 -35.191 16.449 1.00 22.69 80 PRO F C 1
ATOM 6030 O O . PRO F 1 80 ? -19.167 -34.729 16.400 1.00 22.63 80 PRO F O 1
ATOM 6041 N N . ASN F 1 81 ? -20.776 -35.946 17.438 1.00 22.15 81 ASN F N 1
ATOM 6042 C CA . ASN F 1 81 ? -19.845 -36.469 18.450 1.00 28.28 81 ASN F CA 1
ATOM 6043 C C . ASN F 1 81 ? -18.767 -37.372 17.769 1.00 25.81 81 ASN F C 1
ATOM 6044 O O . ASN F 1 81 ? -18.919 -37.747 16.618 1.00 21.12 81 ASN F O 1
ATOM 6055 N N . GLY F 1 82 ? -17.686 -37.724 18.478 1.00 24.30 82 GLY F N 1
ATOM 6056 C CA . GLY F 1 82 ? -16.541 -38.443 17.879 1.00 26.68 82 GLY F CA 1
ATOM 6057 C C . GLY F 1 82 ? -16.845 -39.788 17.219 1.00 19.15 82 GLY F C 1
ATOM 6058 O O . GLY F 1 82 ? -16.336 -40.118 16.138 1.00 25.61 82 GLY F O 1
ATOM 6062 N N . GLN F 1 83 ? -17.734 -40.543 17.831 1.00 22.71 83 GLN F N 1
ATOM 6063 C CA . GLN F 1 83 ? -18.127 -41.844 17.290 1.00 19.15 83 GLN F CA 1
ATOM 6064 C C . GLN F 1 83 ? -19.008 -41.701 16.065 1.00 28.29 83 GLN F C 1
ATOM 6065 O O . GLN F 1 83 ? -18.919 -42.503 15.152 1.00 23.74 83 GLN F O 1
ATOM 6079 N N . ALA F 1 84 ? -19.848 -40.673 16.056 1.00 25.34 84 ALA F N 1
ATOM 6080 C CA . ALA F 1 84 ? -20.668 -40.341 14.882 1.00 18.33 84 ALA F CA 1
ATOM 6081 C C . ALA F 1 84 ? -19.731 -39.991 13.725 1.00 23.42 84 ALA F C 1
ATOM 6082 O O . ALA F 1 84 ? -19.937 -40.399 12.585 1.00 24.25 84 ALA F O 1
ATOM 6089 N N . VAL F 1 85 ? -18.687 -39.229 14.021 1.00 23.14 85 VAL F N 1
ATOM 6090 C CA . VAL F 1 85 ? -17.726 -38.871 13.002 1.00 20.65 85 VAL F CA 1
ATOM 6091 C C . VAL F 1 85 ? -17.091 -40.140 12.444 1.00 20.92 85 VAL F C 1
ATOM 6092 O O . VAL F 1 85 ? -17.004 -40.314 11.234 1.00 27.05 85 VAL F O 1
ATOM 6105 N N . THR F 1 86 ? -16.677 -41.033 13.336 1.00 28.90 86 THR F N 1
ATOM 6106 C CA . THR F 1 86 ? -16.054 -42.290 12.924 1.00 21.69 86 THR F CA 1
ATOM 6107 C C . THR F 1 86 ? -17.037 -43.114 12.059 1.00 19.19 86 THR F C 1
ATOM 6108 O O . THR F 1 86 ? -16.675 -43.613 11.002 1.00 25.10 86 THR F O 1
ATOM 6119 N N . LEU F 1 87 ? -18.295 -43.221 12.500 1.00 19.06 87 LEU F N 1
ATOM 6120 C CA . LEU F 1 87 ? -19.320 -43.938 11.766 1.00 19.47 87 LEU F CA 1
ATOM 6121 C C . LEU F 1 87 ? -19.578 -43.332 10.398 1.00 19.94 87 LEU F C 1
ATOM 6122 O O . LEU F 1 87 ? -19.806 -44.047 9.419 1.00 22.60 87 LEU F O 1
ATOM 6138 N N . LEU F 1 88 ? -19.617 -42.017 10.324 1.00 19.85 88 LEU F N 1
ATOM 6139 C CA . LEU F 1 88 ? -19.819 -41.357 9.027 1.00 21.50 88 LEU F CA 1
ATOM 6140 C C . LEU F 1 88 ? -18.615 -41.599 8.085 1.00 26.96 88 LEU F C 1
ATOM 6141 O O . LEU F 1 88 ? -18.797 -41.860 6.903 1.00 21.28 88 LEU F O 1
ATOM 6157 N N . LYS F 1 89 ? -17.395 -41.513 8.618 1.00 22.84 89 LYS F N 1
ATOM 6158 C CA . LYS F 1 89 ? -16.218 -41.732 7.780 1.00 22.82 89 LYS F CA 1
ATOM 6159 C C . LYS F 1 89 ? -16.160 -43.186 7.331 1.00 23.32 89 LYS F C 1
ATOM 6160 O O . LYS F 1 89 ? -15.693 -43.489 6.233 1.00 27.24 89 LYS F O 1
ATOM 6179 N N . LEU F 1 90 ? -16.624 -44.086 8.185 1.00 24.79 90 LEU F N 1
ATOM 6180 C CA . LEU F 1 90 ? -16.637 -45.503 7.853 1.00 21.36 90 LEU F CA 1
ATOM 6181 C C . LEU F 1 90 ? -17.556 -45.759 6.674 1.00 21.92 90 LEU F C 1
ATOM 6182 O O . LEU F 1 90 ? -17.207 -46.417 5.707 1.00 27.16 90 LEU F O 1
ATOM 6198 N N . VAL F 1 91 ? -18.743 -45.191 6.771 1.00 21.74 91 VAL F N 1
ATOM 6199 C CA . VAL F 1 91 ? -19.777 -45.368 5.759 1.00 22.26 91 VAL F CA 1
ATOM 6200 C C . VAL F 1 91 ? -19.363 -44.795 4.449 1.00 22.82 91 VAL F C 1
ATOM 6201 O O . VAL F 1 91 ? -19.658 -45.338 3.388 1.00 32.63 91 VAL F O 1
ATOM 6214 N N . GLN F 1 92 ? -18.665 -43.677 4.507 1.00 22.65 92 GLN F N 1
ATOM 6215 C CA . GLN F 1 92 ? -18.183 -43.044 3.307 1.00 32.76 92 GLN F CA 1
ATOM 6216 C C . GLN F 1 92 ? -17.187 -43.993 2.583 1.00 34.88 92 GLN F C 1
ATOM 6217 O O . GLN F 1 92 ? -17.308 -44.221 1.380 1.00 31.67 92 GLN F O 1
ATOM 6231 N N . ARG F 1 93 ? -16.273 -44.615 3.334 1.00 28.37 93 ARG F N 1
ATOM 6232 C CA . ARG F 1 93 ? -15.182 -45.371 2.742 1.00 24.21 93 ARG F CA 1
ATOM 6233 C C . ARG F 1 93 ? -15.615 -46.801 2.386 1.00 29.82 93 ARG F C 1
ATOM 6234 O O . ARG F 1 93 ? -15.154 -47.373 1.399 1.00 34.75 93 ARG F O 1
ATOM 6255 N N . HIS F 1 94 ? -16.495 -47.370 3.202 1.00 26.31 94 HIS F N 1
ATOM 6256 C CA . HIS F 1 94 ? -16.953 -48.745 3.047 1.00 28.18 94 HIS F CA 1
ATOM 6257 C C . HIS F 1 94 ? -18.479 -48.744 2.992 1.00 32.08 94 HIS F C 1
ATOM 6258 O O . HIS F 1 94 ? -19.157 -48.958 4.007 1.00 29.28 94 HIS F O 1
ATOM 6272 N N . PRO F 1 95 ? -19.036 -48.475 1.801 1.00 34.55 95 PRO F N 1
ATOM 6273 C CA . PRO F 1 95 ? -20.478 -48.243 1.697 1.00 33.29 95 PRO F CA 1
ATOM 6274 C C . PRO F 1 95 ? -21.319 -49.411 2.228 1.00 30.68 95 PRO F C 1
ATOM 6275 O O . PRO F 1 95 ? -22.417 -49.178 2.714 1.00 30.04 95 PRO F O 1
ATOM 6286 N N . GLU F 1 96 ? -20.802 -50.630 2.166 1.00 34.85 96 GLU F N 1
ATOM 6287 C CA . GLU F 1 96 ? -21.536 -51.784 2.685 1.00 38.66 96 GLU F CA 1
ATOM 6288 C C . GLU F 1 96 ? -21.791 -51.660 4.180 1.00 30.72 96 GLU F C 1
ATOM 6289 O O . GLU F 1 96 ? -22.650 -52.354 4.727 1.00 34.32 96 GLU F O 1
ATOM 6301 N N . THR F 1 97 ? -21.039 -50.789 4.848 1.00 34.60 97 THR F N 1
ATOM 6302 C CA . THR F 1 97 ? -21.186 -50.605 6.285 1.00 27.54 97 THR F CA 1
ATOM 6303 C C . THR F 1 97 ? -22.584 -50.169 6.661 1.00 24.23 97 THR F C 1
ATOM 6304 O O . THR F 1 97 ? -23.098 -50.499 7.730 1.00 26.50 97 THR F O 1
ATOM 6315 N N . LEU F 1 98 ? -23.215 -49.416 5.767 1.00 27.09 98 LEU F N 1
ATOM 6316 C CA . LEU F 1 98 ? -24.526 -48.931 6.062 1.00 31.12 98 LEU F CA 1
ATOM 6317 C C . LEU F 1 98 ? -25.491 -50.122 6.160 1.00 23.60 98 LEU F C 1
ATOM 6318 O O . LEU F 1 98 ? -26.324 -50.165 7.050 1.00 28.67 98 LEU F O 1
ATOM 6334 N N . SER F 1 99 ? -25.345 -51.097 5.274 1.00 27.98 99 SER F N 1
ATOM 6335 C CA . SER F 1 99 ? -26.222 -52.277 5.331 1.00 33.66 99 SER F CA 1
ATOM 6336 C C . SER F 1 99 ? -25.942 -53.121 6.579 1.00 34.43 99 SER F C 1
ATOM 6337 O O . SER F 1 99 ? -26.860 -53.574 7.279 1.00 28.68 99 SER F O 1
ATOM 6345 N N . HIS F 1 100 ? -24.675 -53.314 6.902 1.00 29.11 100 HIS F N 1
ATOM 6346 C CA . HIS F 1 100 ? -24.354 -53.980 8.157 1.00 31.59 100 HIS F CA 1
ATOM 6347 C C . HIS F 1 100 ? -25.035 -53.298 9.366 1.00 23.29 100 HIS F C 1
ATOM 6348 O O . HIS F 1 100 ? -25.597 -53.972 10.240 1.00 28.42 100 HIS F O 1
ATOM 6362 N N . ILE F 1 101 ? -24.978 -51.965 9.402 1.00 24.39 101 ILE F N 1
ATOM 6363 C CA . ILE F 1 101 ? -25.517 -51.174 10.496 1.00 26.19 101 ILE F CA 1
ATOM 6364 C C . ILE F 1 101 ? -27.022 -51.339 10.539 1.00 33.60 101 ILE F C 1
ATOM 6365 O O . ILE F 1 101 ? -27.579 -51.452 11.612 1.00 30.39 101 ILE F O 1
ATOM 6381 N N . ALA F 1 102 ? -27.681 -51.385 9.382 1.00 26.13 102 ALA F N 1
ATOM 6382 C CA . ALA F 1 102 ? -29.124 -51.545 9.379 1.00 31.37 102 ALA F CA 1
ATOM 6383 C C . ALA F 1 102 ? -29.542 -52.837 10.051 1.00 41.01 102 ALA F C 1
ATOM 6384 O O . ALA F 1 102 ? -30.604 -52.904 10.687 1.00 40.65 102 ALA F O 1
ATOM 6391 N N . GLU F 1 103 ? -28.679 -53.841 9.986 1.00 36.86 103 GLU F N 1
ATOM 6392 C CA . GLU F 1 103 ? -29.079 -55.175 10.410 1.00 31.55 103 GLU F CA 1
ATOM 6393 C C . GLU F 1 103 ? -28.714 -55.475 11.856 1.00 48.73 103 GLU F C 1
ATOM 6394 O O . GLU F 1 103 ? -28.992 -56.570 12.350 1.00 50.40 103 GLU F O 1
ATOM 6406 N N . LEU F 1 104 ? -28.125 -54.501 12.546 1.00 40.14 104 LEU F N 1
ATOM 6407 C CA . LEU F 1 104 ? -27.768 -54.677 13.948 1.00 44.27 104 LEU F CA 1
ATOM 6408 C C . LEU F 1 104 ? -29.010 -54.612 14.847 1.00 62.77 104 LEU F C 1
ATOM 6409 O O . LEU F 1 104 ? -29.945 -55.407 14.714 1.00 65.46 104 LEU F O 1
ATOM 6425 N N . ILE G 1 40 ? 17.903 -50.923 10.944 1.00 49.74 40 ILE G N 1
ATOM 6426 C CA . ILE G 1 40 ? 16.773 -51.788 10.612 1.00 43.35 40 ILE G CA 1
ATOM 6427 C C . ILE G 1 40 ? 16.365 -51.513 9.167 1.00 47.28 40 ILE G C 1
ATOM 6428 O O . ILE G 1 40 ? 16.347 -50.362 8.730 1.00 49.90 40 ILE G O 1
ATOM 6443 N N . SER G 1 41 ? 16.110 -52.586 8.419 1.00 41.54 41 SER G N 1
ATOM 6444 C CA . SER G 1 41 ? 15.747 -52.504 7.006 1.00 46.14 41 SER G CA 1
ATOM 6445 C C . SER G 1 41 ? 14.240 -52.345 6.812 1.00 40.46 41 SER G C 1
ATOM 6446 O O . SER G 1 41 ? 13.478 -52.677 7.703 1.00 37.73 41 SER G O 1
ATOM 6454 N N . PRO G 1 42 ? 13.814 -51.812 5.653 1.00 43.61 42 PRO G N 1
ATOM 6455 C CA . PRO G 1 42 ? 12.382 -51.745 5.366 1.00 34.45 42 PRO G CA 1
ATOM 6456 C C . PRO G 1 42 ? 11.715 -53.092 5.501 1.00 35.71 42 PRO G C 1
ATOM 6457 O O . PRO G 1 42 ? 10.613 -53.158 6.043 1.00 36.55 42 PRO G O 1
ATOM 6468 N N . ASP G 1 43 ? 12.367 -54.138 5.015 1.00 34.95 43 ASP G N 1
ATOM 6469 C CA . ASP G 1 43 ? 11.834 -55.497 5.093 1.00 43.35 43 ASP G CA 1
ATOM 6470 C C . ASP G 1 43 ? 11.658 -55.939 6.534 1.00 35.00 43 ASP G C 1
ATOM 6471 O O . ASP G 1 43 ? 10.673 -56.608 6.868 1.00 32.29 43 ASP G O 1
ATOM 6480 N N . GLU G 1 44 ? 12.602 -55.566 7.397 1.00 31.87 44 GLU G N 1
ATOM 6481 C CA . GLU G 1 44 ? 12.515 -55.976 8.794 1.00 34.09 44 GLU G CA 1
ATOM 6482 C C . GLU G 1 44 ? 11.369 -55.280 9.522 1.00 30.27 44 GLU G C 1
ATOM 6483 O O . GLU G 1 44 ? 10.717 -55.856 10.406 1.00 28.04 44 GLU G O 1
ATOM 6495 N N . ILE G 1 45 ? 11.122 -54.030 9.156 1.00 29.78 45 ILE G N 1
ATOM 6496 C CA . ILE G 1 45 ? 10.000 -53.300 9.715 1.00 31.73 45 ILE G CA 1
ATOM 6497 C C . ILE G 1 45 ? 8.701 -54.035 9.363 1.00 28.95 45 ILE G C 1
ATOM 6498 O O . ILE G 1 45 ? 7.852 -54.287 10.224 1.00 28.35 45 ILE G O 1
ATOM 6514 N N . VAL G 1 46 ? 8.563 -54.428 8.099 1.00 33.07 46 VAL G N 1
ATOM 6515 C CA . VAL G 1 46 ? 7.359 -55.143 7.678 1.00 33.74 46 VAL G CA 1
ATOM 6516 C C . VAL G 1 46 ? 7.134 -56.411 8.508 1.00 28.29 46 VAL G C 1
ATOM 6517 O O . VAL G 1 46 ? 5.994 -56.741 8.920 1.00 33.12 46 VAL G O 1
ATOM 6530 N N . SER G 1 47 ? 8.239 -57.114 8.723 1.00 29.76 47 SER G N 1
ATOM 6531 C CA . SER G 1 47 ? 8.264 -58.376 9.436 1.00 33.28 47 SER G CA 1
ATOM 6532 C C . SER G 1 47 ? 7.847 -58.211 10.893 1.00 28.60 47 SER G C 1
ATOM 6533 O O . SER G 1 47 ? 7.160 -59.069 11.468 1.00 30.75 47 SER G O 1
ATOM 6541 N N . ILE G 1 48 ? 8.260 -57.104 11.493 1.00 26.47 48 ILE G N 1
ATOM 6542 C CA . ILE G 1 48 ? 7.913 -56.844 12.862 1.00 24.65 48 ILE G CA 1
ATOM 6543 C C . ILE G 1 48 ? 6.423 -56.699 12.952 1.00 32.79 48 ILE G C 1
ATOM 6544 O O . ILE G 1 48 ? 5.788 -57.265 13.830 1.00 27.58 48 ILE G O 1
ATOM 6560 N N . ARG G 1 49 ? 5.866 -55.934 12.027 1.00 28.41 49 ARG G N 1
ATOM 6561 C CA . ARG G 1 49 ? 4.435 -55.750 12.017 1.00 33.31 49 ARG G CA 1
ATOM 6562 C C . ARG G 1 49 ? 3.719 -57.069 11.838 1.00 24.69 49 ARG G C 1
ATOM 6563 O O . ARG G 1 49 ? 2.734 -57.386 12.541 1.00 30.19 49 ARG G O 1
ATOM 6584 N N . GLU G 1 50 ? 4.219 -57.833 10.885 1.00 27.84 50 GLU G N 1
ATOM 6585 C CA . GLU G 1 50 ? 3.630 -59.112 10.524 1.00 26.39 50 GLU G CA 1
ATOM 6586 C C . GLU G 1 50 ? 3.711 -60.116 11.661 1.00 35.01 50 GLU G C 1
ATOM 6587 O O . GLU G 1 50 ? 2.889 -61.022 11.723 1.00 30.40 50 GLU G O 1
ATOM 6599 N N . GLN G 1 51 ? 4.638 -59.932 12.580 1.00 26.87 51 GLN G N 1
ATOM 6600 C CA . GLN G 1 51 ? 4.686 -60.754 13.733 1.00 27.73 51 GLN G CA 1
ATOM 6601 C C . GLN G 1 51 ? 3.364 -60.774 14.457 1.00 29.93 51 GLN G C 1
ATOM 6602 O O . GLN G 1 51 ? 3.012 -61.753 15.052 1.00 34.39 51 GLN G O 1
ATOM 6616 N N . PHE G 1 52 ? 2.694 -59.653 14.464 1.00 25.01 52 PHE G N 1
ATOM 6617 C CA . PHE G 1 52 ? 1.435 -59.443 15.177 1.00 32.35 52 PHE G CA 1
ATOM 6618 C C . PHE G 1 52 ? 0.229 -59.755 14.308 1.00 27.95 52 PHE G C 1
ATOM 6619 O O . PHE G 1 52 ? -0.911 -59.638 14.759 1.00 36.22 52 PHE G O 1
ATOM 6636 N N . ASN G 1 53 ? 0.486 -60.096 13.055 1.00 31.19 53 ASN G N 1
ATOM 6637 C CA . ASN G 1 53 ? -0.585 -60.327 12.088 1.00 27.54 53 ASN G CA 1
ATOM 6638 C C . ASN G 1 53 ? -1.529 -59.131 12.034 1.00 34.41 53 ASN G C 1
ATOM 6639 O O . ASN G 1 53 ? -2.729 -59.284 12.041 1.00 37.33 53 ASN G O 1
ATOM 6650 N N . MET G 1 54 ? -0.949 -57.932 12.000 1.00 38.47 54 MET G N 1
ATOM 6651 C CA . MET G 1 54 ? -1.707 -56.686 12.023 1.00 34.19 54 MET G CA 1
ATOM 6652 C C . MET G 1 54 ? -1.573 -55.950 10.698 1.00 39.36 54 MET G C 1
ATOM 6653 O O . MET G 1 54 ? -0.504 -55.978 10.069 1.00 27.95 54 MET G O 1
ATOM 6667 N N . SER G 1 55 ? -2.634 -55.255 10.298 1.00 28.34 55 SER G N 1
ATOM 6668 C CA . SER G 1 55 ? -2.559 -54.365 9.148 1.00 35.91 55 SER G CA 1
ATOM 6669 C C . SER G 1 55 ? -1.670 -53.157 9.449 1.00 32.10 55 SER G C 1
ATOM 6670 O O . SER G 1 55 ? -1.398 -52.836 10.604 1.00 28.83 55 SER G O 1
ATOM 6678 N N . ARG G 1 56 ? -1.218 -52.487 8.396 1.00 35.09 56 ARG G N 1
ATOM 6679 C CA . ARG G 1 56 ? -0.402 -51.292 8.559 1.00 34.02 56 ARG G CA 1
ATOM 6680 C C . ARG G 1 56 ? -1.122 -50.251 9.400 1.00 28.73 56 ARG G C 1
ATOM 6681 O O . ARG G 1 56 ? -0.547 -49.710 10.361 1.00 26.89 56 ARG G O 1
ATOM 6702 N N . GLY G 1 57 ? -2.399 -50.026 9.119 1.00 29.61 57 GLY G N 1
ATOM 6703 C CA . GLY G 1 57 ? -3.149 -49.052 9.868 1.00 28.63 57 GLY G CA 1
ATOM 6704 C C . GLY G 1 57 ? -3.295 -49.412 11.334 1.00 24.82 57 GLY G C 1
ATOM 6705 O O . GLY G 1 57 ? -3.156 -48.551 12.202 1.00 25.91 57 GLY G O 1
ATOM 6709 N N . VAL G 1 58 ? -3.554 -50.679 11.642 1.00 23.60 58 VAL G N 1
ATOM 6710 C CA . VAL G 1 58 ? -3.760 -51.041 13.022 1.00 22.61 58 VAL G CA 1
ATOM 6711 C C . VAL G 1 58 ? -2.454 -50.899 13.807 1.00 28.64 58 VAL G C 1
ATOM 6712 O O . VAL G 1 58 ? -2.430 -50.394 14.928 1.00 24.63 58 VAL G O 1
ATOM 6725 N N . PHE G 1 59 ? -1.383 -51.411 13.214 1.00 21.58 59 PHE G N 1
ATOM 6726 C CA . PHE G 1 59 ? -0.071 -51.388 13.858 1.00 23.92 59 PHE G CA 1
ATOM 6727 C C . PHE G 1 59 ? 0.354 -49.939 14.100 1.00 23.30 59 PHE G C 1
ATOM 6728 O O . PHE G 1 59 ? 0.780 -49.574 15.202 1.00 20.02 59 PHE G O 1
ATOM 6745 N N . ALA G 1 60 ? 0.233 -49.104 13.073 1.00 22.98 60 ALA G N 1
ATOM 6746 C CA . ALA G 1 60 ? 0.607 -47.688 13.190 1.00 20.15 60 ALA G CA 1
ATOM 6747 C C . ALA G 1 60 ? -0.186 -46.954 14.272 1.00 19.70 60 ALA G C 1
ATOM 6748 O O . ALA G 1 60 ? 0.368 -46.222 15.098 1.00 25.70 60 ALA G O 1
ATOM 6755 N N . ARG G 1 61 ? -1.494 -47.186 14.302 1.00 21.08 61 ARG G N 1
ATOM 6756 C CA . ARG G 1 61 ? -2.317 -46.521 15.294 1.00 22.48 61 ARG G CA 1
ATOM 6757 C C . ARG G 1 61 ? -1.923 -46.932 16.730 1.00 28.22 61 ARG G C 1
ATOM 6758 O O . ARG G 1 61 ? -1.809 -46.093 17.621 1.00 23.41 61 ARG G O 1
ATOM 6779 N N . LEU G 1 62 ? -1.614 -48.199 16.940 1.00 21.76 62 LEU G N 1
ATOM 6780 C CA . LEU G 1 62 ? -1.200 -48.641 18.273 1.00 20.06 62 LEU G CA 1
ATOM 6781 C C . LEU G 1 62 ? 0.152 -48.057 18.668 1.00 27.61 62 LEU G C 1
ATOM 6782 O O . LEU G 1 62 ? 0.428 -47.871 19.859 1.00 26.61 62 LEU G O 1
ATOM 6798 N N . LEU G 1 63 ? 0.977 -47.740 17.670 1.00 29.09 63 LEU G N 1
ATOM 6799 C CA . LEU G 1 63 ? 2.266 -47.106 17.899 1.00 29.25 63 LEU G CA 1
ATOM 6800 C C . LEU G 1 63 ? 2.203 -45.578 17.863 1.00 35.61 63 LEU G C 1
ATOM 6801 O O . LEU G 1 63 ? 3.236 -44.934 17.884 1.00 30.82 63 LEU G O 1
ATOM 6817 N N . HIS G 1 64 ? 0.997 -45.009 17.842 1.00 30.61 64 HIS G N 1
ATOM 6818 C CA . HIS G 1 64 ? 0.798 -43.551 17.808 1.00 25.21 64 HIS G CA 1
ATOM 6819 C C . HIS G 1 64 ? 1.516 -42.927 16.610 1.00 35.56 64 HIS G C 1
ATOM 6820 O O . HIS G 1 64 ? 1.985 -41.787 16.671 1.00 39.87 64 HIS G O 1
ATOM 6834 N N . THR G 1 65 ? 1.560 -43.651 15.502 1.00 27.76 65 THR G N 1
ATOM 6835 C CA . THR G 1 65 ? 2.281 -43.206 14.336 1.00 24.47 65 THR G CA 1
ATOM 6836 C C . THR G 1 65 ? 1.241 -43.169 13.226 1.00 23.03 65 THR G C 1
ATOM 6837 O O . THR G 1 65 ? 0.268 -43.862 13.320 1.00 25.18 65 THR G O 1
ATOM 6848 N N . SER G 1 66 ? 1.454 -42.405 12.190 1.00 29.15 66 SER G N 1
ATOM 6849 C CA . SER G 1 66 ? 0.473 -42.375 11.112 1.00 30.50 66 SER G CA 1
ATOM 6850 C C . SER G 1 66 ? 0.766 -43.515 10.162 1.00 39.88 66 SER G C 1
ATOM 6851 O O . SER G 1 66 ? 1.911 -44.007 10.064 1.00 29.17 66 SER G O 1
ATOM 6859 N N . SER G 1 67 ? -0.282 -43.950 9.478 1.00 30.48 67 SER G N 1
ATOM 6860 C CA . SER G 1 67 ? -0.159 -45.054 8.552 1.00 32.50 67 SER G CA 1
ATOM 6861 C C . SER G 1 67 ? 0.836 -44.712 7.453 1.00 40.66 67 SER G C 1
ATOM 6862 O O . SER G 1 67 ? 1.640 -45.556 7.027 1.00 32.01 67 SER G O 1
ATOM 6870 N N . ARG G 1 68 ? 0.793 -43.465 7.004 1.00 31.49 68 ARG G N 1
ATOM 6871 C CA . ARG G 1 68 ? 1.639 -43.048 5.903 1.00 35.68 68 ARG G CA 1
ATOM 6872 C C . ARG G 1 68 ? 3.092 -43.082 6.339 1.00 30.77 68 ARG G C 1
ATOM 6873 O O . ARG G 1 68 ? 3.946 -43.539 5.606 1.00 31.57 68 ARG G O 1
ATOM 6877 N N . THR G 1 69 ? 3.371 -42.660 7.564 1.00 36.14 69 THR G N 1
ATOM 6878 C CA . THR G 1 69 ? 4.734 -42.716 8.050 1.00 29.66 69 THR G CA 1
ATOM 6879 C C . THR G 1 69 ? 5.202 -44.162 8.082 1.00 24.84 69 THR G C 1
ATOM 6880 O O . THR G 1 69 ? 6.261 -44.470 7.552 1.00 30.61 69 THR G O 1
ATOM 6891 N N . LEU G 1 70 ? 4.388 -45.069 8.628 1.00 28.23 70 LEU G N 1
ATOM 6892 C CA . LEU G 1 70 ? 4.804 -46.469 8.665 1.00 37.50 70 LEU G CA 1
ATOM 6893 C C . LEU G 1 70 ? 4.995 -47.011 7.247 1.00 40.57 70 LEU G C 1
ATOM 6894 O O . LEU G 1 70 ? 6.013 -47.625 6.944 1.00 29.55 70 LEU G O 1
ATOM 6910 N N . GLU G 1 71 ? 4.052 -46.702 6.363 1.00 29.78 71 GLU G N 1
ATOM 6911 C CA . GLU G 1 71 ? 4.155 -47.126 4.974 1.00 29.80 71 GLU G CA 1
ATOM 6912 C C . GLU G 1 71 ? 5.449 -46.617 4.320 1.00 37.44 71 GLU G C 1
ATOM 6913 O O . GLU G 1 71 ? 6.116 -47.355 3.584 1.00 40.12 71 GLU G O 1
ATOM 6925 N N . ASN G 1 72 ? 5.817 -45.364 4.586 1.00 36.65 72 ASN G N 1
ATOM 6926 C CA . ASN G 1 72 ? 7.063 -44.836 4.066 1.00 30.35 72 ASN G CA 1
ATOM 6927 C C . ASN G 1 72 ? 8.290 -45.586 4.594 1.00 38.46 72 ASN G C 1
ATOM 6928 O O . ASN G 1 72 ? 9.229 -45.789 3.845 1.00 34.84 72 ASN G O 1
ATOM 6939 N N . TRP G 1 73 ? 8.302 -45.964 5.874 1.00 34.09 73 TRP G N 1
ATOM 6940 C CA . TRP G 1 73 ? 9.425 -46.736 6.412 1.00 39.61 73 TRP G CA 1
ATOM 6941 C C . TRP G 1 73 ? 9.462 -48.102 5.746 1.00 36.32 73 TRP G C 1
ATOM 6942 O O . TRP G 1 73 ? 10.527 -48.576 5.372 1.00 36.17 73 TRP G O 1
ATOM 6963 N N . GLU G 1 74 ? 8.287 -48.717 5.605 1.00 33.42 74 GLU G N 1
ATOM 6964 C CA . GLU G 1 74 ? 8.186 -50.045 5.024 1.00 32.31 74 GLU G CA 1
ATOM 6965 C C . GLU G 1 74 ? 8.612 -50.060 3.548 1.00 42.12 74 GLU G C 1
ATOM 6966 O O . GLU G 1 74 ? 9.061 -51.094 3.058 1.00 42.98 74 GLU G O 1
ATOM 6978 N N . GLN G 1 75 ? 8.444 -48.947 2.835 1.00 53.59 75 GLN G N 1
ATOM 6979 C CA . GLN G 1 75 ? 8.849 -48.878 1.417 1.00 58.03 75 GLN G CA 1
ATOM 6980 C C . GLN G 1 75 ? 10.191 -48.173 1.171 1.00 52.33 75 GLN G C 1
ATOM 6981 O O . GLN G 1 75 ? 10.595 -47.995 0.022 1.00 56.45 75 GLN G O 1
ATOM 6995 N N . GLY G 1 76 ? 10.855 -47.728 2.232 1.00 39.06 76 GLY G N 1
ATOM 6996 C CA . GLY G 1 76 ? 12.166 -47.115 2.104 1.00 34.12 76 GLY G CA 1
ATOM 6997 C C . GLY G 1 76 ? 12.107 -45.704 1.579 1.00 37.80 76 GLY G C 1
ATOM 6998 O O . GLY G 1 76 ? 13.100 -45.154 1.115 1.00 42.90 76 GLY G O 1
ATOM 7002 N N . ARG G 1 77 ? 10.929 -45.102 1.676 1.00 44.67 77 ARG G N 1
ATOM 7003 C CA . ARG G 1 77 ? 10.744 -43.722 1.256 1.00 43.35 77 ARG G CA 1
ATOM 7004 C C . ARG G 1 77 ? 11.304 -42.769 2.317 1.00 46.91 77 ARG G C 1
ATOM 7005 O O . ARG G 1 77 ? 11.771 -41.674 1.993 1.00 43.47 77 ARG G O 1
ATOM 7026 N N . SER G 1 78 ? 11.266 -43.200 3.585 1.00 46.33 78 SER G N 1
ATOM 7027 C CA . SER G 1 78 ? 11.957 -42.484 4.666 1.00 45.71 78 SER G CA 1
ATOM 7028 C C . SER G 1 78 ? 12.573 -43.505 5.635 1.00 40.22 78 SER G C 1
ATOM 7029 O O . SER G 1 78 ? 12.179 -44.675 5.649 1.00 41.33 78 SER G O 1
ATOM 7037 N N . VAL G 1 79 ? 13.549 -43.063 6.424 1.00 45.65 79 VAL G N 1
ATOM 7038 C CA . VAL G 1 79 ? 14.212 -43.931 7.392 1.00 43.05 79 VAL G CA 1
ATOM 7039 C C . VAL G 1 79 ? 13.703 -43.560 8.794 1.00 41.72 79 VAL G C 1
ATOM 7040 O O . VAL G 1 79 ? 13.647 -42.369 9.130 1.00 38.74 79 VAL G O 1
ATOM 7053 N N . PRO G 1 80 ? 13.354 -44.560 9.627 1.00 30.33 80 PRO G N 1
ATOM 7054 C CA . PRO G 1 80 ? 12.862 -44.220 10.964 1.00 36.99 80 PRO G CA 1
ATOM 7055 C C . PRO G 1 80 ? 13.969 -43.597 11.821 1.00 37.44 80 PRO G C 1
ATOM 7056 O O . PRO G 1 80 ? 15.109 -43.985 11.670 1.00 33.36 80 PRO G O 1
ATOM 7067 N N . ASN G 1 81 ? 13.634 -42.675 12.715 1.00 29.22 81 ASN G N 1
ATOM 7068 C CA . ASN G 1 81 ? 14.630 -42.144 13.637 1.00 30.26 81 ASN G CA 1
ATOM 7069 C C . ASN G 1 81 ? 15.047 -43.185 14.676 1.00 33.45 81 ASN G C 1
ATOM 7070 O O . ASN G 1 81 ? 14.473 -44.251 14.741 1.00 35.76 81 ASN G O 1
ATOM 7081 N N . GLY G 1 82 ? 16.046 -42.875 15.491 1.00 28.90 82 GLY G N 1
ATOM 7082 C CA . GLY G 1 82 ? 16.526 -43.809 16.489 1.00 34.52 82 GLY G CA 1
ATOM 7083 C C . GLY G 1 82 ? 15.507 -44.290 17.509 1.00 26.29 82 GLY G C 1
ATOM 7084 O O . GLY G 1 82 ? 15.560 -45.455 17.927 1.00 27.05 82 GLY G O 1
ATOM 7088 N N . GLN G 1 83 ? 14.594 -43.418 17.942 1.00 21.50 83 GLN G N 1
ATOM 7089 C CA . GLN G 1 83 ? 13.635 -43.792 18.950 1.00 23.32 83 GLN G CA 1
ATOM 7090 C C . GLN G 1 83 ? 12.540 -44.652 18.339 1.00 25.80 83 GLN G C 1
ATOM 7091 O O . GLN G 1 83 ? 12.045 -45.559 18.975 1.00 27.59 83 GLN G O 1
ATOM 7105 N N . ALA G 1 84 ? 12.170 -44.349 17.095 1.00 28.85 84 ALA G N 1
ATOM 7106 C CA . ALA G 1 84 ? 11.202 -45.179 16.373 1.00 24.48 84 ALA G CA 1
ATOM 7107 C C . ALA G 1 84 ? 11.768 -46.592 16.185 1.00 26.40 84 ALA G C 1
ATOM 7108 O O . ALA G 1 84 ? 11.091 -47.607 16.393 1.00 27.03 84 ALA G O 1
ATOM 7115 N N . VAL G 1 85 ? 13.024 -46.664 15.812 1.00 23.76 85 VAL G N 1
ATOM 7116 C CA . VAL G 1 85 ? 13.682 -47.954 15.713 1.00 28.34 85 VAL G CA 1
ATOM 7117 C C . VAL G 1 85 ? 13.674 -48.641 17.061 1.00 24.48 85 VAL G C 1
ATOM 7118 O O . VAL G 1 85 ? 13.454 -49.830 17.133 1.00 25.29 85 VAL G O 1
ATOM 7131 N N . THR G 1 86 ? 13.986 -47.918 18.130 1.00 32.30 86 THR G N 1
ATOM 7132 C CA . THR G 1 86 ? 13.980 -48.544 19.449 1.00 23.72 86 THR G CA 1
ATOM 7133 C C . THR G 1 86 ? 12.598 -49.052 19.771 1.00 29.18 86 THR G C 1
ATOM 7134 O O . THR G 1 86 ? 12.431 -50.121 20.323 1.00 25.45 86 THR G O 1
ATOM 7145 N N . LEU G 1 87 ? 11.593 -48.240 19.467 1.00 21.54 87 LEU G N 1
ATOM 7146 C CA . LEU G 1 87 ? 10.245 -48.662 19.699 1.00 26.85 87 LEU G CA 1
ATOM 7147 C C . LEU G 1 87 ? 9.908 -49.948 18.931 1.00 19.24 87 LEU G C 1
ATOM 7148 O O . LEU G 1 87 ? 9.258 -50.859 19.467 1.00 20.30 87 LEU G O 1
ATOM 7164 N N . LEU G 1 88 ? 10.313 -50.017 17.669 1.00 26.00 88 LEU G N 1
ATOM 7165 C CA . LEU G 1 88 ? 9.988 -51.188 16.841 1.00 21.69 88 LEU G CA 1
ATOM 7166 C C . LEU G 1 88 ? 10.660 -52.438 17.379 1.00 22.45 88 LEU G C 1
ATOM 7167 O O . LEU G 1 88 ? 10.034 -53.488 17.561 1.00 23.39 88 LEU G O 1
ATOM 7183 N N . LYS G 1 89 ? 11.937 -52.284 17.708 1.00 21.57 89 LYS G N 1
ATOM 7184 C CA . LYS G 1 89 ? 12.699 -53.420 18.220 1.00 27.76 89 LYS G CA 1
ATOM 7185 C C . LYS G 1 89 ? 12.181 -53.881 19.579 1.00 24.13 89 LYS G C 1
ATOM 7186 O O . LYS G 1 89 ? 12.128 -55.084 19.894 1.00 22.02 89 LYS G O 1
ATOM 7205 N N . LEU G 1 90 ? 11.756 -52.910 20.365 1.00 25.25 90 LEU G N 1
ATOM 7206 C CA . LEU G 1 90 ? 11.183 -53.158 21.664 1.00 22.38 90 LEU G CA 1
ATOM 7207 C C . LEU G 1 90 ? 9.898 -53.992 21.547 1.00 28.51 90 LEU G C 1
ATOM 7208 O O . LEU G 1 90 ? 9.681 -54.969 22.259 1.00 23.60 90 LEU G O 1
ATOM 7224 N N . VAL G 1 91 ? 9.050 -53.596 20.612 1.00 22.61 91 VAL G N 1
ATOM 7225 C CA . VAL G 1 91 ? 7.839 -54.320 20.360 1.00 21.20 91 VAL G CA 1
ATOM 7226 C C . VAL G 1 91 ? 8.100 -55.719 19.829 1.00 23.27 91 VAL G C 1
ATOM 7227 O O . VAL G 1 91 ? 7.376 -56.692 20.140 1.00 26.55 91 VAL G O 1
ATOM 7240 N N . GLN G 1 92 ? 9.115 -55.826 18.995 1.00 23.70 92 GLN G N 1
ATOM 7241 C CA . GLN G 1 92 ? 9.472 -57.095 18.415 1.00 22.71 92 GLN G CA 1
ATOM 7242 C C . GLN G 1 92 ? 9.852 -58.087 19.480 1.00 23.91 92 GLN G C 1
ATOM 7243 O O . GLN G 1 92 ? 9.456 -59.247 19.433 1.00 26.02 92 GLN G O 1
ATOM 7257 N N . ARG G 1 93 ? 10.692 -57.659 20.423 1.00 24.81 93 ARG G N 1
ATOM 7258 C CA . ARG G 1 93 ? 11.183 -58.590 21.447 1.00 28.17 93 ARG G CA 1
ATOM 7259 C C . ARG G 1 93 ? 10.188 -58.741 22.615 1.00 25.69 93 ARG G C 1
ATOM 7260 O O . ARG G 1 93 ? 10.062 -59.811 23.204 1.00 27.61 93 ARG G O 1
ATOM 7281 N N . HIS G 1 94 ? 9.502 -57.654 22.937 1.00 27.67 94 HIS G N 1
ATOM 7282 C CA . HIS G 1 94 ? 8.585 -57.612 24.058 1.00 23.05 94 HIS G CA 1
ATOM 7283 C C . HIS G 1 94 ? 7.211 -57.198 23.572 1.00 25.06 94 HIS G C 1
ATOM 7284 O O . HIS G 1 94 ? 6.833 -56.051 23.703 1.00 23.79 94 HIS G O 1
ATOM 7298 N N . PRO G 1 95 ? 6.447 -58.149 23.010 1.00 24.62 95 PRO G N 1
ATOM 7299 C CA . PRO G 1 95 ? 5.218 -57.765 22.329 1.00 25.17 95 PRO G CA 1
ATOM 7300 C C . PRO G 1 95 ? 4.178 -57.090 23.248 1.00 28.96 95 PRO G C 1
ATOM 7301 O O . PRO G 1 95 ? 3.326 -56.405 22.705 1.00 26.68 95 PRO G O 1
ATOM 7312 N N . GLU G 1 96 ? 4.239 -57.287 24.568 1.00 29.62 96 GLU G N 1
ATOM 7313 C CA . GLU G 1 96 ? 3.321 -56.609 25.499 1.00 36.28 96 GLU G CA 1
ATOM 7314 C C . GLU G 1 96 ? 3.456 -55.124 25.451 1.00 34.31 96 GLU G C 1
ATOM 7315 O O . GLU G 1 96 ? 2.530 -54.387 25.824 1.00 27.89 96 GLU G O 1
ATOM 7327 N N . THR G 1 97 ? 4.617 -54.688 24.979 1.00 25.95 97 THR G N 1
ATOM 7328 C CA . THR G 1 97 ? 4.925 -53.290 24.917 1.00 25.80 97 THR G CA 1
ATOM 7329 C C . THR G 1 97 ? 3.930 -52.579 24.051 1.00 24.27 97 THR G C 1
ATOM 7330 O O . THR G 1 97 ? 3.639 -51.428 24.274 1.00 25.87 97 THR G O 1
ATOM 7341 N N . LEU G 1 98 ? 3.409 -53.286 23.062 1.00 25.08 98 LEU G N 1
ATOM 7342 C CA . LEU G 1 98 ? 2.493 -52.653 22.144 1.00 25.12 98 LEU G CA 1
ATOM 7343 C C . LEU G 1 98 ? 1.237 -52.232 22.870 1.00 21.36 98 LEU G C 1
ATOM 7344 O O . LEU G 1 98 ? 0.705 -51.155 22.663 1.00 31.55 98 LEU G O 1
ATOM 7360 N N . SER G 1 99 ? 0.786 -53.099 23.759 1.00 26.66 99 SER G N 1
ATOM 7361 C CA . SER G 1 99 ? -0.347 -52.776 24.593 1.00 24.96 99 SER G CA 1
ATOM 7362 C C . SER G 1 99 ? -0.007 -51.672 25.562 1.00 27.87 99 SER G C 1
ATOM 7363 O O . SER G 1 99 ? -0.828 -50.789 25.803 1.00 28.02 99 SER G O 1
ATOM 7371 N N . HIS G 1 100 ? 1.182 -51.723 26.157 1.00 26.42 100 HIS G N 1
ATOM 7372 C CA . HIS G 1 100 ? 1.594 -50.626 27.038 1.00 27.77 100 HIS G CA 1
ATOM 7373 C C . HIS G 1 100 ? 1.585 -49.293 26.351 1.00 23.89 100 HIS G C 1
ATOM 7374 O O . HIS G 1 100 ? 1.103 -48.300 26.915 1.00 28.70 100 HIS G O 1
ATOM 7388 N N . ILE G 1 101 ? 2.130 -49.277 25.141 1.00 20.58 101 ILE G N 1
ATOM 7389 C CA . ILE G 1 101 ? 2.227 -48.058 24.366 1.00 29.46 101 ILE G CA 1
ATOM 7390 C C . ILE G 1 101 ? 0.834 -47.580 24.033 1.00 35.09 101 ILE G C 1
ATOM 7391 O O . ILE G 1 101 ? 0.522 -46.377 24.136 1.00 27.81 101 ILE G O 1
ATOM 7407 N N . ALA G 1 102 ? -0.017 -48.528 23.659 1.00 31.39 102 ALA G N 1
ATOM 7408 C CA . ALA G 1 102 ? -1.381 -48.193 23.276 1.00 33.15 102 ALA G CA 1
ATOM 7409 C C . ALA G 1 102 ? -2.129 -47.581 24.463 1.00 35.39 102 ALA G C 1
ATOM 7410 O O . ALA G 1 102 ? -3.107 -46.856 24.291 1.00 45.33 102 ALA G O 1
ATOM 7417 N N . GLU G 1 103 ? -1.670 -47.883 25.677 1.00 43.01 103 GLU G N 1
ATOM 7418 C CA . GLU G 1 103 ? -2.374 -47.454 26.885 1.00 25.03 103 GLU G CA 1
ATOM 7419 C C . GLU G 1 103 ? -1.873 -46.150 27.501 1.00 43.59 103 GLU G C 1
ATOM 7420 O O . GLU G 1 103 ? -2.389 -45.711 28.529 1.00 37.78 103 GLU G O 1
ATOM 7432 N N . LEU G 1 104 ? -0.911 -45.498 26.846 1.00 39.22 104 LEU G N 1
ATOM 7433 C CA . LEU G 1 104 ? -0.387 -44.214 27.325 1.00 38.19 104 LEU G CA 1
ATOM 7434 C C . LEU G 1 104 ? -1.387 -43.059 27.180 1.00 55.01 104 LEU G C 1
ATOM 7435 O O . LEU G 1 104 ? -2.030 -42.892 26.138 1.00 58.89 104 LEU G O 1
ATOM 7451 N N . GLU H 1 37 ? -2.469 -35.933 20.566 1.00 82.25 37 GLU H N 1
ATOM 7452 C CA . GLU H 1 37 ? -1.092 -36.406 20.473 1.00 71.23 37 GLU H CA 1
ATOM 7453 C C . GLU H 1 37 ? -0.412 -36.422 21.843 1.00 70.48 37 GLU H C 1
ATOM 7454 O O . GLU H 1 37 ? -0.653 -35.545 22.670 1.00 66.97 37 GLU H O 1
ATOM 7457 N N . LEU H 1 38 ? 0.460 -37.399 22.079 1.00 59.64 38 LEU H N 1
ATOM 7458 C CA . LEU H 1 38 ? 1.197 -37.437 23.337 1.00 52.23 38 LEU H CA 1
ATOM 7459 C C . LEU H 1 38 ? 2.155 -36.265 23.374 1.00 36.44 38 LEU H C 1
ATOM 7460 O O . LEU H 1 38 ? 2.775 -35.935 22.359 1.00 48.02 38 LEU H O 1
ATOM 7476 N N . ASN H 1 39 ? 2.299 -35.649 24.541 1.00 38.42 39 ASN H N 1
ATOM 7477 C CA . ASN H 1 39 ? 3.210 -34.520 24.685 1.00 37.27 39 ASN H CA 1
ATOM 7478 C C . ASN H 1 39 ? 3.953 -34.591 26.006 1.00 45.62 39 ASN H C 1
ATOM 7479 O O . ASN H 1 39 ? 3.545 -35.284 26.935 1.00 34.15 39 ASN H O 1
ATOM 7490 N N . ILE H 1 40 ? 5.089 -33.915 26.056 1.00 34.56 40 ILE H N 1
ATOM 7491 C CA . ILE H 1 40 ? 5.930 -33.953 27.229 1.00 31.83 40 ILE H CA 1
ATOM 7492 C C . ILE H 1 40 ? 6.635 -32.612 27.382 1.00 37.77 40 ILE H C 1
ATOM 7493 O O . ILE H 1 40 ? 7.070 -32.032 26.403 1.00 48.41 40 ILE H O 1
ATOM 7509 N N . SER H 1 41 ? 6.712 -32.106 28.604 1.00 37.08 41 SER H N 1
ATOM 7510 C CA . SER H 1 41 ? 7.378 -30.836 28.849 1.00 36.65 41 SER H CA 1
ATOM 7511 C C . SER H 1 41 ? 8.883 -31.062 29.059 1.00 26.71 41 SER H C 1
ATOM 7512 O O . SER H 1 41 ? 9.299 -32.141 29.451 1.00 31.88 41 SER H O 1
ATOM 7520 N N . PRO H 1 42 ? 9.696 -30.038 28.805 1.00 33.55 42 PRO H N 1
ATOM 7521 C CA . PRO H 1 42 ? 11.144 -30.161 29.020 1.00 30.67 42 PRO H CA 1
ATOM 7522 C C . PRO H 1 42 ? 11.530 -30.616 30.418 1.00 30.85 42 PRO H C 1
ATOM 7523 O O . PRO H 1 42 ? 12.365 -31.491 30.564 1.00 30.56 42 PRO H O 1
ATOM 7534 N N . ASP H 1 43 ? 10.899 -30.034 31.434 1.00 31.93 43 ASP H N 1
ATOM 7535 C CA . ASP H 1 43 ? 11.149 -30.409 32.820 1.00 38.23 43 ASP H CA 1
ATOM 7536 C C . ASP H 1 43 ? 10.766 -31.847 33.133 1.00 36.88 43 ASP H C 1
ATOM 7537 O O . ASP H 1 43 ? 11.371 -32.479 34.000 1.00 29.15 43 ASP H O 1
ATOM 7546 N N . GLU H 1 44 ? 9.737 -32.349 32.468 1.00 30.72 44 GLU H N 1
ATOM 7547 C CA . GLU H 1 44 ? 9.293 -33.712 32.689 1.00 30.01 44 GLU H CA 1
ATOM 7548 C C . GLU H 1 44 ? 10.355 -34.683 32.122 1.00 23.90 44 GLU H C 1
ATOM 7549 O O . GLU H 1 44 ? 10.649 -35.723 32.723 1.00 27.21 44 GLU H O 1
ATOM 7561 N N . ILE H 1 45 ? 10.963 -34.298 31.004 1.00 26.53 45 ILE H N 1
ATOM 7562 C CA . ILE H 1 45 ? 12.061 -35.097 30.417 1.00 21.39 45 ILE H CA 1
ATOM 7563 C C . ILE H 1 45 ? 13.187 -35.244 31.422 1.00 34.79 45 ILE H C 1
ATOM 7564 O O . ILE H 1 45 ? 13.755 -36.321 31.609 1.00 26.55 45 ILE H O 1
ATOM 7580 N N . VAL H 1 46 ? 13.544 -34.148 32.056 1.00 29.09 46 VAL H N 1
ATOM 7581 C CA . VAL H 1 46 ? 14.548 -34.241 33.109 1.00 35.16 46 VAL H CA 1
ATOM 7582 C C . VAL H 1 46 ? 14.111 -35.180 34.257 1.00 33.61 46 VAL H C 1
ATOM 7583 O O . VAL H 1 46 ? 14.907 -35.993 34.762 1.00 30.48 46 VAL H O 1
ATOM 7596 N N . SER H 1 47 ? 12.864 -35.051 34.702 1.00 28.32 47 SER H N 1
ATOM 7597 C CA . SER H 1 47 ? 12.414 -35.831 35.846 1.00 27.61 47 SER H CA 1
ATOM 7598 C C . SER H 1 47 ? 12.388 -37.302 35.537 1.00 27.95 47 SER H C 1
ATOM 7599 O O . SER H 1 47 ? 12.682 -38.111 36.401 1.00 28.50 47 SER H O 1
ATOM 7607 N N . ILE H 1 48 ? 12.027 -37.670 34.313 1.00 25.22 48 ILE H N 1
ATOM 7608 C CA . ILE H 1 48 ? 12.067 -39.066 33.924 1.00 29.45 48 ILE H CA 1
ATOM 7609 C C . ILE H 1 48 ? 13.493 -39.612 34.052 1.00 27.38 48 ILE H C 1
ATOM 7610 O O . ILE H 1 48 ? 13.727 -40.691 34.590 1.00 26.07 48 ILE H O 1
ATOM 7626 N N . ARG H 1 49 ? 14.460 -38.855 33.568 1.00 34.39 49 ARG H N 1
ATOM 7627 C CA . ARG H 1 49 ? 15.838 -39.281 33.670 1.00 29.19 49 ARG H CA 1
ATOM 7628 C C . ARG H 1 49 ? 16.272 -39.434 35.114 1.00 28.41 49 ARG H C 1
ATOM 7629 O O . ARG H 1 49 ? 16.940 -40.400 35.489 1.00 25.73 49 ARG H O 1
ATOM 7650 N N . GLU H 1 50 ? 15.881 -38.474 35.929 1.00 29.42 50 GLU H N 1
ATOM 7651 C CA . GLU H 1 50 ? 16.254 -38.502 37.340 1.00 31.82 50 GLU H CA 1
ATOM 7652 C C . GLU H 1 50 ? 15.609 -39.642 38.122 1.00 41.47 50 GLU H C 1
ATOM 7653 O O . GLU H 1 50 ? 16.168 -40.050 39.136 1.00 39.03 50 GLU H O 1
ATOM 7665 N N . GLN H 1 51 ? 14.457 -40.146 37.665 1.00 35.18 51 GLN H N 1
ATOM 7666 C CA . GLN H 1 51 ? 13.823 -41.333 38.271 1.00 43.69 51 GLN H CA 1
ATOM 7667 C C . GLN H 1 51 ? 14.825 -42.480 38.421 1.00 44.44 51 GLN H C 1
ATOM 7668 O O . GLN H 1 51 ? 14.720 -43.318 39.317 1.00 40.06 51 GLN H O 1
ATOM 7682 N N . PHE H 1 52 ? 15.748 -42.544 37.469 1.00 26.88 52 PHE H N 1
ATOM 7683 C CA . PHE H 1 52 ? 16.728 -43.603 37.349 1.00 27.68 52 PHE H CA 1
ATOM 7684 C C . PHE H 1 52 ? 18.124 -43.231 37.933 1.00 26.55 52 PHE H C 1
ATOM 7685 O O . PHE H 1 52 ? 19.066 -44.008 37.850 1.00 32.58 52 PHE H O 1
ATOM 7702 N N . ASN H 1 53 ? 18.264 -42.016 38.446 1.00 37.87 53 ASN H N 1
ATOM 7703 C CA . ASN H 1 53 ? 19.572 -41.518 38.875 1.00 37.68 53 ASN H CA 1
ATOM 7704 C C . ASN H 1 53 ? 20.569 -41.559 37.716 1.00 36.97 53 ASN H C 1
ATOM 7705 O O . ASN H 1 53 ? 21.742 -41.868 37.900 1.00 37.95 53 ASN H O 1
ATOM 7716 N N . MET H 1 54 ? 20.121 -41.218 36.510 1.00 28.35 54 MET H N 1
ATOM 7717 C CA . MET H 1 54 ? 21.007 -41.349 35.355 1.00 26.43 54 MET H CA 1
ATOM 7718 C C . MET H 1 54 ? 21.535 -40.044 34.895 1.00 24.70 54 MET H C 1
ATOM 7719 O O . MET H 1 54 ? 20.860 -39.021 34.905 1.00 29.22 54 MET H O 1
ATOM 7733 N N . SER H 1 55 ? 22.778 -40.093 34.442 1.00 23.61 55 SER H N 1
ATOM 7734 C CA . SER H 1 55 ? 23.341 -38.930 33.848 1.00 24.30 55 SER H CA 1
ATOM 7735 C C . SER H 1 55 ? 22.684 -38.739 32.499 1.00 20.21 55 SER H C 1
ATOM 7736 O O . SER H 1 55 ? 22.176 -39.700 31.890 1.00 20.82 55 SER H O 1
ATOM 7744 N N . ARG H 1 56 ? 22.757 -37.515 32.015 1.00 25.47 56 ARG H N 1
ATOM 7745 C CA . ARG H 1 56 ? 22.229 -37.180 30.692 1.00 30.25 56 ARG H CA 1
ATOM 7746 C C . ARG H 1 56 ? 22.868 -37.993 29.556 1.00 34.12 56 ARG H C 1
ATOM 7747 O O . ARG H 1 56 ? 22.184 -38.444 28.639 1.00 21.77 56 ARG H O 1
ATOM 7768 N N . GLY H 1 57 ? 24.189 -38.179 29.574 1.00 24.26 57 GLY H N 1
ATOM 7769 C CA . GLY H 1 57 ? 24.788 -38.933 28.502 1.00 28.27 57 GLY H CA 1
ATOM 7770 C C . GLY H 1 57 ? 24.349 -40.390 28.463 1.00 21.13 57 GLY H C 1
ATOM 7771 O O . GLY H 1 57 ? 24.120 -40.958 27.395 1.00 21.77 57 GLY H O 1
ATOM 7775 N N . VAL H 1 58 ? 24.248 -41.022 29.617 1.00 21.74 58 VAL H N 1
ATOM 7776 C CA . VAL H 1 58 ? 23.917 -42.454 29.639 1.00 18.74 58 VAL H CA 1
ATOM 7777 C C . VAL H 1 58 ? 22.452 -42.610 29.218 1.00 24.36 58 VAL H C 1
ATOM 7778 O O . VAL H 1 58 ? 22.107 -43.489 28.446 1.00 22.94 58 VAL H O 1
ATOM 7791 N N . PHE H 1 59 ? 21.610 -41.726 29.734 1.00 20.07 59 PHE H N 1
ATOM 7792 C CA . PHE H 1 59 ? 20.189 -41.771 29.386 1.00 18.48 59 PHE H CA 1
ATOM 7793 C C . PHE H 1 59 ? 20.026 -41.564 27.895 1.00 18.69 59 PHE H C 1
ATOM 7794 O O . PHE H 1 59 ? 19.227 -42.236 27.245 1.00 18.22 59 PHE H O 1
ATOM 7811 N N . ALA H 1 60 ? 20.753 -40.599 27.355 1.00 24.24 60 ALA H N 1
ATOM 7812 C CA . ALA H 1 60 ? 20.698 -40.332 25.925 1.00 18.14 60 ALA H CA 1
ATOM 7813 C C . ALA H 1 60 ? 21.106 -41.525 25.098 1.00 22.68 60 ALA H C 1
ATOM 7814 O O . ALA H 1 60 ? 20.444 -41.851 24.128 1.00 21.23 60 ALA H O 1
ATOM 7821 N N . ARG H 1 61 ? 22.209 -42.189 25.474 1.00 22.03 61 ARG H N 1
ATOM 7822 C CA . ARG H 1 61 ? 22.645 -43.320 24.677 1.00 20.89 61 ARG H CA 1
ATOM 7823 C C . ARG H 1 61 ? 21.577 -44.436 24.727 1.00 23.96 61 ARG H C 1
ATOM 7824 O O . ARG H 1 61 ? 21.301 -45.084 23.713 1.00 27.06 61 ARG H O 1
ATOM 7845 N N . LEU H 1 62 ? 20.939 -44.627 25.875 1.00 20.09 62 LEU H N 1
ATOM 7846 C CA . LEU H 1 62 ? 19.923 -45.680 25.952 1.00 20.43 62 LEU H CA 1
ATOM 7847 C C . LEU H 1 62 ? 18.742 -45.335 25.060 1.00 27.40 62 LEU H C 1
ATOM 7848 O O . LEU H 1 62 ? 18.040 -46.231 24.616 1.00 31.59 62 LEU H O 1
ATOM 7864 N N . LEU H 1 63 ? 18.508 -44.048 24.799 1.00 25.15 63 LEU H N 1
ATOM 7865 C CA . LEU H 1 63 ? 17.429 -43.668 23.863 1.00 23.86 63 LEU H CA 1
ATOM 7866 C C . LEU H 1 63 ? 17.930 -43.518 22.429 1.00 31.26 63 LEU H C 1
ATOM 7867 O O . LEU H 1 63 ? 17.181 -43.104 21.541 1.00 27.81 63 LEU H O 1
ATOM 7883 N N . HIS H 1 64 ? 19.178 -43.901 22.190 1.00 24.43 64 HIS H N 1
ATOM 7884 C CA . HIS H 1 64 ? 19.802 -43.741 20.878 1.00 31.63 64 HIS H CA 1
ATOM 7885 C C . HIS H 1 64 ? 19.783 -42.294 20.362 1.00 30.46 64 HIS H C 1
ATOM 7886 O O . HIS H 1 64 ? 19.476 -42.040 19.202 1.00 29.77 64 HIS H O 1
ATOM 7900 N N . THR H 1 65 ? 20.026 -41.348 21.263 1.00 29.60 65 THR H N 1
ATOM 7901 C CA . THR H 1 65 ? 20.267 -39.947 20.890 1.00 25.78 65 THR H CA 1
ATOM 7902 C C . THR H 1 65 ? 21.551 -39.493 21.569 1.00 25.06 65 THR H C 1
ATOM 7903 O O . THR H 1 65 ? 22.238 -40.296 22.220 1.00 26.05 65 THR H O 1
ATOM 7914 N N . SER H 1 66 ? 21.917 -38.246 21.350 1.00 30.68 66 SER H N 1
ATOM 7915 C CA . SER H 1 66 ? 23.130 -37.666 21.942 1.00 31.61 66 SER H CA 1
ATOM 7916 C C . SER H 1 66 ? 22.855 -36.845 23.200 1.00 30.31 66 SER H C 1
ATOM 7917 O O . SER H 1 66 ? 21.763 -36.313 23.387 1.00 26.55 66 SER H O 1
ATOM 7925 N N . SER H 1 67 ? 23.854 -36.697 24.059 1.00 31.09 67 SER H N 1
ATOM 7926 C CA . SER H 1 67 ? 23.714 -35.817 25.211 1.00 27.72 67 SER H CA 1
ATOM 7927 C C . SER H 1 67 ? 23.281 -34.392 24.781 1.00 25.36 67 SER H C 1
ATOM 7928 O O . SER H 1 67 ? 22.415 -33.784 25.425 1.00 28.14 67 SER H O 1
ATOM 7936 N N . ARG H 1 68 ? 23.800 -33.912 23.652 1.00 23.32 68 ARG H N 1
ATOM 7937 C CA . ARG H 1 68 ? 23.520 -32.556 23.180 1.00 31.08 68 ARG H CA 1
ATOM 7938 C C . ARG H 1 68 ? 22.046 -32.389 22.776 1.00 24.64 68 ARG H C 1
ATOM 7939 O O . ARG H 1 68 ? 21.429 -31.373 23.055 1.00 26.43 68 ARG H O 1
ATOM 7943 N N . THR H 1 69 ? 21.523 -33.395 22.084 1.00 29.44 69 THR H N 1
ATOM 7944 C CA . THR H 1 69 ? 20.161 -33.386 21.626 1.00 27.93 69 THR H CA 1
ATOM 7945 C C . THR H 1 69 ? 19.252 -33.518 22.837 1.00 24.25 69 THR H C 1
ATOM 7946 O O . THR H 1 69 ? 18.255 -32.815 22.959 1.00 22.57 69 THR H O 1
ATOM 7957 N N . LEU H 1 70 ? 19.595 -34.422 23.749 1.00 22.55 70 LEU H N 1
ATOM 7958 C CA . LEU H 1 70 ? 18.797 -34.562 24.952 1.00 25.00 70 LEU H CA 1
ATOM 7959 C C . LEU H 1 70 ? 18.783 -33.257 25.692 1.00 33.35 70 LEU H C 1
ATOM 7960 O O . LEU H 1 70 ? 17.749 -32.877 26.286 1.00 27.28 70 LEU H O 1
ATOM 7976 N N . GLU H 1 71 ? 19.921 -32.558 25.668 1.00 26.38 71 GLU H N 1
ATOM 7977 C CA . GLU H 1 71 ? 20.000 -31.279 26.378 1.00 24.37 71 GLU H CA 1
ATOM 7978 C C . GLU H 1 71 ? 19.039 -30.291 25.677 1.00 22.02 71 GLU H C 1
ATOM 7979 O O . GLU H 1 71 ? 18.366 -29.483 26.325 1.00 28.52 71 GLU H O 1
ATOM 7991 N N . ASN H 1 72 ? 18.954 -30.334 24.364 1.00 24.08 72 ASN H N 1
ATOM 7992 C CA . ASN H 1 72 ? 18.017 -29.453 23.708 1.00 21.52 72 ASN H CA 1
ATOM 7993 C C . ASN H 1 72 ? 16.538 -29.704 24.096 1.00 23.76 72 ASN H C 1
ATOM 7994 O O . ASN H 1 72 ? 15.736 -28.760 24.209 1.00 25.31 72 ASN H O 1
ATOM 8005 N N . TRP H 1 73 ? 16.174 -30.976 24.217 1.00 22.71 73 TRP H N 1
ATOM 8006 C CA . TRP H 1 73 ? 14.828 -31.344 24.645 1.00 22.67 73 TRP H CA 1
ATOM 8007 C C . TRP H 1 73 ? 14.598 -30.886 26.053 1.00 23.14 73 TRP H C 1
ATOM 8008 O O . TRP H 1 73 ? 13.527 -30.334 26.401 1.00 26.63 73 TRP H O 1
ATOM 8029 N N . GLU H 1 74 ? 15.604 -31.116 26.891 1.00 24.37 74 GLU H N 1
ATOM 8030 C CA . GLU H 1 74 ? 15.478 -30.745 28.279 1.00 24.35 74 GLU H CA 1
ATOM 8031 C C . GLU H 1 74 ? 15.367 -29.240 28.461 1.00 26.49 74 GLU H C 1
ATOM 8032 O O . GLU H 1 74 ? 14.760 -28.787 29.440 1.00 30.77 74 GLU H O 1
ATOM 8044 N N . GLN H 1 75 ? 15.962 -28.471 27.545 1.00 28.32 75 GLN H N 1
ATOM 8045 C CA . GLN H 1 75 ? 15.940 -27.023 27.644 1.00 35.73 75 GLN H CA 1
ATOM 8046 C C . GLN H 1 75 ? 14.849 -26.378 26.774 1.00 36.31 75 GLN H C 1
ATOM 8047 O O . GLN H 1 75 ? 14.610 -25.179 26.865 1.00 38.00 75 GLN H O 1
ATOM 8061 N N . GLY H 1 76 ? 14.173 -27.184 25.969 1.00 33.96 76 GLY H N 1
ATOM 8062 C CA . GLY H 1 76 ? 13.039 -26.727 25.177 1.00 27.20 76 GLY H CA 1
ATOM 8063 C C . GLY H 1 76 ? 13.345 -25.997 23.902 1.00 39.19 76 GLY H C 1
ATOM 8064 O O . GLY H 1 76 ? 12.463 -25.420 23.277 1.00 33.92 76 GLY H O 1
ATOM 8068 N N . ARG H 1 77 ? 14.576 -26.121 23.437 1.00 28.78 77 ARG H N 1
ATOM 8069 C CA . ARG H 1 77 ? 14.960 -25.505 22.193 1.00 26.30 77 ARG H CA 1
ATOM 8070 C C . ARG H 1 77 ? 14.373 -26.304 21.067 1.00 23.53 77 ARG H C 1
ATOM 8071 O O . ARG H 1 77 ? 14.105 -25.781 19.997 1.00 27.69 77 ARG H O 1
ATOM 8092 N N . SER H 1 78 ? 14.192 -27.596 21.334 1.00 28.92 78 SER H N 1
ATOM 8093 C CA . SER H 1 78 ? 13.588 -28.528 20.399 1.00 26.01 78 SER H CA 1
ATOM 8094 C C . SER H 1 78 ? 12.657 -29.432 21.190 1.00 27.90 78 SER H C 1
ATOM 8095 O O . SER H 1 78 ? 12.797 -29.556 22.406 1.00 23.61 78 SER H O 1
ATOM 8103 N N . VAL H 1 79 ? 11.707 -30.047 20.512 1.00 21.93 79 VAL H N 1
ATOM 8104 C CA . VAL H 1 79 ? 10.829 -31.025 21.158 1.00 29.78 79 VAL H CA 1
ATOM 8105 C C . VAL H 1 79 ? 11.184 -32.416 20.601 1.00 28.01 79 VAL H C 1
ATOM 8106 O O . VAL H 1 79 ? 11.566 -32.528 19.441 1.00 24.64 79 VAL H O 1
ATOM 8119 N N . PRO H 1 80 ? 11.114 -33.468 21.437 1.00 22.59 80 PRO H N 1
ATOM 8120 C CA . PRO H 1 80 ? 11.431 -34.777 20.871 1.00 23.08 80 PRO H CA 1
ATOM 8121 C C . PRO H 1 80 ? 10.488 -35.131 19.721 1.00 19.82 80 PRO H C 1
ATOM 8122 O O . PRO H 1 80 ? 9.389 -34.591 19.704 1.00 27.06 80 PRO H O 1
ATOM 8133 N N . ASN H 1 81 ? 10.928 -35.974 18.792 1.00 21.84 81 ASN H N 1
ATOM 8134 C CA . ASN H 1 81 ? 10.064 -36.504 17.753 1.00 21.14 81 ASN H CA 1
ATOM 8135 C C . ASN H 1 81 ? 8.972 -37.381 18.431 1.00 27.28 81 ASN H C 1
ATOM 8136 O O . ASN H 1 81 ? 9.037 -37.678 19.616 1.00 21.66 81 ASN H O 1
ATOM 8147 N N . GLY H 1 82 ? 7.950 -37.759 17.688 1.00 20.13 82 GLY H N 1
ATOM 8148 C CA . GLY H 1 82 ? 6.811 -38.451 18.276 1.00 24.45 82 GLY H CA 1
ATOM 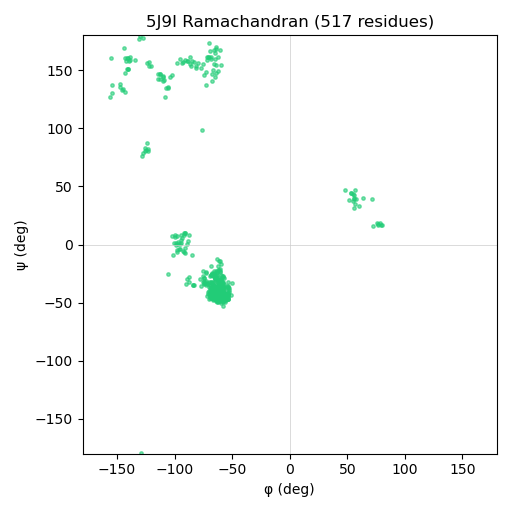8149 C C . GLY H 1 82 ? 7.162 -39.780 18.913 1.00 24.80 82 GLY H C 1
ATOM 8150 O O . GLY H 1 82 ? 6.666 -40.112 19.996 1.00 25.13 82 GLY H O 1
ATOM 8154 N N . GLN H 1 83 ? 8.047 -40.547 18.282 1.00 19.51 83 GLN H N 1
ATOM 8155 C CA . GLN H 1 83 ? 8.397 -41.841 18.848 1.00 22.78 83 GLN H CA 1
ATOM 8156 C C . GLN H 1 83 ? 9.239 -41.681 20.089 1.00 22.53 83 GLN H C 1
ATOM 8157 O O . GLN H 1 83 ? 9.135 -42.481 21.009 1.00 25.63 83 GLN H O 1
ATOM 8171 N N . ALA H 1 84 ? 10.058 -40.641 20.110 1.00 18.50 84 ALA H N 1
ATOM 8172 C CA . ALA H 1 84 ? 10.838 -40.326 21.318 1.00 18.46 84 ALA H CA 1
ATOM 8173 C C . ALA H 1 84 ? 9.911 -39.983 22.487 1.00 23.56 84 ALA H C 1
ATOM 8174 O O . ALA H 1 84 ? 10.188 -40.363 23.620 1.00 21.91 84 ALA H O 1
ATOM 8181 N N . VAL H 1 85 ? 8.865 -39.197 22.223 1.00 19.70 85 VAL H N 1
ATOM 8182 C CA . VAL H 1 85 ? 7.870 -38.849 23.241 1.00 21.30 85 VAL H CA 1
ATOM 8183 C C . VAL H 1 85 ? 7.197 -40.130 23.751 1.00 22.98 85 VAL H C 1
ATOM 8184 O O . VAL H 1 85 ? 7.126 -40.370 24.945 1.00 21.65 85 VAL H O 1
ATOM 8197 N N . THR H 1 86 ? 6.796 -40.990 22.834 1.00 24.20 86 THR H N 1
ATOM 8198 C CA . THR H 1 86 ? 6.204 -42.276 23.238 1.00 21.82 86 THR H CA 1
ATOM 8199 C C . THR H 1 86 ? 7.178 -43.095 24.118 1.00 19.33 86 THR H C 1
ATOM 8200 O O . THR H 1 86 ? 6.827 -43.576 25.190 1.00 23.74 86 THR H O 1
ATOM 8211 N N . LEU H 1 87 ? 8.419 -43.231 23.682 1.00 20.08 87 LEU H N 1
ATOM 8212 C CA . LEU H 1 87 ? 9.396 -43.985 24.442 1.00 18.50 87 LEU H CA 1
ATOM 8213 C C . LEU H 1 87 ? 9.628 -43.371 25.821 1.00 18.82 87 LEU H C 1
ATOM 8214 O O . LEU H 1 87 ? 9.850 -44.056 26.783 1.00 18.84 87 LEU H O 1
ATOM 8230 N N . LEU H 1 88 ? 9.696 -42.049 25.883 1.00 18.95 88 LEU H N 1
ATOM 8231 C CA . LEU H 1 88 ? 9.904 -41.411 27.178 1.00 19.26 88 LEU H CA 1
ATOM 8232 C C . LEU H 1 88 ? 8.720 -41.703 28.121 1.00 23.17 88 LEU H C 1
ATOM 8233 O O . LEU H 1 88 ? 8.914 -41.939 29.314 1.00 19.91 88 LEU H O 1
ATOM 8249 N N . LYS H 1 89 ? 7.516 -41.643 27.575 1.00 20.01 89 LYS H N 1
ATOM 8250 C CA . LYS H 1 89 ? 6.283 -41.896 28.341 1.00 23.37 89 LYS H CA 1
ATOM 8251 C C . LYS H 1 89 ? 6.255 -43.329 28.765 1.00 25.53 89 LYS H C 1
ATOM 8252 O O . LYS H 1 89 ? 5.854 -43.634 29.861 1.00 25.22 89 LYS H O 1
ATOM 8271 N N . LEU H 1 90 ? 6.711 -44.208 27.877 1.00 24.51 90 LEU H N 1
ATOM 8272 C CA . LEU H 1 90 ? 6.743 -45.610 28.163 1.00 19.75 90 LEU H CA 1
ATOM 8273 C C . LEU H 1 90 ? 7.642 -45.889 29.332 1.00 23.03 90 LEU H C 1
ATOM 8274 O O . LEU H 1 90 ? 7.223 -46.559 30.272 1.00 24.84 90 LEU H O 1
ATOM 8290 N N . VAL H 1 91 ? 8.856 -45.337 29.277 1.00 23.55 91 VAL H N 1
ATOM 8291 C CA . VAL H 1 91 ? 9.870 -45.509 30.314 1.00 27.24 91 VAL H CA 1
ATOM 8292 C C . VAL H 1 91 ? 9.411 -44.909 31.618 1.00 24.51 91 VAL H C 1
ATOM 8293 O O . VAL H 1 91 ? 9.701 -45.408 32.712 1.00 24.60 91 VAL H O 1
ATOM 8306 N N . GLN H 1 92 ? 8.722 -43.793 31.502 1.00 23.36 92 GLN H N 1
ATOM 8307 C CA . GLN H 1 92 ? 8.206 -43.099 32.673 1.00 27.34 92 GLN H CA 1
ATOM 8308 C C . GLN H 1 92 ? 7.250 -44.004 33.430 1.00 35.17 92 GLN H C 1
ATOM 8309 O O . GLN H 1 92 ? 7.358 -44.164 34.637 1.00 30.07 92 GLN H O 1
ATOM 8323 N N . ARG H 1 93 ? 6.356 -44.648 32.689 1.00 22.13 93 ARG H N 1
ATOM 8324 C CA . ARG H 1 93 ? 5.296 -45.419 33.298 1.00 25.86 93 ARG H CA 1
ATOM 8325 C C . ARG H 1 93 ? 5.729 -46.806 33.670 1.00 25.92 93 ARG H C 1
ATOM 8326 O O . ARG H 1 93 ? 5.304 -47.332 34.689 1.00 29.52 93 ARG H O 1
ATOM 8347 N N . HIS H 1 94 ? 6.599 -47.371 32.841 1.00 26.62 94 HIS H N 1
ATOM 8348 C CA . HIS H 1 94 ? 7.066 -48.751 32.950 1.00 25.59 94 HIS H CA 1
ATOM 8349 C C . HIS H 1 94 ? 8.596 -48.729 33.022 1.00 24.83 94 HIS H C 1
ATOM 8350 O O . HIS H 1 94 ? 9.271 -48.955 32.033 1.00 31.48 94 HIS H O 1
ATOM 8364 N N . PRO H 1 95 ? 9.148 -48.463 34.207 1.00 32.57 95 PRO H N 1
ATOM 8365 C CA . PRO H 1 95 ? 10.602 -48.242 34.328 1.00 27.54 95 PRO H CA 1
ATOM 8366 C C . PRO H 1 95 ? 11.432 -49.429 33.848 1.00 26.16 95 PRO H C 1
ATOM 8367 O O . PRO H 1 95 ? 12.588 -49.244 33.414 1.00 27.39 95 PRO H O 1
ATOM 8378 N N . GLU H 1 96 ? 10.860 -50.630 33.923 1.00 24.87 96 GLU H N 1
ATOM 8379 C CA . GLU H 1 96 ? 11.549 -51.841 33.465 1.00 34.55 96 GLU H CA 1
ATOM 8380 C C . GLU H 1 96 ? 11.885 -51.754 31.993 1.00 34.09 96 GLU H C 1
ATOM 8381 O O . GLU H 1 96 ? 12.805 -52.418 31.515 1.00 28.70 96 GLU H O 1
ATOM 8393 N N . THR H 1 97 ? 11.168 -50.890 31.279 1.00 30.91 97 THR H N 1
ATOM 8394 C CA . THR H 1 97 ? 11.381 -50.730 29.858 1.00 31.57 97 THR H CA 1
ATOM 8395 C C . THR H 1 97 ? 12.794 -50.251 29.564 1.00 23.88 97 THR H C 1
ATOM 8396 O O . THR H 1 97 ? 13.362 -50.559 28.532 1.00 26.28 97 THR H O 1
ATOM 8407 N N . LEU H 1 98 ? 13.377 -49.481 30.470 1.00 23.86 98 LEU H N 1
ATOM 8408 C CA . LEU H 1 98 ? 14.702 -48.970 30.211 1.00 24.69 98 LEU H CA 1
ATOM 8409 C C . LEU H 1 98 ? 15.680 -50.158 30.200 1.00 22.46 98 LEU H C 1
ATOM 8410 O O . LEU H 1 98 ? 16.564 -50.217 29.368 1.00 29.14 98 LEU H O 1
ATOM 8426 N N . SER H 1 99 ? 15.472 -51.128 31.083 1.00 29.48 99 SER H N 1
ATOM 8427 C CA . SER H 1 99 ? 16.302 -52.336 31.045 1.00 36.39 99 SER H CA 1
ATOM 8428 C C . SER H 1 99 ? 16.046 -53.106 29.766 1.00 35.55 99 SER H C 1
ATOM 8429 O O . SER H 1 99 ? 16.989 -53.543 29.123 1.00 28.07 99 SER H O 1
ATOM 8437 N N . HIS H 1 100 ? 14.785 -53.234 29.364 1.00 27.30 100 HIS H N 1
ATOM 8438 C CA . HIS H 1 100 ? 14.504 -53.896 28.097 1.00 31.68 100 HIS H CA 1
ATOM 8439 C C . HIS H 1 100 ? 15.220 -53.260 26.939 1.00 25.58 100 HIS H C 1
ATOM 8440 O O . HIS H 1 100 ? 15.741 -53.961 26.068 1.00 29.39 100 HIS H O 1
ATOM 8454 N N . ILE H 1 101 ? 15.222 -51.930 26.896 1.00 23.96 101 ILE H N 1
ATOM 8455 C CA . ILE H 1 101 ? 15.823 -51.222 25.796 1.00 27.30 101 ILE H CA 1
ATOM 8456 C C . ILE H 1 101 ? 17.328 -51.492 25.763 1.00 28.96 101 ILE H C 1
ATOM 8457 O O . ILE H 1 101 ? 17.885 -51.757 24.713 1.00 29.74 101 ILE H O 1
ATOM 8473 N N . ALA H 1 102 ? 17.980 -51.469 26.922 1.00 28.16 102 ALA H N 1
ATOM 8474 C CA . ALA H 1 102 ? 19.434 -51.650 26.968 1.00 28.50 102 ALA H CA 1
ATOM 8475 C C . ALA H 1 102 ? 19.891 -53.029 26.464 1.00 40.99 102 ALA H C 1
ATOM 8476 O O . ALA H 1 102 ? 21.043 -53.204 26.048 1.00 46.66 102 ALA H O 1
ATOM 8483 N N . GLU H 1 103 ? 18.994 -54.006 26.549 1.00 45.03 103 GLU H N 1
ATOM 8484 C CA . GLU H 1 103 ? 19.310 -55.384 26.213 1.00 40.18 103 GLU H CA 1
ATOM 8485 C C . GLU H 1 103 ? 18.856 -55.730 24.805 1.00 49.32 103 GLU H C 1
ATOM 8486 O O . GLU H 1 103 ? 18.904 -56.900 24.414 1.00 54.08 103 GLU H O 1
ATOM 8498 N N . LEU H 1 104 ? 18.388 -54.736 24.050 1.00 42.64 104 LEU H N 1
ATOM 8499 C CA . LEU H 1 104 ? 18.079 -54.975 22.644 1.00 46.06 104 LEU H CA 1
ATOM 8500 C C . LEU H 1 104 ? 19.398 -55.139 21.878 1.00 64.01 104 LEU H C 1
ATOM 8501 O O . LEU H 1 104 ? 19.536 -54.704 20.734 1.00 71.82 104 LEU H O 1
#

Sequence (539 aa):
LNISPDEIVSIREQFNMSRGVFARLLHTSSRTLENWEQGRSVPNGQAVTLLKLVQRHPETLSHIAELELNISPDEIVSIREQFNMSRGVFARLLHTSSRTLENWEQGRSVPNGQAVTLLKLVQRHPETLSHIAELGELNISPDEIVSIREQFNMSRGVFARLLHTSSRTLENWEQGRSVPNGQAVTLLKLVQQRHPETLSHIAELELNISPDEIVSIREQFNMSRGVFARLLHTSSRTLENWEQGRSVPNGQAVTLLKLVQRHPETLSHIAELNISPDEIVSIREQFNNMSRGVFARLLHTSSRTLENWEQGRSVPNGQAVTLLKLVQRHPETLSHIAELELNISPDEIVSIREQFNMSRGVFARLLHTSSRTLENWEQGRSVPNGQAVTLLKLVQRHPETLSHIAELISPDEIVSIREQFNMSRGVFARLLHTSSRTLENWEQGRSVPNGQAVTLLKLVQRHPETLSHIAELELNISPDEIVSIREQFNMSRGVFARLLHTSSRTLENWEQGRSVPNGQAVTLLKLVQRHPETLSHIAEL

Secondary structure (DSSP, 8-state):
----HHHHHHHHHHTT--HHHHHHHTT--HHHHHHHHTTSS---HHHHHHHHHHHH-THHHHHHHT-/-----HHHHHHHHHHTT--HHHHHHHTTS-HHHHHHHHHTSEEE-HHHHHHHHHHHH-THHHHHHHT-/------HHHHHHHHHHTT--HHHHHHHTT--HHHHHHHHHTSS---HHHHHHHHHHHH-THHHHHHHT-/-----HHHHHHHHHHHT--HHHHHHHTTS-HHHHHHHHHTSEEE-HHHHHHHHHHHH-TTHHHHHHT-/---HHHHHHHHHHTT--HHHHHHHTT--HHHHHHHHTTSS---HHHHHHHHHHHH-THHHHHHHT-/-----HHHHHHHHHHTT--HHHHHHHTTS-HHHHHHHHHTSEEE-HHHHHHHHHHHH-THHHHHHHT-/--HHHHHHHHHHTT--HHHHHHHTT--HHHHHHHHHTSS---HHHHHHHHHHHH-THHHHHHHT-/-----HHHHHHHHHHTT--HHHHHHHTTS-HHHHHHHHHTSEEE-HHHHHHHHHHHH-THHHHHHHT-

Organism: Vibrio cholerae serotype O1 (strain ATCC 39315 / El Tor Inaba N16961) (NCBI:txid243277)

Nearest PDB structures (foldseek):
  5j9i-assembly4_G  TM=1.013E+00  e=1.785E-09  Vibrio cholerae
  8a0x-assembly1_B  TM=1.001E+00  e=8.140E-09  Vibrio cholerae
  5j9i-assembly2_C  TM=9.988E-01  e=1.904E-08  Vibrio cholerae
  5j9i-assembly1_B  TM=9.457E-01  e=3.945E-08  Vibrio cholerae
  5jaa-assembly1_B  TM=9.350E-01  e=4.454E-08  Vibrio cholerae O1 biovar El Tor str. N16961

Solvent-accessible surface area: 24812 Å² total; per-residue (Å²): 148,110,20,46,56,107,72,1,33,48,0,40,109,99,42,141,22,44,67,1,6,0,1,26,0,3,52,13,62,12,202,54,0,46,41,14,12,97,48,147,50,131,10,37,29,9,0,7,4,1,1,46,0,0,61,135,28,64,94,6,6,30,49,1,20,52,46,127,39,114,15,45,50,115,60,1,39,54,6,29,112,150,53,139,44,66,74,27,72,0,0,174,41,1,87,22,51,44,70,15,0,59,14,3,7,97,14,91,2,61,5,7,44,18,1,7,1,0,0,35,0,1,72,118,30,80,86,5,11,68,51,11,55,123,65,140,78,61,90,14,47,53,105,74,0,36,50,0,41,110,99,41,143,21,44,74,2,7,0,0,41,0,2,40,15,64,12,183,45,1,45,47,12,15,109,40,155,45,128,8,40,20,9,0,7,9,2,1,37,1,0,61,170,34,64,86,6,6,26,43,1,19,54,41,157,31,120,14,46,51,110,66,0,29,49,4,37,104,146,80,142,28,64,77,32,82,0,0,192,49,0,100,22,57,53,70,15,0,37,16,3,5,99,12,97,1,58,8,6,43,21,0,10,1,0,0,28,0,2,69,127,33,74,83,5,16,71,49,13,58,150,82,127,32,56,54,118,62,1,34,47,0,26,99,97,43,148,48,42,67,4,10,0,1,47,2,4,51,14,60,48,62,45,1,69,49,14,11,98,41,151,41,134,11,24,28,5,1,20,2,2,1,55,0,0,52,153,17,67,87,4,6,37,43,0,9,65,40,136,44,114,18,52,50,114,45,1,38,49,0,34,108,98,49,144,50,66,98,30,77,0,1,180,38,1,122,24,56,34,64,11,0,67,16,3,19,119,20,94,2,60,4,6,48,21,0,10,2,0,0,38,0,0,52,134,38,68,85,3,7,64,50,7,59,146,80,80,56,55,114,68,1,37,47,0,27,105,96,45,145,46,43,72,6,14,0,1,44,2,4,50,16,64,51,62,48,0,60,49,12,13,104,45,178,48,129,12,23,26,6,1,32,3,2,2,83,0,0,52,151,34,69,128,7,6,38,50,0,6,61,42,144,48,114,23,55,52,114,48,1,33,52,0,24,106,98,52,150,47,66,77,35,82,0,0,180,38,1,123,23,56,53,72,11,0,46,16,2,5,106,21,108,2,61,7,6,48,20,1,10,3,0,0,41,0,0,52,136,47,70,131,8,6,75,61,9,61,155,71

GO terms:
  GO:0005515 protein binding (F, IPI)

Foldseek 3Di:
DDDALCRLVVLCVVVVDDLCVVCVLVVHHSVVNVCRNVVNDPDDPVVVVVSVCCSVPVCVSVVSVVD/DFFDALCRLVVLCVVVVHDLQVVCVLLPHGSVVNVCCNVVVDPDDPVSRVLSVCCSVPVCVSVVSNVD/DDQFDALVRLVVLCVVVPHDLCVVCVLVVHHSVVNVCRNVVVDGDPSVVSVLSVCCSVPVCVSVVSVVD/DFFDALCRLVVLCVVVVHDLQVVQVLLVHHSVVSVCCNVVVDPDDPVSRVVSVCCSVPVCSSVVSVVD/DDALCVLVVLCVVVVDDLCVQCVLQVHHSVVSVCRNVVVDPDDPVVVVVSVCCSVVVVVSVVSSVD/DQADALVRLVVLCVVVPDDLQVVQVLLVHGSVVNVCCNVVVDPDPPVSSVLSVCCSVPVCVSVVSVVD/DALCVLVVLCCVVVDDLCVQQVLQVHHSVVNVCSNVVVDPDDPVVVVLSVCCSVPVCVSVVSSVD/DQADALCRLVVLCVVVPDDLQVLQVLLVHGSVVNVCCNVVVDPDDPVSSVLSVCCSVPVCVSVVSVVD

Radius of gyration: 25.23 Å; Cα contacts (8 Å, |Δi|>4): 687; chains: 8; bounding box: 61×60×42 Å